Protein AF-A0A968RSW6-F1 (afdb_monomer)

Radius of gyration: 26.2 Å; Cα contacts (8 Å, |Δi|>4): 970; chains: 1; bounding box: 69×43×80 Å

Structure (mmCIF, N/CA/C/O backbone):
data_AF-A0A968RSW6-F1
#
_entry.id   AF-A0A968RSW6-F1
#
loop_
_atom_site.group_PDB
_atom_site.id
_atom_site.type_symbol
_atom_site.label_atom_id
_atom_site.label_alt_id
_atom_site.label_comp_id
_atom_site.label_asym_id
_atom_site.label_entity_id
_atom_site.label_seq_id
_atom_site.pdbx_PDB_ins_code
_atom_site.Cartn_x
_atom_site.Cartn_y
_atom_site.Cartn_z
_atom_site.occupancy
_atom_site.B_iso_or_equiv
_atom_site.auth_seq_id
_atom_site.auth_comp_id
_atom_site.auth_asym_id
_atom_site.auth_atom_id
_atom_site.pdbx_PDB_model_num
ATOM 1 N N . MET A 1 1 ? -14.048 -9.867 11.555 1.00 47.12 1 MET A N 1
ATOM 2 C CA . MET A 1 1 ? -13.563 -10.117 10.174 1.00 47.12 1 MET A CA 1
ATOM 3 C C . MET A 1 1 ? -12.106 -10.569 10.276 1.00 47.12 1 MET A C 1
ATOM 5 O O . MET A 1 1 ? -11.414 -10.021 11.118 1.00 47.12 1 MET A O 1
ATOM 9 N N . LYS A 1 2 ? -11.631 -11.571 9.520 1.00 53.03 2 LYS A N 1
ATOM 10 C CA . LYS A 1 2 ? -10.289 -12.176 9.723 1.00 53.03 2 LYS A CA 1
ATOM 11 C C . LYS A 1 2 ? -9.082 -11.306 9.281 1.00 53.03 2 LYS A C 1
ATOM 13 O O . LYS A 1 2 ? -7.997 -11.837 9.142 1.00 53.03 2 LYS A O 1
ATOM 18 N N . GLY A 1 3 ? -9.236 -9.997 9.049 1.00 72.00 3 GLY A N 1
ATOM 19 C CA . GLY A 1 3 ? -8.110 -9.078 8.780 1.00 72.00 3 GLY A CA 1
ATOM 20 C C . GLY A 1 3 ? -7.309 -9.308 7.484 1.00 72.00 3 GLY A C 1
ATOM 21 O O . GLY A 1 3 ? -6.346 -8.598 7.249 1.00 72.00 3 GLY A O 1
ATOM 22 N N . TYR A 1 4 ? -7.699 -10.260 6.630 1.00 85.25 4 TYR A N 1
ATOM 23 C CA . TYR A 1 4 ? -6.923 -10.702 5.457 1.00 85.25 4 TYR A CA 1
ATOM 24 C C . TYR A 1 4 ? -7.301 -10.027 4.124 1.00 85.25 4 TYR A C 1
ATOM 26 O O . TYR A 1 4 ? -6.819 -10.417 3.060 1.00 85.25 4 TYR A O 1
ATOM 34 N N . GLY A 1 5 ? -8.189 -9.033 4.154 1.00 90.50 5 GLY A N 1
ATOM 35 C CA . GLY A 1 5 ? -8.736 -8.395 2.954 1.00 90.50 5 GLY A CA 1
ATOM 36 C C . GLY A 1 5 ? -9.775 -9.251 2.215 1.00 90.50 5 GLY A C 1
ATOM 37 O O . GLY A 1 5 ? -10.288 -10.239 2.751 1.00 90.50 5 GLY A O 1
ATOM 38 N N . SER A 1 6 ? -10.085 -8.871 0.973 1.00 94.88 6 SER A N 1
ATOM 39 C CA . SER A 1 6 ? -11.164 -9.435 0.154 1.00 94.88 6 SER A CA 1
ATOM 40 C C . SER A 1 6 ? -10.710 -9.750 -1.273 1.00 94.88 6 SER A C 1
ATOM 42 O O . SER A 1 6 ? -10.007 -8.960 -1.897 1.00 94.88 6 SER A O 1
ATOM 44 N N . THR A 1 7 ? -11.195 -10.868 -1.819 1.00 95.50 7 THR A N 1
ATOM 45 C CA . THR A 1 7 ? -10.981 -11.293 -3.217 1.00 95.50 7 THR A CA 1
ATOM 46 C C . THR A 1 7 ? -11.720 -10.430 -4.243 1.00 95.50 7 THR A C 1
ATOM 48 O O . THR A 1 7 ? -11.515 -10.589 -5.450 1.00 95.50 7 THR A O 1
ATOM 51 N N . ASN A 1 8 ? -12.566 -9.508 -3.777 1.00 96.75 8 ASN A N 1
ATOM 52 C CA . ASN A 1 8 ? -13.220 -8.505 -4.614 1.00 96.75 8 ASN A CA 1
ATOM 53 C C . ASN A 1 8 ? -12.360 -7.257 -4.831 1.00 96.75 8 ASN A C 1
ATOM 55 O O . ASN A 1 8 ? -12.709 -6.466 -5.697 1.00 96.75 8 ASN A O 1
ATOM 59 N N . ILE A 1 9 ? -11.275 -7.082 -4.068 1.00 98.56 9 ILE A N 1
ATOM 60 C CA . ILE A 1 9 ? -10.380 -5.933 -4.203 1.00 98.56 9 ILE A CA 1
ATOM 61 C C . ILE A 1 9 ? -9.201 -6.299 -5.101 1.00 98.56 9 ILE A C 1
ATOM 63 O O . ILE A 1 9 ? -8.541 -7.321 -4.886 1.00 98.56 9 ILE A O 1
ATOM 67 N N . VAL A 1 10 ? -8.933 -5.460 -6.096 1.00 98.88 10 VAL A N 1
ATOM 68 C CA . VAL A 1 10 ? -7.839 -5.621 -7.056 1.00 98.88 10 VAL A CA 1
ATOM 69 C C . VAL A 1 10 ? -6.758 -4.578 -6.792 1.00 98.88 10 VAL A C 1
ATOM 71 O O . VAL A 1 10 ? -6.999 -3.373 -6.894 1.00 98.88 10 VAL A O 1
ATOM 74 N N . ILE A 1 11 ? -5.546 -5.043 -6.500 1.00 98.94 11 ILE A N 1
ATOM 75 C CA . ILE A 1 11 ? -4.356 -4.198 -6.404 1.00 98.94 11 ILE A CA 1
ATOM 76 C C . ILE A 1 11 ? -3.567 -4.353 -7.703 1.00 98.94 11 ILE A C 1
ATOM 78 O O . ILE A 1 11 ? -3.104 -5.447 -8.040 1.00 98.94 11 ILE A O 1
ATOM 82 N N . SER A 1 12 ? -3.420 -3.247 -8.421 1.00 98.88 12 SER A N 1
ATOM 83 C CA . SER A 1 12 ? -2.505 -3.117 -9.542 1.00 98.88 12 SER A CA 1
ATOM 84 C C . SER A 1 12 ? -1.121 -2.710 -9.053 1.00 98.88 12 SER A C 1
ATOM 86 O O . SER A 1 12 ? -0.989 -1.760 -8.277 1.00 98.88 12 SER A O 1
ATOM 88 N N . ILE A 1 13 ? -0.099 -3.431 -9.509 1.00 98.81 13 ILE A N 1
ATOM 89 C CA . ILE A 1 13 ? 1.305 -3.057 -9.333 1.00 98.81 13 ILE A CA 1
ATOM 90 C C . ILE A 1 13 ? 1.818 -2.693 -10.721 1.00 98.81 13 ILE A C 1
ATOM 92 O O . ILE A 1 13 ? 1.897 -3.567 -11.587 1.00 98.81 13 ILE A O 1
ATOM 96 N N . ILE A 1 14 ? 2.126 -1.413 -10.935 1.00 98.25 14 ILE A N 1
ATOM 97 C CA . ILE A 1 14 ? 2.741 -0.941 -12.178 1.00 98.25 14 ILE A CA 1
ATOM 98 C C . ILE A 1 14 ? 4.252 -0.909 -11.960 1.00 98.25 14 ILE A C 1
ATOM 100 O O . ILE A 1 14 ? 4.733 -0.080 -11.186 1.00 98.25 14 ILE A O 1
ATOM 104 N N . ASP A 1 15 ? 4.982 -1.840 -12.574 1.00 96.38 15 ASP A N 1
ATOM 105 C CA . ASP A 1 15 ? 6.414 -2.045 -12.323 1.00 96.38 15 ASP A CA 1
ATOM 106 C C . ASP A 1 15 ? 7.071 -2.929 -13.411 1.00 96.38 15 ASP A C 1
ATOM 108 O O . ASP A 1 15 ? 6.441 -3.292 -14.410 1.00 96.38 15 ASP A O 1
ATOM 112 N N . ASN A 1 16 ? 8.332 -3.323 -13.206 1.00 91.62 16 ASN A N 1
ATOM 113 C CA . ASN A 1 16 ? 9.087 -4.219 -14.078 1.00 91.62 16 ASN A CA 1
ATOM 114 C C . ASN A 1 16 ? 9.442 -5.536 -13.400 1.00 91.62 16 ASN A C 1
ATOM 116 O O . ASN A 1 16 ? 9.948 -5.550 -12.281 1.00 91.62 16 ASN A O 1
ATOM 120 N N . GLY A 1 17 ? 9.289 -6.650 -14.119 1.00 89.50 17 GLY A N 1
ATOM 121 C CA . GLY A 1 17 ? 9.787 -7.940 -13.652 1.00 89.50 17 GLY A CA 1
ATOM 122 C C . GLY A 1 17 ? 8.857 -8.641 -12.671 1.00 89.50 17 GLY A C 1
ATOM 123 O O . GLY A 1 17 ? 9.097 -8.654 -11.457 1.00 89.50 17 GLY A O 1
ATOM 124 N N . PHE A 1 18 ? 7.807 -9.257 -13.212 1.00 95.69 18 PHE A N 1
ATOM 125 C CA . PHE A 1 18 ? 6.845 -10.041 -12.444 1.00 95.69 18 PHE A CA 1
ATOM 126 C C . PHE A 1 18 ? 7.046 -11.538 -12.669 1.00 95.69 18 PHE A C 1
ATOM 128 O O . PHE A 1 18 ? 6.722 -12.069 -13.730 1.00 95.69 18 PHE A O 1
ATOM 135 N N . ASP A 1 19 ? 7.526 -12.244 -11.651 1.00 95.69 19 ASP A N 1
ATOM 136 C CA . ASP A 1 19 ? 7.506 -13.699 -11.621 1.00 95.69 19 ASP A CA 1
ATOM 137 C C . ASP A 1 19 ? 6.097 -14.177 -11.261 1.00 95.69 19 ASP A C 1
ATOM 139 O O . ASP A 1 19 ? 5.754 -14.429 -10.103 1.00 95.69 19 ASP A O 1
ATOM 143 N N . LEU A 1 20 ? 5.257 -14.295 -12.289 1.00 95.38 20 LEU A N 1
ATOM 144 C CA . LEU A 1 20 ? 3.874 -14.756 -12.160 1.00 95.38 20 LEU A CA 1
ATOM 145 C C . LEU A 1 20 ? 3.767 -16.237 -11.769 1.00 95.38 20 LEU A C 1
ATOM 147 O O . LEU A 1 20 ? 2.669 -16.717 -11.498 1.00 95.38 20 LEU A O 1
ATOM 151 N N . THR A 1 21 ? 4.887 -16.964 -11.726 1.00 94.75 21 THR A N 1
ATOM 152 C CA . THR A 1 21 ? 4.933 -18.362 -11.285 1.00 94.75 21 THR A CA 1
ATOM 153 C C . THR A 1 21 ? 5.308 -18.507 -9.812 1.00 94.75 21 THR A C 1
ATOM 155 O O . THR A 1 21 ? 5.193 -19.609 -9.263 1.00 94.75 21 THR A O 1
ATOM 158 N N . HIS A 1 22 ? 5.689 -17.408 -9.147 1.00 95.94 22 HIS A N 1
ATOM 159 C CA . HIS A 1 22 ? 6.073 -17.424 -7.743 1.00 95.94 22 HIS A CA 1
ATOM 160 C C . HIS A 1 22 ? 4.937 -17.995 -6.866 1.00 95.94 22 HIS A C 1
ATOM 162 O O . HIS A 1 22 ? 3.790 -17.544 -6.988 1.00 95.94 22 HIS A O 1
ATOM 168 N N . PRO A 1 23 ? 5.212 -18.957 -5.958 1.00 95.88 23 PRO A N 1
ATOM 169 C CA . PRO A 1 23 ? 4.186 -19.619 -5.144 1.00 95.88 23 PRO A CA 1
ATOM 170 C C . PRO A 1 23 ? 3.279 -18.671 -4.352 1.00 95.88 23 PRO A C 1
ATOM 172 O O . PRO A 1 23 ? 2.111 -18.987 -4.137 1.00 95.88 23 PRO A O 1
ATOM 175 N N . ASP A 1 24 ? 3.800 -17.508 -3.959 1.00 97.06 24 ASP A N 1
ATOM 176 C CA . ASP A 1 24 ? 3.051 -16.521 -3.172 1.00 97.06 24 ASP A CA 1
ATOM 177 C C . ASP A 1 24 ? 2.149 -15.599 -4.014 1.00 97.06 24 ASP A C 1
ATOM 179 O O . ASP A 1 24 ? 1.343 -14.859 -3.449 1.00 97.06 24 ASP A O 1
ATOM 183 N N . LEU A 1 25 ? 2.255 -15.639 -5.350 1.00 97.50 25 LEU A N 1
ATOM 184 C CA . LEU A 1 25 ? 1.568 -14.712 -6.265 1.00 97.50 25 LEU A CA 1
ATOM 185 C C . LEU A 1 25 ? 0.729 -15.404 -7.348 1.00 97.50 25 LEU A C 1
ATOM 187 O O . LEU A 1 25 ? -0.295 -14.857 -7.759 1.00 97.50 25 LEU A O 1
ATOM 191 N N . LYS A 1 26 ? 1.135 -16.595 -7.805 1.00 95.94 26 LYS A N 1
ATOM 192 C CA . LYS A 1 26 ? 0.579 -17.266 -8.996 1.00 95.94 26 LYS A CA 1
ATOM 193 C C . LYS A 1 26 ? -0.946 -17.431 -8.994 1.00 95.94 26 LYS A C 1
ATOM 195 O O . LYS A 1 26 ? -1.586 -17.234 -10.020 1.00 95.94 26 LYS A O 1
ATOM 200 N N . ASP A 1 27 ? -1.544 -17.704 -7.834 1.00 96.44 27 ASP A N 1
ATOM 201 C CA . ASP A 1 27 ? -2.986 -17.971 -7.707 1.00 96.44 27 ASP A CA 1
ATOM 202 C C . ASP A 1 27 ? -3.821 -16.681 -7.578 1.00 96.44 27 ASP A C 1
ATOM 204 O O . ASP A 1 27 ? -5.033 -16.721 -7.360 1.00 96.44 27 ASP A O 1
ATOM 208 N N . LYS A 1 28 ? -3.174 -15.513 -7.682 1.00 97.38 28 LYS A N 1
ATOM 209 C CA . LYS A 1 28 ? -3.786 -14.192 -7.483 1.00 97.38 28 LYS A CA 1
ATOM 210 C C . LYS A 1 28 ? -3.851 -13.363 -8.758 1.00 97.38 28 LYS A C 1
ATOM 212 O O . LYS A 1 28 ? -4.530 -12.335 -8.756 1.00 97.38 28 LYS A O 1
ATOM 217 N N . VAL A 1 29 ? -3.140 -13.782 -9.805 1.00 98.06 29 VAL A N 1
ATOM 218 C CA . VAL A 1 29 ? -2.985 -13.031 -11.053 1.00 98.06 29 VAL A CA 1
ATOM 219 C C . VAL A 1 29 ? -4.349 -12.782 -11.694 1.00 98.06 29 VAL A C 1
ATOM 221 O O . VAL A 1 29 ? -5.139 -13.694 -11.932 1.00 98.06 29 VAL A O 1
ATOM 224 N N . PHE A 1 30 ? -4.623 -11.519 -11.983 1.00 98.31 30 PHE A N 1
ATOM 225 C CA . PHE A 1 30 ? -5.875 -11.028 -12.518 1.00 98.31 30 PHE A CA 1
ATOM 226 C C . PHE A 1 30 ? -5.585 -9.976 -13.583 1.00 98.31 30 PHE A C 1
ATOM 228 O O . PHE A 1 30 ? -5.119 -8.888 -13.266 1.00 98.31 30 PHE A O 1
ATOM 235 N N . ARG A 1 31 ? -5.904 -10.299 -14.844 1.00 97.94 31 ARG A N 1
ATOM 236 C CA . ARG A 1 31 ? -5.744 -9.397 -16.001 1.00 97.94 31 ARG A CA 1
ATOM 237 C C . ARG A 1 31 ? -4.324 -8.800 -16.094 1.00 97.94 31 ARG A C 1
ATOM 239 O O . ARG A 1 31 ? -4.173 -7.586 -15.975 1.00 97.94 31 ARG A O 1
ATOM 246 N N . PRO A 1 32 ? -3.289 -9.645 -16.271 1.00 97.62 32 PRO A N 1
ATOM 247 C CA . PRO A 1 32 ? -1.938 -9.156 -16.502 1.00 97.62 32 PRO A CA 1
ATOM 248 C C . PRO A 1 32 ? -1.899 -8.294 -17.764 1.00 97.62 32 PRO A C 1
ATOM 250 O O . PRO A 1 32 ? -2.642 -8.551 -18.716 1.00 97.62 32 PRO A O 1
ATOM 253 N N . PHE A 1 33 ? -1.032 -7.290 -17.771 1.00 97.62 33 PHE A N 1
ATOM 254 C CA . PHE A 1 33 ? -0.878 -6.393 -18.904 1.00 97.62 33 PHE A CA 1
ATOM 255 C C . PHE A 1 33 ? 0.568 -5.987 -19.108 1.00 97.62 33 PHE A C 1
ATOM 257 O O . PHE A 1 33 ? 1.246 -5.597 -18.166 1.00 97.62 33 PHE A O 1
ATOM 264 N N . ASP A 1 34 ? 1.009 -6.039 -20.352 1.00 95.44 34 ASP A N 1
ATOM 265 C CA . ASP A 1 34 ? 2.289 -5.546 -20.809 1.00 95.44 34 ASP A CA 1
ATOM 266 C C . ASP A 1 34 ? 2.094 -4.286 -21.654 1.00 95.44 34 ASP A C 1
ATOM 268 O O . ASP A 1 34 ? 1.474 -4.313 -22.723 1.00 95.44 34 ASP A O 1
ATOM 272 N N . SER A 1 35 ? 2.618 -3.166 -21.165 1.00 93.19 35 SER A N 1
ATOM 273 C CA . SER A 1 35 ? 2.409 -1.852 -21.777 1.00 93.19 35 SER A CA 1
ATOM 274 C C . SER A 1 35 ?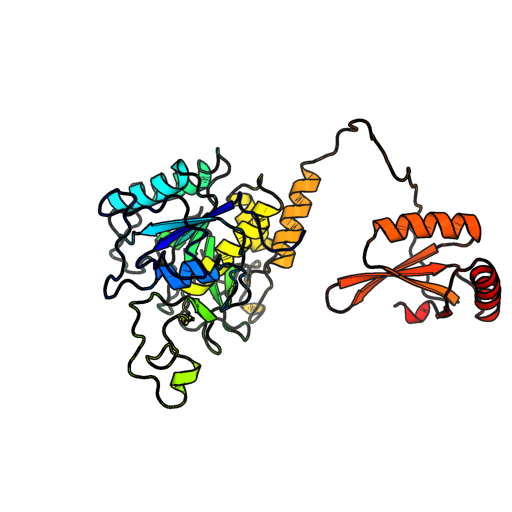 3.225 -1.640 -23.058 1.00 93.19 35 SER A C 1
ATOM 276 O O . SER A 1 35 ? 2.820 -0.849 -23.914 1.00 93.19 35 SER A O 1
ATOM 278 N N . TRP A 1 36 ? 4.328 -2.373 -23.245 1.00 89.12 36 TRP A N 1
ATOM 279 C CA . TRP A 1 36 ? 5.166 -2.271 -24.444 1.00 89.12 36 TRP A CA 1
ATOM 280 C C . TRP A 1 36 ? 4.570 -3.009 -25.639 1.00 89.12 36 TRP A C 1
ATOM 282 O O . TRP A 1 36 ? 4.483 -2.434 -26.726 1.00 89.12 36 TRP A O 1
ATOM 292 N N . SER A 1 37 ? 4.124 -4.251 -25.443 1.00 91.25 37 SER A N 1
ATOM 293 C CA . SER A 1 37 ? 3.470 -5.064 -26.477 1.00 91.25 37 SER A CA 1
ATOM 294 C C . SER A 1 37 ? 1.962 -4.832 -26.573 1.00 91.25 37 SER A C 1
ATOM 296 O O . SER A 1 37 ? 1.336 -5.312 -27.517 1.00 91.25 37 SER A O 1
ATOM 298 N N . ASN A 1 38 ? 1.373 -4.093 -25.624 1.00 92.06 38 ASN A N 1
ATOM 299 C CA . ASN A 1 38 ? -0.071 -3.893 -25.500 1.00 92.06 38 ASN A CA 1
ATOM 300 C C . ASN A 1 38 ? -0.839 -5.226 -25.456 1.00 92.06 38 ASN A C 1
ATOM 302 O O . ASN A 1 38 ? -1.810 -5.432 -26.188 1.00 92.06 38 ASN A O 1
ATOM 306 N N . SER A 1 39 ? -0.379 -6.157 -24.624 1.00 94.81 39 SER A N 1
ATOM 307 C CA . SER A 1 39 ? -0.920 -7.516 -24.562 1.00 94.81 39 SER A CA 1
ATOM 308 C C . SER A 1 39 ? -1.028 -8.021 -23.124 1.00 94.81 39 SER A C 1
ATOM 310 O O . SER A 1 39 ? -0.547 -7.383 -22.197 1.00 94.81 39 SER A O 1
ATOM 312 N N . ALA A 1 40 ? -1.667 -9.173 -22.917 1.00 94.75 40 ALA A N 1
ATOM 313 C CA . ALA A 1 40 ? -1.689 -9.828 -21.606 1.00 94.75 40 ALA A CA 1
ATOM 314 C C . ALA A 1 40 ? -0.414 -10.645 -21.313 1.00 94.75 40 ALA A C 1
ATOM 316 O O . ALA A 1 40 ? -0.281 -11.221 -20.232 1.00 94.75 40 ALA A O 1
ATOM 317 N N . ASN A 1 41 ? 0.504 -10.739 -22.280 1.00 92.81 41 ASN A N 1
ATOM 318 C CA . ASN A 1 41 ? 1.711 -11.539 -22.161 1.00 92.81 41 ASN A CA 1
ATOM 319 C C . ASN A 1 41 ? 2.823 -10.715 -21.511 1.00 92.81 41 ASN A C 1
ATOM 321 O O . ASN A 1 41 ? 3.529 -9.975 -22.192 1.00 92.81 41 ASN A O 1
ATOM 325 N N . ILE A 1 42 ? 2.967 -10.851 -20.194 1.00 92.31 42 ILE A N 1
ATOM 326 C CA . ILE A 1 42 ? 4.088 -10.255 -19.470 1.00 92.31 42 ILE A CA 1
ATOM 327 C C . ILE A 1 42 ? 5.320 -11.146 -19.664 1.00 92.31 42 ILE A C 1
ATOM 329 O O . ILE A 1 42 ? 5.264 -12.334 -19.325 1.00 92.31 42 ILE A O 1
ATOM 333 N N . PRO A 1 43 ? 6.428 -10.602 -20.189 1.00 86.81 43 PRO A N 1
ATOM 334 C CA . PRO A 1 43 ? 7.662 -11.350 -20.342 1.00 86.81 43 PRO A CA 1
ATOM 335 C C . PRO A 1 43 ? 8.203 -11.789 -18.974 1.00 86.81 43 PRO A C 1
ATOM 337 O O . PRO A 1 43 ? 8.260 -11.025 -18.011 1.00 86.81 43 PRO A O 1
ATOM 340 N N . GLY A 1 44 ? 8.585 -13.062 -18.885 1.00 81.88 44 GLY A N 1
ATOM 341 C CA . GLY A 1 44 ? 9.277 -13.611 -17.722 1.00 81.88 44 GLY A CA 1
ATOM 342 C C . GLY A 1 44 ? 10.788 -13.622 -17.936 1.00 81.88 44 GLY A C 1
ATOM 343 O O . GLY A 1 44 ? 11.252 -13.708 -19.072 1.00 81.88 44 GLY A O 1
ATOM 344 N N . LYS A 1 45 ? 11.558 -13.637 -16.841 1.00 82.44 45 LYS A N 1
ATOM 345 C CA . LYS A 1 45 ? 13.024 -13.813 -16.869 1.00 82.44 45 LYS A CA 1
ATOM 346 C C . LYS A 1 45 ? 13.786 -12.720 -17.614 1.00 82.44 45 LYS A C 1
ATOM 348 O O . LYS A 1 45 ? 14.788 -12.986 -18.272 1.00 82.44 45 LYS A O 1
ATOM 353 N N . GLU A 1 46 ? 13.335 -11.485 -17.469 1.00 78.25 46 GLU A N 1
ATOM 354 C CA . GLU A 1 46 ? 14.027 -10.329 -18.021 1.00 78.25 46 GLU A CA 1
ATOM 355 C C . GLU A 1 46 ? 15.159 -9.873 -17.095 1.00 78.25 46 GLU A C 1
ATOM 357 O O . GLU A 1 46 ? 14.940 -9.477 -15.947 1.00 78.25 46 GLU A O 1
ATOM 362 N N . SER A 1 47 ? 16.393 -9.941 -17.598 1.00 76.50 47 SER A N 1
ATOM 363 C CA . SER A 1 47 ? 17.576 -9.494 -16.859 1.00 76.50 47 SER A CA 1
ATOM 364 C C . SER A 1 47 ? 17.456 -8.015 -16.483 1.00 76.50 47 SER A C 1
ATOM 366 O O . SER A 1 47 ? 17.081 -7.186 -17.309 1.00 76.50 47 SER A O 1
ATOM 368 N N . GLY A 1 48 ? 17.748 -7.683 -15.224 1.00 77.06 48 GLY A N 1
ATOM 369 C CA . GLY A 1 48 ? 17.613 -6.323 -14.688 1.00 77.06 48 GLY A CA 1
ATOM 370 C C . GLY A 1 48 ? 16.178 -5.894 -14.352 1.00 77.06 48 GLY A C 1
ATOM 371 O O . GLY A 1 48 ? 15.996 -4.881 -13.681 1.00 77.06 48 GLY A O 1
ATOM 372 N N . HIS A 1 49 ? 15.157 -6.659 -14.744 1.00 86.06 49 HIS A N 1
ATOM 373 C CA . HIS A 1 49 ? 13.760 -6.415 -14.386 1.00 86.06 49 HIS A CA 1
ATOM 374 C C . HIS A 1 49 ? 13.335 -7.407 -13.298 1.00 86.06 49 HIS A C 1
ATOM 376 O O . HIS A 1 49 ? 12.855 -8.500 -13.590 1.00 86.06 49 HIS A O 1
ATOM 382 N N . ASN A 1 50 ? 13.526 -7.047 -12.029 1.00 90.06 50 ASN A N 1
ATOM 383 C CA . ASN A 1 50 ? 13.265 -7.910 -10.864 1.00 90.06 50 ASN A CA 1
ATOM 384 C C . ASN A 1 50 ? 12.547 -7.183 -9.703 1.00 90.06 50 ASN A C 1
ATOM 386 O O . ASN A 1 50 ? 12.529 -7.681 -8.577 1.00 90.06 50 ASN A O 1
ATOM 390 N N . HIS A 1 51 ? 11.968 -6.008 -9.958 1.00 94.81 51 HIS A N 1
ATOM 391 C CA . HIS A 1 51 ? 11.478 -5.093 -8.923 1.00 94.81 51 HIS A CA 1
ATOM 392 C C . HIS A 1 51 ? 9.975 -5.256 -8.620 1.00 94.81 51 HIS A C 1
ATOM 394 O O . HIS A 1 51 ? 9.552 -5.197 -7.467 1.00 94.81 51 HIS A O 1
ATOM 400 N N . GLY A 1 52 ? 9.163 -5.587 -9.622 1.00 97.19 52 GLY A N 1
ATOM 401 C CA . GLY A 1 52 ? 7.718 -5.751 -9.479 1.00 97.19 52 GLY A CA 1
ATOM 402 C C . GLY A 1 52 ? 7.307 -6.937 -8.608 1.00 97.19 52 GLY A C 1
ATOM 403 O O . GLY A 1 52 ? 6.337 -6.846 -7.856 1.00 97.19 52 GLY A O 1
ATOM 404 N N . THR A 1 53 ? 8.055 -8.042 -8.660 1.00 97.50 53 THR A N 1
ATOM 405 C CA . THR A 1 53 ? 7.801 -9.242 -7.839 1.00 97.50 53 THR A CA 1
ATOM 406 C C . THR A 1 53 ? 7.845 -8.953 -6.331 1.00 97.50 53 THR A C 1
ATOM 408 O O . THR A 1 53 ? 6.846 -9.228 -5.653 1.00 97.50 53 THR A O 1
ATOM 411 N N . PRO A 1 54 ? 8.928 -8.369 -5.775 1.00 97.38 54 PRO A N 1
ATOM 412 C CA . PRO A 1 54 ? 8.949 -8.021 -4.362 1.00 97.38 54 PRO A CA 1
ATOM 413 C C . PRO A 1 54 ? 7.892 -6.963 -4.013 1.00 97.38 54 PRO A C 1
ATOM 415 O O . PRO A 1 54 ? 7.198 -7.152 -3.011 1.00 97.38 54 PRO A O 1
ATOM 418 N N . CYS A 1 55 ? 7.669 -5.943 -4.858 1.00 98.56 55 CYS A N 1
ATOM 419 C CA . CYS A 1 55 ? 6.589 -4.962 -4.672 1.00 98.56 55 CYS A CA 1
ATOM 420 C C . CYS A 1 55 ? 5.217 -5.636 -4.494 1.00 98.56 55 CYS A C 1
ATOM 422 O O . CYS A 1 55 ? 4.521 -5.391 -3.508 1.00 98.56 55 CYS A O 1
ATOM 424 N N . ALA A 1 56 ? 4.841 -6.535 -5.407 1.00 98.69 56 ALA A N 1
ATOM 425 C CA . ALA A 1 56 ? 3.576 -7.261 -5.333 1.00 98.69 56 ALA A CA 1
ATOM 426 C C . ALA A 1 56 ? 3.476 -8.109 -4.061 1.00 98.69 56 ALA A C 1
ATOM 428 O O . ALA A 1 56 ? 2.449 -8.116 -3.386 1.00 98.69 56 ALA A O 1
ATOM 429 N N . SER A 1 57 ? 4.552 -8.797 -3.689 1.00 98.56 57 SER A N 1
ATOM 430 C CA . SER A 1 57 ? 4.530 -9.684 -2.527 1.00 98.56 57 SER A CA 1
ATOM 431 C C . SER A 1 57 ? 4.299 -8.949 -1.203 1.00 98.56 57 SER A C 1
ATOM 433 O O . SER A 1 57 ? 3.514 -9.423 -0.385 1.00 98.56 57 SER A O 1
ATOM 435 N N . VAL A 1 58 ? 4.875 -7.754 -1.026 1.00 98.56 58 VAL A N 1
ATOM 436 C CA . VAL A 1 58 ? 4.644 -6.927 0.169 1.00 98.56 58 VAL A CA 1
ATOM 437 C C . VAL A 1 58 ? 3.165 -6.545 0.285 1.00 98.56 58 VAL A C 1
ATOM 439 O O . VAL A 1 58 ? 2.580 -6.620 1.367 1.00 98.56 58 VAL A O 1
ATOM 442 N N . ALA A 1 59 ? 2.526 -6.193 -0.833 1.00 98.75 59 ALA A N 1
ATOM 443 C CA . ALA A 1 59 ? 1.116 -5.822 -0.835 1.00 98.75 59 ALA A CA 1
ATOM 444 C C . ALA A 1 59 ? 0.184 -7.020 -0.582 1.00 98.75 59 ALA A C 1
ATOM 446 O O . ALA A 1 59 ? -0.787 -6.888 0.166 1.00 98.75 59 ALA A O 1
ATOM 447 N N . LEU A 1 60 ? 0.434 -8.170 -1.222 1.00 98.38 60 LEU A N 1
ATOM 448 C CA . LEU A 1 60 ? -0.600 -9.200 -1.401 1.00 98.38 60 LEU A CA 1
ATOM 449 C C . LEU A 1 60 ? -0.112 -10.654 -1.481 1.00 98.38 60 LEU A C 1
ATOM 451 O O . LEU A 1 60 ? -0.888 -11.503 -1.926 1.00 98.38 60 LEU A O 1
ATOM 455 N N . ALA A 1 61 ? 1.121 -10.977 -1.070 1.00 98.19 61 ALA A N 1
ATOM 456 C CA . ALA A 1 61 ? 1.567 -12.373 -0.992 1.00 98.19 61 ALA A CA 1
ATOM 457 C C . ALA A 1 61 ? 0.557 -13.246 -0.227 1.00 98.19 61 ALA A C 1
ATOM 459 O O . ALA A 1 61 ? 0.020 -12.846 0.811 1.00 98.19 61 ALA A O 1
ATOM 460 N N . THR A 1 62 ? 0.256 -14.421 -0.778 1.00 96.31 62 THR A N 1
ATOM 461 C CA . THR A 1 62 ? -0.792 -15.302 -0.257 1.00 96.31 62 THR A CA 1
ATOM 462 C C . THR A 1 62 ? -0.440 -15.895 1.108 1.00 96.31 62 THR A C 1
ATOM 464 O O . THR A 1 62 ? 0.718 -16.142 1.422 1.00 96.31 62 THR A O 1
ATOM 467 N N . GLN A 1 63 ? -1.454 -16.188 1.921 1.00 92.75 63 GLN A N 1
ATOM 468 C CA . GLN A 1 63 ? -1.271 -16.940 3.158 1.00 92.75 63 GLN A CA 1
ATOM 469 C C . GLN A 1 63 ? -1.317 -18.443 2.855 1.00 92.75 63 GLN A C 1
ATOM 471 O O . GLN A 1 63 ? -2.384 -19.053 2.854 1.00 92.75 63 GLN A O 1
ATOM 476 N N . ASN A 1 64 ? -0.159 -19.053 2.614 1.00 89.38 64 ASN A N 1
ATOM 477 C CA . ASN A 1 64 ? -0.044 -20.477 2.259 1.00 89.38 64 ASN A CA 1
ATOM 478 C C . ASN A 1 64 ? 0.775 -21.304 3.277 1.00 89.38 64 ASN A C 1
ATOM 480 O O . ASN A 1 64 ? 1.154 -22.438 2.983 1.00 89.38 64 ASN A O 1
ATOM 484 N N . ALA A 1 65 ? 1.041 -20.737 4.463 1.00 88.12 65 ALA A N 1
ATOM 485 C CA . ALA A 1 65 ? 1.900 -21.301 5.513 1.00 88.12 65 ALA A CA 1
ATOM 486 C C . ALA A 1 65 ? 3.361 -21.559 5.084 1.00 88.12 65 ALA A C 1
ATOM 488 O O . ALA A 1 65 ? 4.077 -22.323 5.733 1.00 88.12 65 ALA A O 1
ATOM 489 N N . LYS A 1 66 ? 3.813 -20.919 4.004 1.00 87.06 66 LYS A N 1
ATOM 490 C CA . LYS A 1 66 ? 5.195 -20.910 3.522 1.00 87.06 66 LYS A CA 1
ATOM 491 C C . LYS A 1 66 ? 5.620 -19.460 3.301 1.00 87.06 66 LYS A C 1
ATOM 493 O O . LYS A 1 66 ? 4.780 -18.601 3.070 1.00 87.06 66 LYS A O 1
ATOM 498 N N . GLY A 1 67 ? 6.920 -19.194 3.379 1.00 88.88 67 GLY A N 1
ATOM 499 C CA . GLY A 1 67 ? 7.449 -17.891 2.994 1.00 88.88 67 GLY A CA 1
ATOM 500 C C . GLY A 1 67 ? 6.924 -16.718 3.811 1.00 88.88 67 GLY A C 1
ATOM 501 O O . GLY A 1 67 ? 7.058 -16.692 5.034 1.00 88.88 67 GLY A O 1
ATOM 502 N N . ILE A 1 68 ? 6.358 -15.742 3.100 1.00 94.75 68 ILE A N 1
ATOM 503 C CA . ILE A 1 68 ? 5.842 -14.491 3.652 1.00 94.75 68 ILE A CA 1
ATOM 504 C C . ILE A 1 68 ? 4.332 -14.365 3.439 1.00 94.75 68 ILE A C 1
ATOM 506 O O . ILE A 1 68 ? 3.718 -15.110 2.684 1.00 94.75 68 ILE A O 1
ATOM 510 N N . ILE A 1 69 ? 3.743 -13.362 4.082 1.00 96.31 69 ILE A N 1
ATOM 511 C CA . ILE A 1 69 ? 2.364 -12.940 3.857 1.00 96.31 69 ILE A CA 1
ATOM 512 C C . ILE A 1 69 ? 2.369 -11.454 3.502 1.00 96.31 69 ILE A C 1
ATOM 514 O O . ILE A 1 69 ? 3.076 -10.665 4.130 1.00 96.31 69 ILE A O 1
ATOM 518 N N . GLY A 1 70 ? 1.603 -11.078 2.483 1.00 97.50 70 GLY A N 1
ATOM 519 C CA . GLY A 1 70 ? 1.393 -9.676 2.148 1.00 97.50 70 GLY A CA 1
ATOM 520 C C . GLY A 1 70 ? 0.396 -9.037 3.104 1.00 97.50 70 GLY A C 1
ATOM 521 O O . GLY A 1 70 ? -0.300 -9.723 3.852 1.00 97.50 70 GLY A O 1
ATOM 522 N N . VAL A 1 71 ? 0.276 -7.716 3.053 1.00 98.06 71 VAL A N 1
ATOM 523 C CA . VAL A 1 71 ? -0.671 -6.989 3.912 1.00 98.06 71 VAL A CA 1
ATOM 524 C C . VAL A 1 71 ? -2.131 -7.376 3.620 1.00 98.06 71 VAL A C 1
ATOM 526 O O . VAL A 1 71 ? -2.918 -7.556 4.547 1.00 98.06 71 VAL A O 1
ATOM 529 N N . ALA A 1 72 ? -2.501 -7.541 2.347 1.00 98.19 72 ALA A N 1
ATOM 530 C CA . ALA A 1 72 ? -3.842 -7.933 1.908 1.00 98.19 72 ALA A CA 1
ATOM 531 C C . ALA A 1 72 ? -3.811 -9.272 1.143 1.00 98.19 72 ALA A C 1
ATOM 533 O O . ALA A 1 72 ? -4.007 -9.308 -0.077 1.00 98.19 72 ALA A O 1
ATOM 534 N N . PRO A 1 73 ? -3.600 -10.402 1.841 1.00 97.75 73 PRO A N 1
ATOM 535 C CA . PRO A 1 73 ? -3.353 -11.705 1.226 1.00 97.75 73 PRO A CA 1
ATOM 536 C C . PRO A 1 73 ? -4.567 -12.285 0.490 1.00 97.75 73 PRO A C 1
ATOM 538 O O . PRO A 1 73 ? -4.412 -13.265 -0.228 1.00 97.75 73 PRO A O 1
ATOM 541 N N . ASN A 1 74 ? -5.769 -11.711 0.597 1.00 97.44 74 ASN A N 1
ATOM 542 C CA . ASN A 1 74 ? -6.923 -12.112 -0.218 1.00 97.44 74 ASN A CA 1
ATOM 543 C C . ASN A 1 74 ? -7.139 -11.242 -1.464 1.00 97.44 74 ASN A C 1
ATOM 545 O O . ASN A 1 74 ? -7.944 -11.627 -2.305 1.00 97.44 74 ASN A O 1
ATOM 549 N N . ALA A 1 75 ? -6.432 -10.120 -1.624 1.00 98.50 75 ALA A N 1
ATOM 550 C CA . ALA A 1 75 ? -6.602 -9.251 -2.788 1.00 98.50 75 ALA A CA 1
ATOM 551 C C . ALA A 1 75 ? -6.162 -9.938 -4.093 1.00 98.50 75 ALA A C 1
ATOM 553 O O . ALA A 1 75 ? -5.272 -10.796 -4.098 1.00 98.50 75 ALA A O 1
ATOM 554 N N . LYS A 1 76 ? -6.781 -9.553 -5.209 1.00 98.69 76 LYS A N 1
ATOM 555 C CA . LYS A 1 76 ? -6.350 -9.946 -6.556 1.00 98.69 76 LYS A CA 1
ATOM 556 C C . LYS A 1 76 ? -5.179 -9.084 -7.007 1.00 98.69 76 LYS A C 1
ATOM 558 O O . LYS A 1 76 ? -5.109 -7.902 -6.679 1.00 98.69 76 LYS A O 1
ATOM 563 N N . PHE A 1 77 ? -4.295 -9.683 -7.789 1.00 98.75 77 PHE A N 1
ATOM 564 C CA . PHE A 1 77 ? -3.073 -9.067 -8.277 1.00 98.75 77 PHE A CA 1
ATOM 565 C C . PHE A 1 77 ? -3.196 -8.737 -9.762 1.00 98.75 77 PHE A C 1
ATOM 567 O O . PHE A 1 77 ? -3.242 -9.648 -10.581 1.00 98.75 77 PHE A O 1
ATOM 574 N N . MET A 1 78 ? -3.207 -7.454 -10.114 1.00 98.81 78 MET A N 1
ATOM 575 C CA . MET A 1 78 ? -3.101 -6.995 -11.500 1.00 98.81 78 MET A CA 1
ATOM 576 C C . MET A 1 78 ? -1.660 -6.545 -11.788 1.00 98.81 78 MET A C 1
ATOM 578 O O . MET A 1 78 ? -1.301 -5.413 -11.470 1.00 98.81 78 MET A O 1
ATOM 582 N N . PRO A 1 79 ? -0.793 -7.407 -12.346 1.00 98.38 79 PRO A N 1
ATOM 583 C CA . PRO A 1 79 ? 0.529 -6.976 -12.776 1.00 98.38 79 PRO A CA 1
ATOM 584 C C . PRO A 1 79 ? 0.396 -6.131 -14.043 1.00 98.38 79 PRO A C 1
ATOM 586 O O . PRO A 1 79 ? -0.167 -6.581 -15.043 1.00 98.38 79 PRO A O 1
ATOM 589 N N . VAL A 1 80 ? 0.936 -4.919 -14.005 1.00 98.00 80 VAL A N 1
ATOM 590 C CA . VAL A 1 80 ? 1.066 -4.053 -15.175 1.00 98.00 80 VAL A CA 1
ATOM 591 C C . VAL A 1 80 ? 2.548 -3.849 -15.425 1.00 98.00 80 VAL A C 1
ATOM 593 O O . VAL A 1 80 ? 3.214 -3.079 -14.735 1.00 98.00 80 VAL A O 1
ATOM 596 N N . HIS A 1 81 ? 3.074 -4.592 -16.392 1.00 94.81 81 HIS A N 1
ATOM 597 C CA . HIS A 1 81 ? 4.453 -4.482 -16.814 1.00 94.81 81 HIS A CA 1
ATOM 598 C C . HIS A 1 81 ? 4.636 -3.177 -17.587 1.00 94.81 81 HIS A C 1
ATOM 600 O O . HIS A 1 81 ? 4.085 -2.979 -18.677 1.00 94.81 81 HIS A O 1
ATOM 606 N N . GLY A 1 82 ? 5.360 -2.250 -16.969 1.00 84.38 82 GLY A N 1
ATOM 607 C CA . GLY A 1 82 ? 5.490 -0.895 -17.470 1.00 84.38 82 GLY A CA 1
ATOM 608 C C . GLY A 1 82 ? 6.159 0.034 -16.471 1.00 84.38 82 GLY A C 1
ATOM 609 O O . GLY A 1 82 ? 5.574 0.373 -15.452 1.00 84.38 82 GLY A O 1
ATOM 610 N N . THR A 1 83 ? 7.340 0.546 -16.803 1.00 83.69 83 THR A N 1
ATOM 611 C CA . THR A 1 83 ? 7.856 1.793 -16.222 1.00 83.69 83 THR A CA 1
ATOM 612 C C . THR A 1 83 ? 8.266 2.696 -17.366 1.00 83.69 83 THR A C 1
ATOM 614 O O . THR A 1 83 ? 9.059 2.294 -18.222 1.00 83.69 83 THR A O 1
ATOM 617 N N . SER A 1 84 ? 7.728 3.910 -17.426 1.00 79.62 84 SER A N 1
ATOM 618 C CA . SER A 1 84 ? 8.004 4.783 -18.560 1.00 79.62 84 SER A CA 1
ATOM 619 C C . SER A 1 84 ? 7.936 6.258 -18.211 1.00 79.62 84 SER A C 1
ATOM 621 O O . SER A 1 84 ? 7.134 6.698 -17.390 1.00 79.62 84 SER A O 1
ATOM 623 N N . PHE A 1 85 ? 8.743 7.033 -18.928 1.00 83.62 85 PHE A N 1
ATOM 624 C CA . PHE A 1 85 ? 8.671 8.492 -18.977 1.00 83.62 85 PHE A CA 1
ATOM 625 C C . PHE A 1 85 ? 7.917 8.992 -20.225 1.00 83.62 85 PHE A C 1
ATOM 627 O O . PHE A 1 85 ? 7.705 10.198 -20.393 1.00 83.62 85 PHE A O 1
ATOM 634 N N . SER A 1 86 ? 7.478 8.072 -21.094 1.00 89.81 86 SER A N 1
ATOM 635 C CA . SER A 1 86 ? 6.676 8.365 -22.282 1.00 89.81 86 SER A CA 1
ATOM 636 C C . SER A 1 86 ? 5.228 8.648 -21.909 1.00 89.81 86 SER A C 1
ATOM 638 O O . SER A 1 86 ? 4.581 7.820 -21.276 1.00 89.81 86 SER A O 1
ATOM 640 N N . THR A 1 87 ? 4.688 9.770 -22.390 1.00 90.19 87 THR A N 1
ATOM 641 C CA . THR A 1 87 ? 3.272 10.128 -22.207 1.00 90.19 87 THR A CA 1
ATOM 642 C C . THR A 1 87 ? 2.331 8.999 -22.627 1.00 90.19 87 THR A C 1
ATOM 644 O O . THR A 1 87 ? 1.454 8.625 -21.857 1.00 90.19 87 THR A O 1
ATOM 647 N N . ARG A 1 88 ? 2.557 8.410 -23.810 1.00 91.88 88 ARG A N 1
ATOM 648 C CA . ARG A 1 88 ? 1.696 7.359 -24.373 1.00 91.88 88 ARG A CA 1
ATOM 649 C C . ARG A 1 88 ? 1.622 6.135 -23.462 1.00 91.88 88 ARG A C 1
ATOM 651 O O . ARG A 1 88 ? 0.542 5.613 -23.218 1.00 91.88 88 ARG A O 1
ATOM 658 N N . VAL A 1 89 ? 2.775 5.675 -22.979 1.00 92.81 89 VAL A N 1
ATOM 659 C CA . VAL A 1 89 ? 2.850 4.475 -22.135 1.00 92.81 89 VAL A CA 1
ATOM 660 C C . VAL A 1 89 ? 2.273 4.772 -20.751 1.00 92.81 89 VAL A C 1
ATOM 662 O O . VAL A 1 89 ? 1.514 3.960 -20.233 1.00 92.81 89 VAL A O 1
ATOM 665 N N . THR A 1 90 ? 2.545 5.955 -20.180 1.00 93.50 90 THR A N 1
ATOM 666 C CA . THR A 1 90 ? 1.912 6.406 -18.929 1.00 93.50 90 THR A CA 1
ATOM 667 C C . THR A 1 90 ? 0.388 6.376 -19.040 1.00 93.50 90 THR A C 1
ATOM 669 O O . THR A 1 90 ? -0.259 5.718 -18.230 1.00 93.50 90 THR A O 1
ATOM 672 N N . GLU A 1 91 ? -0.188 7.015 -20.061 1.00 94.19 91 GLU A N 1
ATOM 673 C CA . GLU A 1 91 ? -1.638 7.006 -20.291 1.00 94.19 91 GLU A CA 1
ATOM 674 C C . GLU A 1 91 ? -2.189 5.585 -20.390 1.00 94.19 91 GLU A C 1
ATOM 676 O O . GLU A 1 91 ? -3.137 5.243 -19.690 1.00 94.19 91 GLU A O 1
ATOM 681 N N . GLN A 1 92 ? -1.553 4.740 -21.201 1.00 95.44 92 GLN A N 1
ATOM 682 C CA . GLN A 1 92 ? -1.974 3.362 -21.430 1.00 95.44 92 GLN A CA 1
ATOM 683 C C . GLN A 1 92 ? -2.009 2.530 -20.139 1.00 95.44 92 GLN A C 1
ATOM 685 O O . GLN A 1 92 ? -2.964 1.784 -19.930 1.00 95.44 92 GLN A O 1
ATOM 690 N N . MET A 1 93 ? -1.011 2.665 -19.259 1.00 96.88 93 MET A N 1
ATOM 691 C CA . MET A 1 93 ? -0.960 1.931 -17.988 1.00 96.88 93 MET A CA 1
ATOM 692 C C . MET A 1 93 ? -2.093 2.336 -17.034 1.00 96.88 93 MET A C 1
ATOM 694 O O . MET A 1 93 ? -2.791 1.468 -16.502 1.00 96.88 93 MET A O 1
ATOM 698 N N . PHE A 1 94 ? -2.307 3.642 -16.831 1.00 97.62 94 PHE A N 1
ATOM 699 C CA . PHE A 1 94 ? -3.350 4.143 -15.925 1.00 97.62 94 PHE A CA 1
ATOM 700 C C . PHE A 1 94 ? -4.758 3.886 -16.468 1.00 97.62 94 PHE A C 1
ATOM 702 O O . PHE A 1 94 ? -5.628 3.423 -15.724 1.00 97.62 94 PHE A O 1
ATOM 709 N N . ASP A 1 95 ? -4.972 4.106 -17.767 1.00 96.56 95 ASP A N 1
ATOM 710 C CA . ASP A 1 95 ? -6.237 3.800 -18.429 1.00 96.56 95 ASP A CA 1
ATOM 711 C C . ASP A 1 95 ? -6.545 2.299 -18.356 1.00 96.56 95 ASP A C 1
ATOM 713 O O . ASP A 1 95 ? -7.687 1.931 -18.072 1.00 96.56 95 ASP A O 1
ATOM 717 N N . TYR A 1 96 ? -5.550 1.426 -18.577 1.00 98.19 96 TYR A N 1
ATOM 718 C CA . TYR A 1 96 ? -5.745 -0.019 -18.457 1.00 98.19 96 TYR A CA 1
ATOM 719 C C . TYR A 1 96 ? -6.212 -0.385 -17.050 1.00 98.19 96 TYR A C 1
ATOM 721 O O . TYR A 1 96 ? -7.237 -1.052 -16.919 1.00 98.19 96 TYR A O 1
ATOM 729 N N . CYS A 1 97 ? -5.520 0.092 -16.010 1.00 98.44 97 CYS A N 1
ATOM 730 C CA . CYS A 1 97 ? -5.895 -0.166 -14.620 1.00 98.44 97 CYS A CA 1
ATOM 731 C C . CYS A 1 97 ? -7.343 0.256 -14.336 1.00 98.44 97 CYS A C 1
ATOM 733 O O . CYS A 1 97 ? -8.151 -0.555 -13.874 1.00 98.44 97 CYS A O 1
ATOM 735 N N . ALA A 1 98 ? -7.689 1.506 -14.654 1.00 97.94 98 ALA A N 1
ATOM 736 C CA . ALA A 1 98 ? -9.004 2.066 -14.361 1.00 97.94 98 ALA A CA 1
ATOM 737 C C . ALA A 1 98 ? -10.132 1.342 -15.116 1.00 97.94 98 ALA A C 1
ATOM 739 O O . ALA A 1 98 ? -11.170 1.029 -14.529 1.00 97.94 98 ALA A O 1
ATOM 740 N N . LYS A 1 99 ? -9.921 1.019 -16.399 1.00 97.81 99 LYS A N 1
ATOM 741 C CA . LYS A 1 99 ? -10.916 0.346 -17.253 1.00 97.81 99 LYS A CA 1
ATOM 742 C C . LYS A 1 99 ? -11.050 -1.146 -16.947 1.00 97.81 99 LYS A C 1
ATOM 744 O O . LYS A 1 99 ? -12.110 -1.723 -17.180 1.00 97.81 99 LYS A O 1
ATOM 749 N N . ASN A 1 100 ? -10.007 -1.777 -16.406 1.00 98.12 100 ASN A N 1
ATOM 750 C CA . ASN A 1 100 ? -9.978 -3.220 -16.155 1.00 98.12 100 ASN A CA 1
ATOM 751 C C . ASN A 1 100 ? -10.184 -3.598 -14.685 1.00 98.12 100 ASN A C 1
ATOM 753 O O . ASN A 1 100 ? -9.974 -4.758 -14.321 1.00 98.12 100 ASN A O 1
ATOM 757 N N . GLY A 1 101 ? -10.691 -2.672 -13.871 1.00 97.69 101 GLY A N 1
ATOM 758 C CA . GLY A 1 101 ? -11.186 -2.968 -12.530 1.00 97.69 101 GLY A CA 1
ATOM 759 C C . GLY A 1 101 ? -10.111 -2.987 -11.450 1.00 97.69 101 GLY A C 1
ATOM 760 O O . GLY A 1 101 ? -10.282 -3.706 -10.473 1.00 97.69 101 GLY A O 1
ATOM 761 N N . ALA A 1 102 ? -9.018 -2.237 -11.610 1.00 98.75 102 ALA A N 1
ATOM 762 C CA . ALA A 1 102 ? -8.124 -1.958 -10.492 1.00 98.75 102 ALA A CA 1
ATOM 763 C C . ALA A 1 102 ? -8.840 -1.084 -9.452 1.00 98.75 102 ALA A C 1
ATOM 765 O O . ALA A 1 102 ? -9.431 -0.055 -9.792 1.00 98.75 102 ALA A O 1
ATOM 766 N N . ASP A 1 103 ? -8.747 -1.453 -8.177 1.00 98.94 103 ASP A N 1
ATOM 767 C CA . ASP A 1 103 ? -9.185 -0.592 -7.080 1.00 98.94 103 ASP A CA 1
ATOM 768 C C . ASP A 1 103 ? -8.049 0.310 -6.595 1.00 98.94 103 ASP A C 1
ATOM 770 O O . ASP A 1 103 ? -8.248 1.476 -6.245 1.00 98.94 103 ASP A O 1
ATOM 774 N N . ILE A 1 104 ? -6.843 -0.247 -6.571 1.00 98.94 104 ILE A N 1
ATOM 775 C CA . ILE A 1 104 ? -5.633 0.382 -6.052 1.00 98.94 104 ILE A CA 1
ATOM 776 C C . ILE A 1 104 ? -4.552 0.260 -7.118 1.00 98.94 104 ILE A C 1
ATOM 778 O O . ILE A 1 104 ? -4.449 -0.775 -7.770 1.00 98.94 104 ILE A O 1
ATOM 782 N N . ILE A 1 105 ? -3.758 1.308 -7.300 1.00 98.94 105 ILE A N 1
ATOM 783 C CA . ILE A 1 105 ? -2.638 1.364 -8.237 1.00 98.94 105 ILE A CA 1
ATOM 784 C C . ILE A 1 105 ? -1.404 1.776 -7.436 1.00 98.94 105 ILE A C 1
ATOM 786 O O . ILE A 1 105 ? -1.346 2.893 -6.925 1.00 98.94 105 ILE A O 1
ATOM 790 N N . SER A 1 106 ? -0.440 0.871 -7.301 1.00 98.88 106 SER A N 1
ATOM 791 C CA . SER A 1 106 ? 0.824 1.112 -6.605 1.00 98.88 106 SER A CA 1
ATOM 792 C C . SER A 1 106 ? 1.958 1.244 -7.612 1.00 98.88 106 SER A C 1
ATOM 794 O O . SER A 1 106 ? 2.152 0.367 -8.458 1.00 98.88 106 SER A O 1
ATOM 796 N N . CYS A 1 107 ? 2.700 2.342 -7.498 1.00 98.50 107 CYS A N 1
ATOM 797 C CA . CYS A 1 107 ? 3.811 2.673 -8.373 1.00 98.50 107 CYS A CA 1
ATOM 798 C C . CYS A 1 107 ? 5.070 2.942 -7.541 1.00 98.50 107 CYS A C 1
ATOM 800 O O . CYS A 1 107 ? 5.120 3.877 -6.737 1.00 98.50 107 CYS A O 1
ATOM 802 N N . SER A 1 108 ? 6.110 2.148 -7.768 1.00 97.00 108 SER A N 1
ATOM 803 C CA . SER A 1 108 ? 7.422 2.308 -7.129 1.00 97.00 108 SER A CA 1
ATOM 804 C C . SER A 1 108 ? 8.496 2.682 -8.158 1.00 97.00 108 SER A C 1
ATOM 806 O O . SER A 1 108 ? 9.609 2.169 -8.145 1.00 97.00 108 SER A O 1
ATOM 808 N N . TRP A 1 109 ? 8.134 3.585 -9.071 1.00 95.12 109 TRP A N 1
ATOM 809 C CA . TRP A 1 109 ? 8.969 4.110 -10.152 1.00 95.12 109 TRP A CA 1
ATOM 810 C C . TRP A 1 109 ? 8.740 5.616 -10.318 1.00 95.12 109 TRP A C 1
ATOM 812 O O . TRP A 1 109 ? 7.766 6.180 -9.810 1.00 95.12 109 TRP A O 1
ATOM 822 N N . GLY A 1 110 ? 9.637 6.284 -11.038 1.00 94.12 110 GLY A N 1
ATOM 823 C CA . GLY A 1 110 ? 9.538 7.716 -11.284 1.00 94.12 110 GLY A CA 1
ATOM 824 C C . GLY A 1 110 ? 10.898 8.369 -11.465 1.00 94.12 110 GLY A C 1
ATOM 825 O O . GLY A 1 110 ? 11.867 7.694 -11.801 1.00 94.12 110 GLY A O 1
ATOM 826 N N . THR A 1 111 ? 10.953 9.687 -11.295 1.00 93.50 111 THR A N 1
ATOM 827 C CA . THR A 1 111 ? 12.192 10.457 -11.435 1.00 93.50 111 THR A CA 1
ATOM 828 C C . THR A 1 111 ? 12.123 11.762 -10.651 1.00 93.50 111 THR A C 1
ATOM 830 O O . THR A 1 111 ? 11.042 12.308 -10.415 1.00 93.50 111 THR A O 1
ATOM 833 N N . THR A 1 112 ? 13.297 12.245 -10.267 1.00 92.81 112 THR A N 1
ATOM 834 C CA . THR A 1 112 ? 13.574 13.547 -9.655 1.00 92.81 112 THR A CA 1
ATOM 835 C C . THR A 1 112 ? 14.438 14.429 -10.570 1.00 92.81 112 THR A C 1
ATOM 837 O O . THR A 1 112 ? 14.816 15.533 -10.193 1.00 92.81 112 THR A O 1
ATOM 840 N N . ASP A 1 113 ? 14.722 13.984 -11.800 1.00 91.31 113 ASP A N 1
ATOM 841 C CA . ASP A 1 113 ? 15.459 14.764 -12.801 1.00 91.31 113 ASP A CA 1
ATOM 842 C C . ASP A 1 113 ? 14.674 16.020 -13.203 1.00 91.31 113 ASP A C 1
ATOM 844 O O . ASP A 1 113 ? 13.590 15.920 -13.775 1.00 91.31 113 ASP A O 1
ATOM 848 N N . GLY A 1 114 ? 15.241 17.203 -12.955 1.00 86.12 114 GLY A N 1
ATOM 849 C CA . GLY A 1 114 ? 14.621 18.491 -13.282 1.00 86.12 114 GLY A CA 1
ATOM 850 C C . GLY A 1 114 ? 14.320 18.712 -14.772 1.00 86.12 114 GLY A C 1
ATOM 851 O O . GLY A 1 114 ? 13.547 19.610 -15.099 1.00 86.12 114 GLY A O 1
ATOM 852 N N . ASN A 1 115 ? 14.881 17.903 -15.678 1.00 88.56 115 ASN A N 1
ATOM 853 C CA . ASN A 1 115 ? 14.529 17.920 -17.104 1.00 88.56 115 ASN A CA 1
ATOM 854 C C . ASN A 1 115 ? 13.230 17.161 -17.409 1.00 88.56 115 ASN A C 1
ATOM 856 O O . ASN A 1 115 ? 12.653 17.312 -18.490 1.00 88.56 115 ASN A O 1
ATOM 860 N N . PHE A 1 116 ? 12.764 16.322 -16.485 1.00 89.00 116 PHE A N 1
ATOM 861 C CA . PHE A 1 116 ? 11.489 15.645 -16.613 1.00 89.00 116 PHE A CA 1
ATOM 862 C C . PHE A 1 116 ? 10.348 16.577 -16.203 1.00 89.00 116 PHE A C 1
ATOM 864 O O . PHE A 1 116 ? 10.369 17.217 -15.159 1.00 89.00 116 PHE A O 1
ATOM 871 N N . SER A 1 117 ? 9.293 16.590 -17.017 1.00 82.81 117 SER A N 1
ATOM 872 C CA . SER A 1 117 ? 8.035 17.247 -16.685 1.00 82.81 117 SER A CA 1
ATOM 873 C C . SER A 1 117 ? 6.897 16.232 -16.699 1.00 82.81 117 SER A C 1
ATOM 875 O O . SER A 1 117 ? 6.679 15.509 -17.688 1.00 82.81 117 SER A O 1
ATOM 877 N N . LEU A 1 118 ? 6.133 16.213 -15.604 1.00 88.56 118 LEU A N 1
ATOM 878 C CA . LEU A 1 118 ? 4.816 15.595 -15.573 1.00 88.56 118 LEU A CA 1
ATOM 879 C C . LEU A 1 118 ? 3.856 16.485 -16.371 1.00 88.56 118 LEU A C 1
ATOM 881 O O . LEU A 1 118 ? 3.173 17.344 -15.838 1.00 88.56 118 LEU A O 1
ATOM 885 N N . ASN A 1 119 ? 3.879 16.333 -17.693 1.00 90.88 119 ASN A N 1
ATOM 886 C CA . ASN A 1 119 ? 3.054 17.153 -18.572 1.00 90.88 119 ASN A CA 1
ATOM 887 C C . ASN A 1 119 ? 1.549 16.898 -18.356 1.00 90.88 119 ASN A C 1
ATOM 889 O O . ASN A 1 119 ? 1.144 15.850 -17.850 1.00 90.88 119 ASN A O 1
ATOM 893 N N . ALA A 1 120 ? 0.723 17.825 -18.845 1.00 93.56 120 ALA A N 1
ATOM 894 C CA . ALA A 1 120 ? -0.729 17.803 -18.669 1.00 93.56 120 ALA A CA 1
ATOM 895 C C . ALA A 1 120 ? -1.410 16.491 -19.109 1.00 93.56 120 ALA A C 1
ATOM 897 O O . ALA A 1 120 ? -2.420 16.103 -18.532 1.00 93.56 120 ALA A O 1
ATOM 898 N N . MET A 1 121 ? -0.871 15.784 -20.109 1.00 93.88 121 MET A N 1
ATOM 899 C CA . MET A 1 121 ? -1.421 14.493 -20.549 1.00 93.88 121 MET A CA 1
ATOM 900 C C . MET A 1 121 ? -1.174 13.388 -19.512 1.00 93.88 121 MET A C 1
ATOM 902 O O . MET A 1 121 ? -2.087 12.632 -19.176 1.00 93.88 121 MET A O 1
ATOM 906 N N . LYS A 1 122 ? 0.036 13.330 -18.939 1.00 94.06 122 LYS A N 1
ATOM 907 C CA . LYS A 1 122 ? 0.354 12.395 -17.849 1.00 94.06 122 LYS A CA 1
ATOM 908 C C . LYS A 1 122 ? -0.458 12.703 -16.590 1.00 94.06 122 LYS A C 1
ATOM 910 O O . LYS A 1 122 ? -0.999 11.779 -15.988 1.00 94.06 122 LYS A O 1
ATOM 915 N N . GLU A 1 123 ? -0.576 13.979 -16.224 1.00 95.50 123 GLU A N 1
ATOM 916 C CA . GLU A 1 123 ? -1.424 14.414 -15.104 1.00 95.50 123 GLU A CA 1
ATOM 917 C C . GLU A 1 123 ? -2.880 14.006 -15.331 1.00 95.50 123 GLU A C 1
ATOM 919 O O . GLU A 1 123 ? -3.481 13.353 -14.482 1.00 95.50 123 GLU A O 1
ATOM 924 N N . ALA A 1 124 ? -3.423 14.277 -16.522 1.00 96.62 124 ALA A N 1
ATOM 925 C CA . ALA A 1 124 ? -4.788 13.901 -16.865 1.00 96.62 124 ALA A CA 1
ATOM 926 C C . ALA A 1 124 ? -5.021 12.386 -16.765 1.00 96.62 124 ALA A C 1
ATOM 928 O O . ALA A 1 124 ? -6.086 11.975 -16.313 1.00 96.62 124 ALA A O 1
ATOM 929 N N . ALA A 1 125 ? -4.050 11.547 -17.136 1.00 96.88 125 ALA A N 1
ATOM 930 C CA . ALA A 1 125 ? -4.159 10.095 -16.978 1.00 96.88 125 ALA A CA 1
ATOM 931 C C . ALA A 1 125 ? -4.308 9.674 -15.510 1.00 96.88 125 ALA A C 1
ATOM 933 O O . ALA A 1 125 ? -5.188 8.879 -15.169 1.00 96.88 125 ALA A O 1
ATOM 934 N N . ILE A 1 126 ? -3.473 10.244 -14.639 1.00 97.88 126 ILE A N 1
ATOM 935 C CA . ILE A 1 126 ? -3.494 9.974 -13.199 1.00 97.88 126 ILE A CA 1
ATOM 936 C C . ILE A 1 126 ? -4.797 10.494 -12.594 1.00 97.88 126 ILE A C 1
ATOM 938 O O . ILE A 1 126 ? -5.472 9.750 -11.884 1.00 97.88 126 ILE A O 1
ATOM 942 N N . THR A 1 127 ? -5.200 11.725 -12.919 1.00 98.25 127 THR A N 1
ATOM 943 C CA . THR A 1 127 ? -6.474 12.312 -12.484 1.00 98.25 127 THR A CA 1
ATOM 944 C C . THR A 1 127 ? -7.666 11.467 -12.921 1.00 98.25 127 THR A C 1
ATOM 946 O O . THR A 1 127 ? -8.532 11.185 -12.094 1.00 98.25 127 THR A O 1
ATOM 949 N N . ARG A 1 128 ? -7.724 11.019 -14.182 1.00 98.31 128 ARG A N 1
ATOM 950 C CA . ARG A 1 128 ? -8.817 10.160 -14.667 1.00 98.31 128 ARG A CA 1
ATOM 951 C C . ARG A 1 128 ? -8.885 8.863 -13.870 1.00 98.31 128 ARG A C 1
ATOM 953 O O . ARG A 1 128 ? -9.945 8.532 -13.346 1.00 98.31 128 ARG A O 1
ATOM 960 N N . ALA A 1 129 ? -7.765 8.162 -13.687 1.00 98.50 129 ALA A N 1
ATOM 961 C CA . ALA A 1 129 ? -7.748 6.951 -12.866 1.00 98.50 129 ALA A CA 1
ATOM 962 C C . ALA A 1 129 ? -8.197 7.238 -11.420 1.00 98.50 129 ALA A C 1
ATOM 964 O O . ALA A 1 129 ? -9.063 6.539 -10.890 1.00 98.50 129 ALA A O 1
ATOM 965 N N . ALA A 1 130 ? -7.673 8.302 -10.809 1.00 98.62 130 ALA A N 1
ATOM 966 C CA . ALA A 1 130 ? -7.912 8.655 -9.413 1.00 98.62 130 ALA A CA 1
ATOM 967 C C . ALA A 1 130 ? -9.297 9.251 -9.119 1.00 98.62 130 ALA A C 1
ATOM 969 O O . ALA A 1 130 ? -9.689 9.318 -7.954 1.00 98.62 130 ALA A O 1
ATOM 970 N N . ARG A 1 131 ? -10.050 9.681 -10.139 1.00 97.94 131 ARG A N 1
ATOM 971 C CA . ARG A 1 131 ? -11.380 10.297 -9.968 1.00 97.94 131 ARG A CA 1
ATOM 972 C C . ARG A 1 131 ? -12.509 9.520 -10.633 1.00 97.94 131 ARG A C 1
ATOM 974 O O . ARG A 1 131 ? -13.598 9.457 -10.078 1.00 97.94 131 ARG A O 1
ATOM 981 N N . GLU A 1 132 ? -12.263 8.909 -11.785 1.00 98.00 132 GLU A N 1
ATOM 982 C CA . GLU A 1 132 ? -13.294 8.232 -12.585 1.00 98.00 132 GLU A CA 1
ATOM 983 C C . GLU A 1 132 ? -13.256 6.708 -12.426 1.00 98.00 132 GLU A C 1
ATOM 985 O O . GLU A 1 132 ? -14.281 6.039 -12.586 1.00 98.00 132 GLU A O 1
ATOM 990 N N . GLY A 1 133 ? -12.095 6.149 -12.060 1.00 97.94 133 GLY A N 1
ATOM 991 C CA . GLY A 1 133 ? -11.938 4.724 -11.771 1.00 97.94 133 GLY A CA 1
ATOM 992 C C . GLY A 1 133 ? -12.909 4.226 -10.694 1.00 97.94 133 GLY A C 1
ATOM 993 O O . GLY A 1 133 ? -13.491 5.009 -9.943 1.00 97.94 133 GLY A O 1
ATOM 994 N N . ARG A 1 134 ? -13.115 2.906 -10.605 1.00 97.94 134 ARG A N 1
ATOM 995 C CA . ARG A 1 134 ? -14.047 2.294 -9.632 1.00 97.94 134 ARG A CA 1
ATOM 996 C C . ARG A 1 134 ? -15.455 2.920 -9.658 1.00 97.94 134 ARG A C 1
ATOM 998 O O . ARG A 1 134 ? -16.030 3.215 -8.610 1.00 97.94 134 ARG A O 1
ATOM 1005 N N . ASN A 1 135 ? -16.006 3.134 -10.855 1.00 96.75 135 ASN A N 1
ATOM 1006 C CA . ASN A 1 135 ? -17.329 3.736 -11.071 1.00 96.75 135 ASN A CA 1
ATOM 1007 C C . ASN A 1 135 ? -17.468 5.137 -10.439 1.00 96.75 135 ASN A C 1
ATOM 1009 O O . ASN A 1 135 ? -18.438 5.4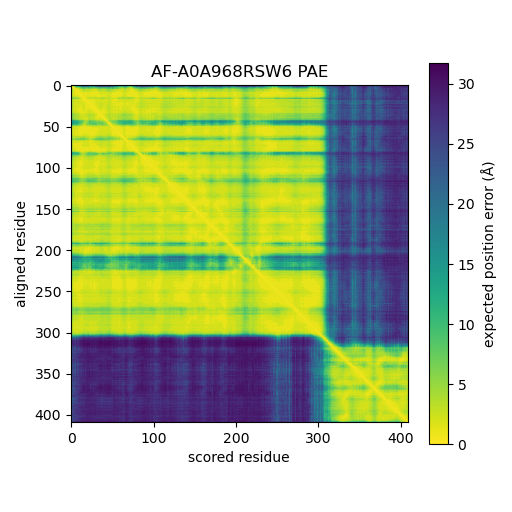10 -9.735 1.00 96.75 135 ASN A O 1
ATOM 1013 N N . GLY A 1 136 ? -16.475 6.010 -10.633 1.00 97.38 136 GLY A N 1
ATOM 1014 C CA . GLY A 1 136 ? -16.476 7.376 -10.095 1.00 97.38 136 GLY A CA 1
ATOM 1015 C C . GLY A 1 136 ? -16.051 7.504 -8.628 1.00 97.38 136 GLY A C 1
ATOM 1016 O O . GLY A 1 136 ? -16.021 8.611 -8.095 1.00 97.38 136 GLY A O 1
ATOM 1017 N N . LYS A 1 137 ? -15.699 6.400 -7.951 1.00 98.38 137 LYS A N 1
ATOM 1018 C CA . LYS A 1 137 ? -15.086 6.449 -6.608 1.00 98.38 137 LYS A CA 1
ATOM 1019 C C . LYS A 1 137 ? -13.597 6.814 -6.665 1.00 98.38 137 LYS A C 1
ATOM 1021 O O . LYS A 1 137 ? -13.037 7.237 -5.654 1.00 98.38 137 LYS A O 1
ATOM 1026 N N . GLY A 1 138 ? -12.969 6.647 -7.825 1.00 98.62 138 GLY A N 1
ATOM 1027 C CA . GLY A 1 138 ? -11.543 6.826 -8.057 1.00 98.62 138 GLY A CA 1
ATOM 1028 C C . GLY A 1 138 ? -10.713 5.614 -7.643 1.00 98.62 138 GLY A C 1
ATOM 1029 O O . GLY A 1 138 ? -10.884 5.092 -6.538 1.00 98.62 138 GLY A O 1
ATOM 1030 N N . CYS A 1 139 ? -9.788 5.179 -8.501 1.00 98.88 139 CYS A N 1
ATOM 1031 C CA . CYS A 1 139 ? -8.717 4.268 -8.098 1.00 98.88 139 CYS A CA 1
ATOM 1032 C C . CYS A 1 139 ? -7.825 4.959 -7.060 1.00 98.88 139 CYS A C 1
ATOM 1034 O O . CYS A 1 139 ? -7.504 6.138 -7.186 1.00 98.88 139 CYS A O 1
ATOM 1036 N N . ILE A 1 140 ? -7.386 4.233 -6.039 1.00 98.94 140 ILE A N 1
ATOM 1037 C CA . ILE A 1 140 ? -6.430 4.772 -5.068 1.00 98.94 140 ILE A CA 1
ATOM 1038 C C . ILE A 1 140 ? -5.042 4.686 -5.698 1.00 98.94 140 ILE A C 1
ATOM 1040 O O . ILE A 1 140 ? -4.521 3.586 -5.861 1.00 98.94 140 ILE A O 1
ATOM 1044 N N . VAL A 1 141 ? -4.458 5.824 -6.070 1.00 98.94 141 VAL A N 1
ATOM 1045 C CA . VAL A 1 141 ? -3.142 5.877 -6.722 1.00 98.94 141 VAL A CA 1
ATOM 1046 C C . VAL A 1 141 ? -2.068 6.226 -5.697 1.00 98.94 141 VAL A C 1
ATOM 1048 O O . VAL A 1 141 ? -2.158 7.258 -5.032 1.00 98.94 141 VAL A O 1
ATOM 1051 N N . LEU A 1 142 ? -1.049 5.377 -5.577 1.00 98.94 142 LEU A N 1
ATOM 1052 C CA . LEU A 1 142 ? 0.083 5.565 -4.675 1.00 98.94 142 LEU A CA 1
ATOM 1053 C C . LEU A 1 142 ? 1.385 5.645 -5.466 1.00 98.94 142 LEU A C 1
ATOM 1055 O O . LEU A 1 142 ? 1.612 4.829 -6.361 1.00 98.94 142 LEU A O 1
ATOM 1059 N N . PHE A 1 143 ? 2.257 6.575 -5.081 1.00 98.81 143 PHE A N 1
ATOM 1060 C CA . PHE A 1 143 ? 3.634 6.619 -5.565 1.00 98.81 143 PHE A CA 1
ATOM 1061 C C . PHE A 1 143 ? 4.628 6.675 -4.412 1.00 98.81 143 PHE A C 1
ATOM 1063 O O . PHE A 1 143 ? 4.448 7.417 -3.444 1.00 98.81 143 PHE A O 1
ATOM 1070 N N . ALA A 1 144 ? 5.720 5.933 -4.569 1.00 98.69 144 ALA A N 1
ATOM 1071 C CA . ALA A 1 144 ? 6.921 6.118 -3.773 1.00 98.69 144 ALA A CA 1
ATOM 1072 C C . ALA A 1 144 ? 7.525 7.515 -4.029 1.00 98.69 144 ALA A C 1
ATOM 1074 O O . ALA A 1 144 ? 7.575 7.986 -5.173 1.00 98.69 144 ALA A O 1
ATOM 1075 N N . VAL A 1 145 ? 7.989 8.179 -2.967 1.00 98.50 145 VAL A N 1
ATOM 1076 C CA . VAL A 1 145 ? 8.501 9.564 -3.041 1.00 98.50 145 VAL A CA 1
ATOM 1077 C C . VAL A 1 145 ? 9.899 9.683 -3.654 1.00 98.50 145 VAL A C 1
ATOM 1079 O O . VAL A 1 145 ? 10.269 10.778 -4.068 1.00 98.50 145 VAL A O 1
ATOM 1082 N N . GLY A 1 146 ? 10.655 8.587 -3.751 1.00 97.81 146 GLY A N 1
ATOM 1083 C CA . GLY A 1 146 ? 12.024 8.560 -4.281 1.00 97.81 146 GLY A CA 1
ATOM 1084 C C . GLY A 1 146 ? 13.078 8.240 -3.216 1.00 97.81 146 GLY A C 1
ATOM 1085 O O . GLY A 1 146 ? 12.790 8.264 -2.017 1.00 97.81 146 GLY A O 1
ATOM 1086 N N . ASN A 1 147 ? 14.280 7.874 -3.671 1.00 97.00 147 ASN A N 1
ATOM 1087 C CA . ASN A 1 147 ? 15.340 7.265 -2.853 1.00 97.00 147 ASN A CA 1
ATOM 1088 C C . ASN A 1 147 ? 16.678 8.032 -2.939 1.00 97.00 147 ASN A C 1
ATOM 1090 O O . ASN A 1 147 ? 17.741 7.419 -2.843 1.00 97.00 147 ASN A O 1
ATOM 1094 N N . ASP A 1 148 ? 16.621 9.342 -3.168 1.00 96.12 148 ASP A N 1
ATOM 1095 C CA . ASP A 1 148 ? 17.772 10.187 -3.503 1.00 96.12 148 ASP A CA 1
ATOM 1096 C C . ASP A 1 148 ? 18.282 11.024 -2.314 1.00 96.12 148 ASP A C 1
ATOM 1098 O O . ASP A 1 148 ? 19.274 11.731 -2.459 1.00 96.12 148 ASP A O 1
ATOM 1102 N N . ASP A 1 149 ? 17.621 10.959 -1.150 1.00 96.69 149 ASP A N 1
ATOM 1103 C CA . ASP A 1 149 ? 17.905 11.794 0.030 1.00 96.69 149 ASP A CA 1
ATOM 1104 C C . ASP A 1 149 ? 17.819 13.313 -0.246 1.00 96.69 149 ASP A C 1
ATOM 1106 O O . ASP A 1 149 ? 18.639 14.106 0.218 1.00 96.69 149 ASP A O 1
ATOM 1110 N N . ILE A 1 150 ? 16.808 13.742 -1.007 1.00 96.69 150 ILE A N 1
ATOM 1111 C CA . ILE A 1 150 ? 16.621 15.155 -1.394 1.00 96.69 150 ILE A CA 1
A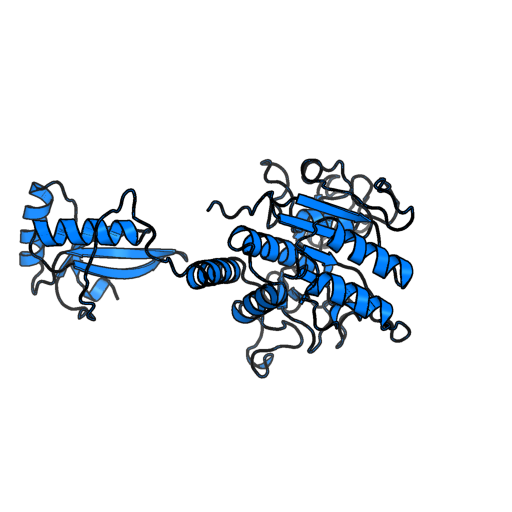TOM 1112 C C . ILE A 1 150 ? 15.296 15.752 -0.899 1.00 96.69 150 ILE A C 1
ATOM 1114 O O . ILE A 1 150 ? 14.359 15.035 -0.542 1.00 96.69 150 ILE A O 1
ATOM 1118 N N . ASP A 1 151 ? 15.204 17.086 -0.910 1.00 96.62 151 ASP A N 1
ATOM 1119 C CA . ASP A 1 151 ? 14.078 17.866 -0.362 1.00 96.62 151 ASP A CA 1
ATOM 1120 C C . ASP A 1 151 ? 12.935 18.133 -1.360 1.00 96.62 151 ASP A C 1
ATOM 1122 O O . ASP A 1 151 ? 12.206 19.124 -1.255 1.00 96.62 151 ASP A O 1
ATOM 1126 N N . PHE A 1 152 ? 12.766 17.244 -2.337 1.00 95.25 152 PHE A N 1
ATOM 1127 C CA . PHE A 1 152 ? 11.585 17.205 -3.194 1.00 95.25 152 PHE A CA 1
ATOM 1128 C C . PHE A 1 152 ? 11.253 15.771 -3.606 1.00 95.25 152 PHE A C 1
ATOM 1130 O O . PHE A 1 152 ? 12.123 14.908 -3.729 1.00 95.25 152 PHE A O 1
ATOM 1137 N N . VAL A 1 153 ? 9.964 15.509 -3.817 1.00 96.69 153 VAL A N 1
ATOM 1138 C CA . VAL A 1 153 ? 9.475 14.177 -4.178 1.00 96.69 153 VAL A CA 1
ATOM 1139 C C . VAL A 1 153 ? 9.578 13.931 -5.685 1.00 96.69 153 VAL A C 1
ATOM 1141 O O . VAL A 1 153 ? 9.590 14.859 -6.492 1.00 96.69 153 VAL A O 1
ATOM 1144 N N . ASN A 1 154 ? 9.592 12.656 -6.063 1.00 94.06 154 ASN A N 1
ATOM 1145 C CA . ASN A 1 154 ? 9.338 12.172 -7.419 1.00 94.06 154 ASN A CA 1
ATOM 1146 C C . ASN A 1 154 ? 8.177 12.939 -8.083 1.00 94.06 154 ASN A C 1
ATOM 1148 O O . ASN A 1 154 ? 7.103 13.061 -7.490 1.00 94.06 154 ASN A O 1
ATOM 1152 N N . PHE A 1 155 ? 8.348 13.388 -9.331 1.00 95.31 155 PHE A N 1
ATOM 1153 C CA . PHE A 1 155 ? 7.352 14.215 -10.029 1.00 95.31 155 PHE A CA 1
ATOM 1154 C C . PHE A 1 155 ? 5.956 13.583 -10.093 1.00 95.31 155 PHE A C 1
ATOM 1156 O O . PHE A 1 155 ? 4.960 14.291 -9.991 1.00 95.31 155 PHE A O 1
ATOM 1163 N N . TYR A 1 156 ? 5.861 12.256 -10.209 1.00 96.50 156 TYR A N 1
ATOM 1164 C CA . TYR A 1 156 ? 4.570 11.559 -10.171 1.00 96.50 156 TYR A CA 1
ATOM 1165 C C . TYR A 1 156 ? 3.917 11.591 -8.781 1.00 96.50 156 TYR A C 1
ATOM 1167 O O . TYR A 1 156 ? 2.698 11.716 -8.672 1.00 96.50 156 TYR A O 1
ATOM 1175 N N . ALA A 1 157 ? 4.722 11.511 -7.717 1.00 97.00 157 ALA A N 1
ATOM 1176 C CA . ALA A 1 157 ? 4.255 11.583 -6.334 1.00 97.00 157 ALA A CA 1
ATOM 1177 C C . ALA A 1 157 ? 3.771 12.990 -5.948 1.00 97.00 157 ALA A C 1
ATOM 1179 O O . ALA A 1 157 ? 2.964 13.120 -5.032 1.00 97.00 157 ALA A O 1
ATOM 1180 N N . ALA A 1 158 ? 4.215 14.032 -6.658 1.00 95.94 158 ALA A N 1
ATOM 1181 C CA . ALA A 1 158 ? 3.780 15.409 -6.427 1.00 95.94 158 ALA A CA 1
ATOM 1182 C C . ALA A 1 158 ? 2.334 15.693 -6.884 1.00 95.94 158 ALA A C 1
ATOM 1184 O O . ALA A 1 158 ? 1.769 16.736 -6.551 1.00 95.94 158 ALA A O 1
ATOM 1185 N N . HIS A 1 159 ? 1.719 14.782 -7.642 1.00 96.69 159 HIS A N 1
ATOM 1186 C CA . HIS A 1 159 ? 0.361 14.957 -8.139 1.00 96.69 159 HIS A CA 1
ATOM 1187 C C . HIS A 1 159 ? -0.670 14.960 -6.983 1.00 96.69 159 HIS A C 1
ATOM 1189 O O . HIS A 1 159 ? -0.662 14.059 -6.144 1.00 96.69 159 HIS A O 1
ATOM 1195 N N . PRO A 1 160 ? -1.628 15.907 -6.928 1.00 96.00 160 PRO A N 1
ATOM 1196 C CA . PRO A 1 160 ? -2.494 16.101 -5.755 1.00 96.00 160 PRO A CA 1
ATOM 1197 C C . PRO A 1 160 ? -3.421 14.916 -5.437 1.00 96.00 160 PRO A C 1
ATOM 1199 O O . PRO A 1 160 ? -3.722 14.654 -4.266 1.00 96.00 160 PRO A O 1
ATOM 1202 N N . ASP A 1 161 ? -3.862 14.187 -6.468 1.00 97.81 161 ASP A N 1
ATOM 1203 C CA . ASP A 1 161 ? -4.714 12.999 -6.312 1.00 97.81 161 ASP A CA 1
ATOM 1204 C C . ASP A 1 161 ? -3.923 11.733 -5.900 1.00 97.81 161 ASP A C 1
ATOM 1206 O O . ASP A 1 161 ? -4.525 10.689 -5.655 1.00 97.81 161 ASP A O 1
ATOM 1210 N N . VAL A 1 162 ? -2.589 11.808 -5.809 1.00 98.56 162 VAL A N 1
ATOM 1211 C CA . VAL A 1 162 ? -1.719 10.685 -5.427 1.00 98.56 162 VAL A CA 1
ATOM 1212 C C . VAL A 1 162 ? -1.487 10.667 -3.917 1.00 98.56 162 VAL A C 1
ATOM 1214 O O . VAL A 1 162 ? -1.389 11.707 -3.260 1.00 98.56 162 VAL A O 1
ATOM 1217 N N . ILE A 1 163 ? -1.403 9.466 -3.349 1.00 98.94 163 ILE A N 1
ATOM 1218 C CA . ILE A 1 163 ? -0.881 9.237 -2.001 1.00 98.94 163 ILE A CA 1
ATOM 1219 C C . ILE A 1 163 ? 0.631 9.051 -2.129 1.00 98.94 163 ILE A C 1
ATOM 1221 O O . ILE A 1 163 ? 1.100 8.013 -2.600 1.00 98.94 163 ILE A O 1
ATOM 1225 N N . ALA A 1 164 ? 1.389 10.072 -1.741 1.00 98.81 164 ALA A N 1
ATOM 1226 C CA . ALA A 1 164 ? 2.844 10.048 -1.779 1.00 98.81 164 ALA A CA 1
ATOM 1227 C C . ALA A 1 164 ? 3.384 9.355 -0.519 1.00 98.81 164 ALA A C 1
ATOM 1229 O O . ALA A 1 164 ? 3.136 9.824 0.597 1.00 98.81 164 ALA A O 1
ATOM 1230 N N . VAL A 1 165 ? 4.089 8.236 -0.698 1.00 98.94 165 VAL A N 1
ATOM 1231 C CA . VAL A 1 165 ? 4.534 7.359 0.394 1.00 98.94 165 VAL A CA 1
ATOM 1232 C C . VAL A 1 165 ? 6.045 7.463 0.607 1.00 98.94 165 VAL A C 1
ATOM 1234 O O . VAL A 1 165 ? 6.834 7.055 -0.250 1.00 98.94 165 VAL A O 1
ATOM 1237 N N . ALA A 1 166 ? 6.433 7.993 1.767 1.00 98.81 166 ALA A N 1
ATOM 1238 C CA . ALA A 1 166 ? 7.808 8.012 2.267 1.00 98.81 166 ALA A CA 1
ATOM 1239 C C . ALA A 1 166 ? 8.161 6.740 3.056 1.00 98.81 166 ALA A C 1
ATOM 1241 O O . ALA A 1 166 ? 7.294 5.913 3.353 1.00 98.81 166 ALA A O 1
ATOM 1242 N N . ALA A 1 167 ? 9.438 6.576 3.402 1.00 98.44 167 ALA A N 1
ATOM 1243 C CA . ALA A 1 167 ? 9.931 5.416 4.140 1.00 98.44 167 ALA A CA 1
ATOM 1244 C C . ALA A 1 167 ? 10.396 5.776 5.558 1.00 98.44 167 ALA A C 1
ATOM 1246 O O . ALA A 1 167 ? 11.127 6.748 5.764 1.00 98.44 167 ALA A O 1
ATOM 1247 N N . SER A 1 168 ? 10.014 4.942 6.523 1.00 97.31 168 SER A N 1
ATOM 1248 C CA . SER A 1 168 ? 10.565 4.939 7.877 1.00 97.31 168 SER A CA 1
ATOM 1249 C C . SER A 1 168 ? 11.361 3.663 8.134 1.00 97.31 168 SER A C 1
ATOM 1251 O O . SER A 1 168 ? 11.120 2.625 7.517 1.00 97.31 168 SER A O 1
ATOM 1253 N N . THR A 1 169 ? 12.303 3.723 9.063 1.00 95.19 169 THR A N 1
ATOM 1254 C CA . THR A 1 169 ? 13.082 2.563 9.496 1.00 95.19 169 THR A CA 1
ATOM 1255 C C . THR A 1 169 ? 12.311 1.709 10.503 1.00 95.19 169 THR A C 1
ATOM 1257 O O . THR A 1 169 ? 11.238 2.093 10.977 1.00 95.19 169 THR A O 1
ATOM 1260 N N . SER A 1 170 ? 12.880 0.564 10.894 1.00 91.31 170 SER A N 1
ATOM 1261 C CA . SER A 1 170 ? 12.343 -0.268 11.983 1.00 91.31 170 SER A CA 1
ATOM 1262 C C . SER A 1 170 ? 12.391 0.399 13.365 1.00 91.31 170 SER A C 1
ATOM 1264 O O . SER A 1 170 ? 11.8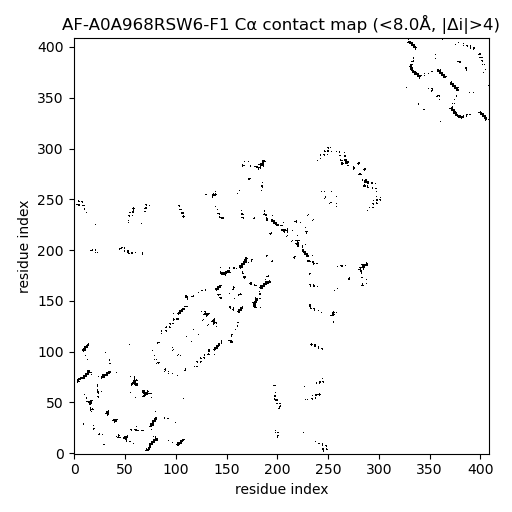12 -0.130 14.308 1.00 91.31 170 SER A O 1
ATOM 1266 N N . GLN A 1 171 ? 13.088 1.530 13.498 1.00 92.44 171 GLN A N 1
ATOM 1267 C CA . GLN A 1 171 ? 13.187 2.320 14.729 1.00 92.44 171 GLN A CA 1
ATOM 1268 C C . GLN A 1 171 ? 12.296 3.569 14.705 1.00 92.44 171 GLN A C 1
ATOM 1270 O O . GLN A 1 171 ? 12.468 4.452 15.540 1.00 92.44 171 GLN A O 1
ATOM 1275 N N . ASP A 1 172 ? 11.363 3.674 13.751 1.00 94.00 172 ASP A N 1
ATOM 1276 C CA . ASP A 1 172 ? 10.511 4.858 13.589 1.00 94.00 172 ASP A CA 1
ATOM 1277 C C . ASP A 1 172 ? 11.293 6.153 13.320 1.00 94.00 172 ASP A C 1
ATOM 1279 O O . ASP A 1 172 ? 10.883 7.255 13.694 1.00 94.00 172 ASP A O 1
ATOM 1283 N N . LEU A 1 173 ? 12.415 6.016 12.612 1.00 94.88 173 LEU A N 1
ATOM 1284 C CA . LEU A 1 173 ? 13.218 7.129 12.117 1.00 94.88 173 LEU A CA 1
ATOM 1285 C C . LEU A 1 173 ? 13.005 7.318 10.615 1.00 94.88 173 LEU A C 1
ATOM 1287 O O . LEU A 1 173 ? 12.595 6.399 9.906 1.00 94.88 173 LEU A O 1
ATOM 1291 N N . HIS A 1 174 ? 13.302 8.515 10.111 1.00 96.50 174 HIS A N 1
ATOM 1292 C CA . HIS A 1 174 ? 13.330 8.784 8.673 1.00 96.50 174 HIS A CA 1
ATOM 1293 C C . HIS A 1 174 ? 14.384 7.902 8.010 1.00 96.50 174 HIS A C 1
ATOM 1295 O O . HIS A 1 174 ? 15.552 7.939 8.401 1.00 96.50 174 HIS A O 1
ATOM 1301 N N . ALA A 1 175 ? 13.995 7.132 6.996 1.00 96.62 175 ALA A N 1
ATOM 1302 C CA . ALA A 1 175 ? 14.965 6.351 6.246 1.00 96.62 175 ALA A CA 1
ATOM 1303 C C . ALA A 1 175 ? 15.872 7.296 5.448 1.00 96.62 175 ALA A C 1
ATOM 1305 O O . ALA A 1 175 ? 15.381 8.151 4.714 1.00 96.62 175 ALA A O 1
ATOM 1306 N N . THR A 1 176 ? 17.192 7.151 5.581 1.00 94.75 176 THR A N 1
ATOM 1307 C CA . THR A 1 176 ? 18.163 8.129 5.056 1.00 94.75 176 THR A CA 1
ATOM 1308 C C . THR A 1 176 ? 18.043 8.364 3.556 1.00 94.75 176 THR A C 1
ATOM 1310 O O . THR A 1 176 ? 18.227 9.482 3.117 1.00 94.75 176 THR A O 1
ATOM 1313 N N . TYR A 1 177 ? 17.656 7.357 2.776 1.00 95.44 177 TYR A N 1
ATOM 1314 C CA . TYR A 1 177 ? 17.445 7.498 1.334 1.00 95.44 177 TYR A CA 1
ATOM 1315 C C . TYR A 1 177 ? 16.123 8.192 0.965 1.00 95.44 177 TYR A C 1
ATOM 1317 O O . TYR A 1 177 ? 15.972 8.639 -0.165 1.00 95.44 177 TYR A O 1
ATOM 1325 N N . SER A 1 178 ? 15.122 8.242 1.850 1.00 98.19 178 SER A N 1
ATOM 1326 C CA . SER A 1 178 ? 13.776 8.690 1.475 1.00 98.19 178 SER A CA 1
ATOM 1327 C C . SER A 1 178 ? 13.764 10.184 1.170 1.00 98.19 178 SER A C 1
ATOM 1329 O O . SER A 1 178 ? 14.139 10.994 2.021 1.00 98.19 178 SER A O 1
ATOM 1331 N N . ASN A 1 179 ? 13.241 10.545 -0.001 1.00 98.56 179 ASN A N 1
ATOM 1332 C CA . ASN A 1 179 ? 13.010 11.943 -0.357 1.00 98.56 179 ASN A CA 1
ATOM 1333 C C . ASN A 1 179 ? 11.972 12.590 0.569 1.00 98.56 179 ASN A C 1
ATOM 1335 O O . ASN A 1 179 ? 11.175 11.905 1.225 1.00 98.56 179 ASN A O 1
ATOM 1339 N N . ARG A 1 180 ? 11.998 13.922 0.615 1.00 98.00 180 ARG A N 1
ATOM 1340 C CA . ARG A 1 180 ? 11.204 14.762 1.516 1.00 98.00 180 ARG A CA 1
ATOM 1341 C C . ARG A 1 180 ? 10.428 15.797 0.715 1.00 98.00 180 ARG A C 1
ATOM 1343 O O . ARG A 1 180 ? 10.814 16.153 -0.390 1.00 98.00 180 ARG A O 1
ATOM 1350 N N . GLY A 1 181 ? 9.331 16.294 1.265 1.00 97.12 181 GLY A N 1
ATOM 1351 C CA . GLY A 1 181 ? 8.561 17.358 0.630 1.00 97.12 181 GLY A CA 1
ATOM 1352 C C . GLY A 1 181 ? 7.202 17.566 1.273 1.00 97.12 181 GLY A C 1
ATOM 1353 O O . GLY A 1 181 ? 6.693 16.718 2.006 1.00 97.12 181 GLY A O 1
ATOM 1354 N N . ARG A 1 182 ? 6.579 18.707 0.981 1.00 97.00 182 ARG A N 1
ATOM 1355 C CA . ARG A 1 182 ? 5.220 19.013 1.464 1.00 97.00 182 ARG A CA 1
ATOM 1356 C C . ARG A 1 182 ? 4.167 18.067 0.873 1.00 97.00 182 ARG A C 1
ATOM 1358 O O . ARG A 1 182 ? 3.086 17.927 1.428 1.00 97.00 182 ARG A O 1
ATOM 1365 N N . GLU A 1 183 ? 4.481 17.438 -0.255 1.00 97.88 183 GLU A N 1
ATOM 1366 C CA . GLU A 1 183 ? 3.617 16.520 -0.991 1.00 97.88 183 GLU A CA 1
ATOM 1367 C C . GLU A 1 183 ? 3.510 15.146 -0.310 1.00 97.88 183 GLU A C 1
ATOM 1369 O O . GLU A 1 183 ? 2.539 14.424 -0.549 1.00 97.88 183 GLU A O 1
ATOM 1374 N N . VAL A 1 184 ? 4.468 14.786 0.559 1.00 98.75 184 VAL A N 1
ATOM 1375 C CA . VAL A 1 184 ? 4.468 13.511 1.293 1.00 98.75 184 VAL A CA 1
ATOM 1376 C C . VAL A 1 184 ? 3.171 13.381 2.088 1.00 98.75 184 VAL A C 1
ATOM 1378 O O . VAL A 1 184 ? 2.883 14.197 2.959 1.00 98.75 184 VAL A O 1
ATOM 1381 N N . SER A 1 185 ? 2.376 12.350 1.803 1.00 98.75 185 SER A N 1
ATOM 1382 C CA . SER A 1 185 ? 1.096 12.132 2.485 1.00 98.75 185 SER A CA 1
ATOM 1383 C C . SER A 1 185 ? 1.318 11.379 3.795 1.00 98.75 185 SER A C 1
ATOM 1385 O O . SER A 1 185 ? 0.888 11.818 4.854 1.00 98.75 185 SER A O 1
ATOM 1387 N N . ILE A 1 186 ? 2.046 10.268 3.751 1.00 98.88 186 ILE A N 1
ATOM 1388 C CA . ILE A 1 186 ? 2.365 9.425 4.911 1.00 98.88 186 ILE A CA 1
ATOM 1389 C C . ILE A 1 186 ? 3.703 8.723 4.677 1.00 98.88 186 ILE A C 1
ATOM 1391 O O . ILE A 1 186 ? 4.210 8.696 3.553 1.00 98.88 186 ILE A O 1
ATOM 1395 N N . CYS A 1 187 ? 4.252 8.100 5.714 1.00 98.62 187 CYS A N 1
ATOM 1396 C CA . CYS A 1 187 ? 5.350 7.147 5.576 1.00 98.62 187 CYS A CA 1
ATOM 1397 C C . CYS A 1 187 ? 4.931 5.733 5.995 1.00 98.62 187 CYS A C 1
ATOM 1399 O O . CYS A 1 187 ? 3.928 5.536 6.687 1.00 98.62 187 CYS A O 1
ATOM 1401 N N . ALA A 1 188 ? 5.695 4.734 5.565 1.00 98.50 188 ALA A N 1
ATOM 1402 C CA . ALA A 1 188 ? 5.529 3.355 6.001 1.00 98.50 188 ALA A CA 1
ATOM 1403 C C . ALA A 1 188 ? 6.886 2.682 6.257 1.00 98.50 188 ALA A C 1
ATOM 1405 O O . ALA A 1 188 ? 7.892 3.113 5.682 1.00 98.50 188 ALA A O 1
ATOM 1406 N N . PRO A 1 189 ? 6.921 1.626 7.093 1.00 97.00 189 PRO A N 1
ATOM 1407 C CA . PRO A 1 189 ? 8.144 0.876 7.344 1.00 97.00 189 PRO A CA 1
ATOM 1408 C C . PRO A 1 189 ? 8.802 0.361 6.059 1.00 97.00 189 PRO A C 1
ATOM 1410 O O . PRO A 1 189 ? 8.133 -0.143 5.156 1.00 97.00 189 PRO A O 1
ATOM 1413 N N . SER A 1 190 ? 10.125 0.473 6.015 1.00 96.44 190 SER A N 1
ATOM 1414 C CA . SER A 1 190 ? 11.028 -0.040 4.987 1.00 96.44 190 SER A CA 1
ATOM 1415 C C . SER A 1 190 ? 12.376 -0.422 5.631 1.00 96.44 190 SER A C 1
ATOM 1417 O O . SER A 1 190 ? 12.469 -0.556 6.851 1.00 96.44 190 SER A O 1
ATOM 1419 N N . ASN A 1 191 ? 13.428 -0.623 4.833 1.00 91.44 191 ASN A N 1
ATOM 1420 C CA . ASN A 1 191 ? 14.781 -0.867 5.328 1.00 91.44 191 ASN A CA 1
ATOM 1421 C C . ASN A 1 191 ? 15.445 0.419 5.854 1.00 91.44 191 ASN A C 1
ATOM 1423 O O . ASN A 1 191 ? 15.073 1.525 5.468 1.00 91.44 191 ASN A O 1
ATOM 1427 N N . GLY A 1 192 ? 16.493 0.269 6.664 1.00 79.88 192 GLY A N 1
ATOM 1428 C CA . GLY A 1 192 ? 17.274 1.388 7.209 1.00 79.88 192 GLY A CA 1
ATOM 1429 C C . GLY A 1 192 ? 17.621 1.135 8.667 1.00 79.88 192 GLY A C 1
ATOM 1430 O O . GLY A 1 192 ? 17.186 1.881 9.518 1.00 79.88 192 GLY A O 1
ATOM 1431 N N . ASP A 1 193 ? 18.333 0.040 8.913 1.00 81.56 193 ASP A N 1
ATOM 1432 C CA . ASP A 1 193 ? 18.205 -0.922 10.015 1.00 81.56 193 ASP A CA 1
ATOM 1433 C C . ASP A 1 193 ? 17.686 -2.196 9.346 1.00 81.56 193 ASP A C 1
ATOM 1435 O O . ASP A 1 193 ? 18.205 -2.563 8.293 1.00 81.56 193 ASP A O 1
ATOM 1439 N N . TRP A 1 194 ? 16.666 -2.876 9.866 1.00 86.38 194 TRP A N 1
ATOM 1440 C CA . TRP A 1 194 ? 16.286 -4.194 9.357 1.00 86.38 194 TRP A CA 1
ATOM 1441 C C . TRP A 1 194 ? 15.578 -4.145 7.995 1.00 86.38 194 TRP A C 1
ATOM 1443 O O . TRP A 1 194 ? 14.750 -3.266 7.765 1.00 86.38 194 TRP A O 1
ATOM 1453 N N . PRO A 1 195 ? 15.881 -5.077 7.073 1.00 83.31 195 PRO A N 1
ATOM 1454 C CA . PRO A 1 195 ? 15.228 -5.140 5.773 1.00 83.31 195 PRO A CA 1
ATOM 1455 C C . PRO A 1 195 ? 13.835 -5.763 5.872 1.00 83.31 195 PRO A C 1
ATOM 1457 O O . PRO A 1 195 ? 13.549 -6.557 6.770 1.00 83.31 195 PRO A O 1
ATOM 1460 N N . ILE A 1 196 ? 12.993 -5.474 4.880 1.00 90.62 196 ILE A N 1
ATOM 1461 C CA . ILE A 1 196 ? 11.765 -6.239 4.650 1.00 90.62 196 ILE A CA 1
ATOM 1462 C C . ILE A 1 196 ? 12.123 -7.485 3.840 1.00 90.62 196 ILE A C 1
ATOM 1464 O O . ILE A 1 196 ? 12.941 -7.423 2.922 1.00 90.62 196 ILE A O 1
ATOM 1468 N N . ILE A 1 197 ? 11.509 -8.621 4.166 1.00 92.81 197 ILE A N 1
ATOM 1469 C CA . ILE A 1 197 ? 11.605 -9.830 3.345 1.00 92.81 197 ILE A CA 1
ATOM 1470 C C . ILE A 1 197 ? 10.459 -9.818 2.335 1.00 92.81 197 ILE A C 1
ATOM 1472 O O . ILE A 1 197 ? 9.300 -9.652 2.709 1.00 92.81 197 ILE A O 1
ATOM 1476 N N . ALA A 1 198 ? 10.792 -9.997 1.062 1.00 95.94 198 ALA A N 1
ATOM 1477 C CA . ALA A 1 198 ? 9.852 -10.011 -0.051 1.00 95.94 198 ALA A CA 1
ATOM 1478 C C . ALA A 1 198 ? 10.105 -11.224 -0.959 1.00 95.94 198 ALA A C 1
ATOM 1480 O O . ALA A 1 198 ? 11.169 -11.845 -0.893 1.00 95.94 198 ALA A O 1
ATOM 1481 N N . ALA A 1 199 ? 9.141 -11.563 -1.815 1.00 96.25 199 ALA A N 1
ATOM 1482 C CA . ALA A 1 199 ? 9.332 -12.577 -2.847 1.00 96.25 199 ALA A CA 1
ATOM 1483 C C . ALA A 1 199 ? 10.437 -12.150 -3.822 1.00 96.25 199 ALA A C 1
ATOM 1485 O O . ALA A 1 199 ? 10.529 -10.986 -4.222 1.00 96.25 199 ALA A O 1
ATOM 1486 N N . ARG A 1 200 ? 11.260 -13.112 -4.222 1.00 94.56 200 ARG A N 1
ATOM 1487 C CA . ARG A 1 200 ? 12.333 -12.947 -5.200 1.00 94.56 200 ARG A CA 1
ATOM 1488 C C . ARG A 1 200 ? 11.861 -13.516 -6.536 1.00 94.56 200 ARG A C 1
ATOM 1490 O O . ARG A 1 200 ? 11.330 -14.622 -6.582 1.00 94.56 200 ARG A O 1
ATOM 1497 N N . ALA A 1 201 ? 12.055 -12.769 -7.622 1.00 94.50 201 ALA A N 1
ATOM 1498 C CA . ALA A 1 201 ? 11.827 -13.311 -8.959 1.00 94.50 201 ALA A CA 1
ATOM 1499 C C . ALA A 1 201 ? 12.837 -14.433 -9.242 1.00 94.50 201 ALA A C 1
ATOM 1501 O O . ALA A 1 201 ? 14.008 -14.294 -8.892 1.00 94.50 201 ALA A O 1
ATOM 1502 N N . SER A 1 202 ? 12.441 -15.518 -9.911 1.00 93.06 202 SER A N 1
ATOM 1503 C CA . SER A 1 202 ? 13.313 -16.693 -10.086 1.00 93.06 202 SER A CA 1
ATOM 1504 C C . SER A 1 202 ? 14.630 -16.423 -10.832 1.00 93.06 202 SER A C 1
ATOM 1506 O O . SER A 1 202 ? 15.510 -17.278 -10.852 1.00 93.06 202 SER A O 1
ATOM 1508 N N . TRP A 1 203 ? 14.726 -15.294 -11.536 1.00 92.25 203 TRP A N 1
ATOM 1509 C CA . TRP A 1 203 ? 15.898 -14.851 -12.301 1.00 92.25 203 TRP A CA 1
ATOM 1510 C C . TRP A 1 203 ? 16.706 -13.761 -11.590 1.00 92.25 203 TRP A C 1
ATOM 1512 O O . TRP A 1 203 ? 17.668 -13.241 -12.148 1.00 92.25 203 TRP A O 1
ATOM 1522 N N . ASP A 1 204 ? 16.308 -13.384 -10.378 1.00 91.75 204 ASP A N 1
ATOM 1523 C CA . ASP A 1 204 ? 17.045 -12.432 -9.568 1.00 91.75 204 ASP A CA 1
ATOM 1524 C C . ASP A 1 204 ? 18.183 -13.133 -8.823 1.00 91.75 204 ASP A C 1
ATOM 1526 O O . ASP A 1 204 ? 17.987 -13.833 -7.823 1.00 91.75 204 ASP A O 1
ATOM 1530 N N . GLU A 1 205 ? 19.395 -12.942 -9.330 1.00 88.25 205 GLU A N 1
ATOM 1531 C CA . GLU A 1 205 ? 20.589 -13.573 -8.779 1.00 88.25 205 GLU A CA 1
ATOM 1532 C C . GLU A 1 205 ? 20.978 -12.991 -7.413 1.00 88.25 205 GLU A C 1
ATOM 1534 O O . GLU A 1 205 ? 21.608 -13.686 -6.620 1.00 88.25 205 GLU A O 1
ATOM 1539 N N . GLY A 1 206 ? 20.556 -11.768 -7.075 1.00 86.50 206 GLY A N 1
ATOM 1540 C CA . GLY A 1 206 ? 21.062 -11.034 -5.911 1.00 86.50 206 GLY A CA 1
ATOM 1541 C C . GLY A 1 206 ? 22.482 -10.489 -6.129 1.00 86.50 206 GLY A C 1
ATOM 1542 O O . GLY A 1 206 ? 23.105 -10.696 -7.173 1.00 86.50 206 GLY A O 1
ATOM 1543 N N . ILE A 1 207 ? 23.008 -9.755 -5.146 1.00 83.25 207 ILE A N 1
ATOM 1544 C CA . ILE A 1 207 ? 24.315 -9.088 -5.269 1.00 83.25 207 ILE A CA 1
ATOM 1545 C C . ILE A 1 207 ? 25.479 -9.995 -4.850 1.00 83.25 207 ILE A C 1
ATOM 1547 O O . ILE A 1 207 ? 25.357 -10.808 -3.935 1.00 83.25 207 ILE A O 1
ATOM 1551 N N . GLU A 1 208 ? 26.643 -9.795 -5.470 1.00 78.12 208 GLU A N 1
ATOM 1552 C CA . GLU A 1 208 ? 27.881 -10.532 -5.158 1.00 78.12 208 GLU A CA 1
ATOM 1553 C C . GLU A 1 208 ? 28.474 -10.169 -3.786 1.00 78.12 208 GLU A C 1
ATOM 1555 O O . GLU A 1 208 ? 29.064 -11.006 -3.108 1.00 78.12 208 GLU A O 1
ATOM 1560 N N . ASN A 1 209 ? 28.279 -8.925 -3.342 1.00 70.94 209 ASN A N 1
ATOM 1561 C CA . ASN A 1 209 ? 28.904 -8.383 -2.134 1.00 70.94 209 ASN A CA 1
ATOM 1562 C C . ASN A 1 209 ? 28.068 -8.643 -0.870 1.00 70.94 209 ASN A C 1
ATOM 1564 O O . ASN A 1 209 ? 27.553 -7.710 -0.249 1.00 70.94 209 ASN A O 1
ATOM 1568 N N . GLU A 1 210 ? 27.939 -9.916 -0.488 1.00 72.69 210 GLU A N 1
ATOM 1569 C CA . GLU A 1 210 ? 27.149 -10.367 0.672 1.00 72.69 210 GLU A CA 1
ATOM 1570 C C . GLU A 1 210 ? 27.978 -10.799 1.893 1.00 72.69 210 GLU A C 1
ATOM 1572 O O . GLU A 1 210 ? 27.474 -11.482 2.777 1.00 72.69 210 GLU A O 1
ATOM 1577 N N . VAL A 1 211 ? 29.258 -10.439 1.967 1.00 68.38 211 VAL A N 1
ATOM 1578 C CA . VAL A 1 211 ? 30.148 -10.871 3.059 1.00 68.38 211 VAL A CA 1
ATOM 1579 C C . VAL A 1 211 ? 30.062 -9.965 4.297 1.00 68.38 211 VAL A C 1
ATOM 1581 O O . VAL A 1 211 ? 29.660 -8.803 4.224 1.00 68.38 211 VAL A O 1
ATOM 1584 N N . GLY A 1 212 ? 30.470 -10.490 5.457 1.00 77.12 212 GLY A N 1
ATOM 1585 C CA . GLY A 1 212 ? 30.550 -9.726 6.709 1.00 77.12 212 GLY A CA 1
ATOM 1586 C C . GLY A 1 212 ? 29.183 -9.281 7.239 1.00 77.12 212 GLY A C 1
ATOM 1587 O O . GLY A 1 212 ? 28.224 -10.052 7.222 1.00 77.12 212 GLY A O 1
ATOM 1588 N N . GLU A 1 213 ? 29.092 -8.041 7.726 1.00 70.62 213 GLU A N 1
ATOM 1589 C CA . GLU A 1 213 ? 27.839 -7.464 8.235 1.00 70.62 213 GLU A CA 1
ATOM 1590 C C . GLU A 1 213 ? 26.813 -7.198 7.124 1.00 70.62 213 GLU A C 1
ATOM 1592 O O . GLU A 1 213 ? 25.609 -7.277 7.365 1.00 70.62 213 GLU A O 1
ATOM 1597 N N . PHE A 1 214 ? 27.259 -6.964 5.883 1.00 70.56 214 PHE A N 1
ATOM 1598 C CA . PHE A 1 214 ? 26.370 -6.665 4.754 1.00 70.56 214 PHE A CA 1
ATOM 1599 C C . PHE A 1 214 ? 25.367 -7.786 4.461 1.00 70.56 214 PHE A C 1
ATOM 1601 O O . PHE A 1 214 ? 24.271 -7.501 3.976 1.00 70.56 214 PHE A O 1
ATOM 1608 N N . LYS A 1 215 ? 25.679 -9.035 4.832 1.00 72.38 215 LYS A N 1
ATOM 1609 C CA . LYS A 1 215 ? 24.776 -10.189 4.693 1.00 72.38 215 LYS A CA 1
ATOM 1610 C C . LYS A 1 215 ? 23.448 -10.022 5.438 1.00 72.38 215 LYS A C 1
ATOM 1612 O O . LYS A 1 215 ? 22.444 -10.630 5.064 1.00 72.38 215 LYS A O 1
ATOM 1617 N N . TYR A 1 216 ? 23.417 -9.211 6.494 1.00 74.44 216 TYR A N 1
ATOM 1618 C CA . TYR A 1 216 ? 22.210 -8.975 7.292 1.00 74.44 216 TYR A CA 1
ATOM 1619 C C . TYR A 1 216 ? 21.332 -7.853 6.736 1.00 74.44 216 TYR A C 1
ATOM 1621 O O . TYR A 1 216 ? 20.151 -7.797 7.055 1.00 74.44 216 TYR A O 1
ATOM 1629 N N . TRP A 1 217 ? 21.874 -7.009 5.858 1.00 73.81 217 TRP A N 1
ATOM 1630 C CA . TRP A 1 217 ? 21.208 -5.780 5.417 1.00 73.81 217 TRP A CA 1
ATOM 1631 C C . TRP A 1 217 ? 20.961 -5.731 3.906 1.00 73.81 217 TRP A C 1
ATOM 1633 O O . TRP A 1 217 ? 20.073 -5.015 3.452 1.00 73.81 217 TRP A O 1
ATOM 1643 N N . ARG A 1 218 ? 21.714 -6.503 3.113 1.00 79.19 218 ARG A N 1
ATOM 1644 C CA . ARG A 1 218 ? 21.625 -6.523 1.646 1.00 79.19 218 ARG A CA 1
ATOM 1645 C C . ARG A 1 218 ? 21.178 -7.876 1.115 1.00 79.19 218 ARG A C 1
ATOM 1647 O O . ARG A 1 218 ? 21.329 -8.902 1.776 1.00 79.19 218 ARG A O 1
ATOM 1654 N N . ASP A 1 219 ? 20.608 -7.867 -0.082 1.00 83.88 219 ASP A N 1
ATOM 1655 C CA . ASP A 1 219 ? 20.146 -9.078 -0.745 1.00 83.88 219 ASP A CA 1
ATOM 1656 C C . ASP A 1 219 ? 21.257 -9.748 -1.555 1.00 83.88 219 ASP A C 1
ATOM 1658 O O . ASP A 1 219 ? 21.544 -9.339 -2.677 1.00 83.88 219 ASP A O 1
ATOM 1662 N N . GLY A 1 220 ? 21.893 -10.759 -0.973 1.00 80.56 220 GLY A N 1
ATOM 1663 C CA . GLY A 1 220 ? 23.005 -11.471 -1.591 1.00 80.56 220 GLY A CA 1
ATOM 1664 C C . GLY A 1 220 ? 22.622 -12.747 -2.346 1.00 80.56 220 GLY A C 1
ATOM 1665 O O . GLY A 1 220 ? 21.489 -13.233 -2.239 1.00 80.56 220 GLY A O 1
ATOM 1666 N N . ARG A 1 221 ? 23.568 -13.293 -3.122 1.00 79.81 221 ARG A N 1
ATOM 1667 C CA . ARG A 1 221 ? 23.378 -14.525 -3.915 1.00 79.81 221 ARG A CA 1
ATOM 1668 C C . ARG A 1 221 ? 23.071 -15.770 -3.068 1.00 79.81 221 ARG A C 1
ATOM 1670 O O . ARG A 1 221 ? 22.371 -16.666 -3.533 1.00 79.81 221 ARG A O 1
ATOM 1677 N N . GLY A 1 222 ? 23.534 -15.830 -1.822 1.00 75.31 222 GLY A N 1
ATOM 1678 C CA . GLY A 1 222 ? 23.374 -16.971 -0.920 1.00 75.31 222 GLY A CA 1
ATOM 1679 C C . GLY A 1 222 ? 22.042 -17.029 -0.163 1.00 75.31 222 GLY A C 1
ATOM 1680 O O . GLY A 1 222 ? 21.810 -17.986 0.574 1.00 75.31 222 GLY A O 1
ATOM 1681 N N . ARG A 1 223 ? 21.145 -16.043 -0.322 1.00 76.31 223 ARG A N 1
ATOM 1682 C CA . ARG A 1 223 ? 19.892 -15.927 0.460 1.00 76.31 223 ARG A CA 1
ATOM 1683 C C . ARG A 1 223 ? 18.766 -16.883 0.027 1.00 76.31 223 ARG A C 1
ATOM 1685 O O . ARG A 1 223 ? 17.703 -16.920 0.645 1.00 76.31 223 ARG A O 1
ATOM 1692 N N . GLY A 1 224 ? 19.020 -17.703 -0.989 1.00 81.56 224 GLY A N 1
ATOM 1693 C CA . GLY A 1 224 ? 18.031 -18.585 -1.598 1.00 81.56 224 GLY A CA 1
ATOM 1694 C C . GLY A 1 224 ? 17.334 -17.928 -2.787 1.00 81.56 224 GLY A C 1
ATOM 1695 O O . GLY A 1 224 ? 17.539 -16.759 -3.097 1.00 81.56 224 GLY A O 1
ATOM 1696 N N . ASN A 1 225 ? 16.521 -18.710 -3.489 1.00 85.06 225 ASN A N 1
ATOM 1697 C CA . ASN A 1 225 ? 15.973 -18.339 -4.796 1.00 85.06 225 ASN A CA 1
ATOM 1698 C C . ASN A 1 225 ? 14.518 -17.842 -4.762 1.00 85.06 225 ASN A C 1
ATOM 1700 O O . ASN A 1 225 ? 14.014 -17.422 -5.796 1.00 85.06 225 ASN A O 1
ATOM 1704 N N . GLN A 1 226 ? 13.842 -17.897 -3.609 1.00 91.38 226 GLN A N 1
ATOM 1705 C CA . GLN A 1 226 ? 12.418 -17.541 -3.484 1.00 91.38 226 GLN A CA 1
ATOM 1706 C C . GLN A 1 226 ? 12.167 -16.256 -2.695 1.00 91.38 226 GLN A C 1
ATOM 1708 O O . GLN A 1 226 ? 11.150 -15.604 -2.891 1.00 91.38 226 GLN A O 1
ATOM 1713 N N . TYR A 1 227 ? 13.090 -15.850 -1.825 1.00 93.69 227 TYR A N 1
ATOM 1714 C CA . TYR A 1 227 ? 12.905 -14.679 -0.972 1.00 93.69 227 TYR A CA 1
ATOM 1715 C C . TYR A 1 227 ? 14.148 -13.809 -0.977 1.00 93.69 227 TYR A C 1
ATOM 1717 O O . TYR A 1 227 ? 15.268 -14.293 -1.150 1.00 93.69 227 TYR A O 1
ATOM 1725 N N . LYS A 1 228 ? 13.942 -12.507 -0.808 1.00 92.56 228 LYS A N 1
ATOM 1726 C CA . LYS A 1 228 ? 15.006 -11.514 -0.807 1.00 92.56 228 LYS A CA 1
ATOM 1727 C C . LYS A 1 228 ? 14.808 -10.448 0.245 1.00 92.56 228 LYS A C 1
ATOM 1729 O O . LYS A 1 228 ? 13.693 -10.203 0.701 1.00 92.56 228 LYS A O 1
ATOM 1734 N N . HIS A 1 229 ? 15.901 -9.772 0.576 1.00 92.69 229 HIS A N 1
ATOM 1735 C CA . HIS A 1 229 ? 15.795 -8.469 1.218 1.00 92.69 229 HIS A CA 1
ATOM 1736 C C . HIS A 1 229 ? 15.296 -7.426 0.222 1.00 92.69 229 HIS A C 1
ATOM 1738 O O . HIS A 1 229 ? 15.739 -7.370 -0.927 1.00 92.69 229 HIS A O 1
ATOM 1744 N N . PHE A 1 230 ? 14.378 -6.591 0.684 1.00 93.75 230 PHE A N 1
ATOM 1745 C CA . PHE A 1 230 ? 13.763 -5.529 -0.086 1.00 93.75 230 PHE A CA 1
ATOM 1746 C C . PHE A 1 230 ? 13.615 -4.267 0.764 1.00 93.75 230 PHE A C 1
ATOM 1748 O O . PHE A 1 230 ? 13.562 -4.316 1.997 1.00 93.75 230 PHE A O 1
ATOM 1755 N N . GLY A 1 231 ? 13.607 -3.119 0.098 1.00 93.50 231 GLY A N 1
ATOM 1756 C CA . GLY A 1 231 ? 13.775 -1.827 0.740 1.00 93.50 231 GLY A CA 1
ATOM 1757 C C . GLY A 1 231 ? 13.502 -0.665 -0.203 1.00 93.50 231 GLY A C 1
ATOM 1758 O O . GLY A 1 231 ? 12.962 -0.846 -1.295 1.00 93.50 231 GLY A O 1
ATOM 1759 N N . GLY A 1 232 ? 13.889 0.530 0.226 1.00 94.94 232 GLY A N 1
ATOM 1760 C CA . GLY A 1 232 ? 13.555 1.778 -0.431 1.00 94.94 232 GLY A CA 1
ATOM 1761 C C . GLY A 1 232 ? 12.126 2.213 -0.118 1.00 94.94 232 GLY A C 1
ATOM 1762 O O . GLY A 1 232 ? 11.310 1.476 0.441 1.00 94.94 232 GLY A O 1
ATOM 1763 N N . THR A 1 233 ? 11.768 3.404 -0.575 1.00 97.62 233 THR A N 1
ATOM 1764 C CA . THR A 1 233 ? 10.362 3.831 -0.651 1.00 97.62 233 THR A CA 1
ATOM 1765 C C . THR A 1 233 ? 9.526 2.881 -1.526 1.00 97.62 233 THR A C 1
ATOM 1767 O O . THR A 1 233 ? 8.307 2.801 -1.369 1.00 97.62 233 THR A O 1
ATOM 1770 N N . SER A 1 234 ? 10.192 2.071 -2.358 1.00 96.62 234 SER A N 1
ATOM 1771 C CA . SER A 1 234 ? 9.613 0.999 -3.162 1.00 96.62 234 SER A CA 1
ATOM 1772 C C . SER A 1 234 ? 8.994 -0.153 -2.375 1.00 96.62 234 SER A C 1
ATOM 1774 O O . SER A 1 234 ? 8.104 -0.806 -2.912 1.00 96.62 234 SER A O 1
ATOM 1776 N N . SER A 1 235 ? 9.417 -0.418 -1.133 1.00 97.69 235 SER A N 1
ATOM 1777 C CA . SER A 1 235 ? 8.749 -1.397 -0.258 1.00 97.69 235 SER A CA 1
ATOM 1778 C C . SER A 1 235 ? 7.670 -0.753 0.620 1.00 97.69 235 SER A C 1
ATOM 1780 O O . SER A 1 235 ? 6.652 -1.384 0.902 1.00 97.69 235 SER A O 1
ATOM 1782 N N . ALA A 1 236 ? 7.833 0.525 0.972 1.00 98.56 236 ALA A N 1
ATOM 1783 C CA . ALA A 1 236 ? 6.853 1.298 1.732 1.00 98.56 236 ALA A CA 1
ATOM 1784 C C . ALA A 1 236 ? 5.551 1.524 0.935 1.00 98.56 236 ALA A C 1
ATOM 1786 O O . ALA A 1 236 ? 4.453 1.315 1.451 1.00 98.56 236 ALA A O 1
ATOM 1787 N N . CYS A 1 237 ? 5.655 1.904 -0.343 1.00 98.81 237 CYS A N 1
ATOM 1788 C CA . CYS A 1 237 ? 4.506 2.161 -1.220 1.00 98.81 237 CYS A CA 1
ATOM 1789 C C . CYS A 1 237 ? 3.530 0.962 -1.348 1.00 98.81 237 CYS A C 1
ATOM 1791 O O . CYS A 1 237 ? 2.341 1.134 -1.056 1.00 98.81 237 CYS A O 1
ATOM 1793 N N . PRO A 1 238 ? 3.971 -0.260 -1.713 1.00 98.81 238 PRO A N 1
ATOM 1794 C CA . PRO A 1 238 ? 3.084 -1.419 -1.805 1.00 98.81 238 PRO A CA 1
ATOM 1795 C C . PRO A 1 238 ? 2.558 -1.890 -0.443 1.00 98.81 238 PRO A C 1
ATOM 1797 O O . PRO A 1 238 ? 1.454 -2.434 -0.378 1.00 98.81 238 PRO A O 1
ATOM 1800 N N . LEU A 1 239 ? 3.284 -1.644 0.654 1.00 98.81 239 LEU A N 1
ATOM 1801 C CA . LEU A 1 239 ? 2.775 -1.896 2.005 1.00 98.81 239 LEU A CA 1
ATOM 1802 C C . LEU A 1 239 ? 1.512 -1.061 2.251 1.00 98.81 239 LEU A C 1
ATOM 1804 O O . LEU A 1 239 ? 0.467 -1.606 2.615 1.00 98.81 239 LEU A O 1
ATOM 1808 N N . VAL A 1 240 ? 1.565 0.245 1.964 1.00 98.94 240 VAL A N 1
ATOM 1809 C CA . VAL A 1 240 ? 0.388 1.124 2.062 1.00 98.94 240 VAL A CA 1
ATOM 1810 C C . VAL A 1 240 ? -0.707 0.694 1.083 1.00 98.94 240 VAL A C 1
ATOM 1812 O O . VAL A 1 240 ? -1.878 0.692 1.455 1.00 98.94 240 VAL A O 1
ATOM 1815 N N . ALA A 1 241 ? -0.361 0.263 -0.134 1.00 98.94 241 ALA A N 1
ATOM 1816 C CA . ALA A 1 241 ? -1.343 -0.246 -1.096 1.00 98.94 241 ALA A CA 1
ATOM 1817 C C . ALA A 1 241 ? -2.130 -1.449 -0.544 1.00 98.94 241 ALA A C 1
ATOM 1819 O O . ALA A 1 241 ? -3.351 -1.525 -0.705 1.00 98.94 241 ALA A O 1
ATOM 1820 N N . GLY A 1 242 ? -1.464 -2.358 0.169 1.00 98.81 242 GLY A N 1
ATOM 1821 C CA . GLY A 1 242 ? -2.135 -3.444 0.876 1.00 98.81 242 GLY A CA 1
ATOM 1822 C C . GLY A 1 242 ? -3.045 -2.951 2.010 1.00 98.81 242 GLY A C 1
ATOM 1823 O O . GLY A 1 242 ? -4.169 -3.434 2.139 1.00 98.81 242 GLY A O 1
ATOM 1824 N N . ILE A 1 243 ? -2.639 -1.933 2.779 1.00 98.88 243 ILE A N 1
ATOM 1825 C CA . ILE A 1 243 ? -3.500 -1.321 3.814 1.00 98.88 243 ILE A CA 1
ATOM 1826 C C . ILE A 1 243 ? -4.752 -0.698 3.180 1.00 98.88 243 ILE A C 1
ATOM 1828 O O . ILE A 1 243 ? -5.863 -0.923 3.664 1.00 98.88 243 ILE A O 1
ATOM 1832 N N . CYS A 1 244 ? -4.609 0.003 2.052 1.00 98.88 244 CYS A N 1
ATOM 1833 C CA . CYS A 1 244 ? -5.742 0.509 1.274 1.00 98.88 244 CYS A CA 1
ATOM 1834 C C . CYS A 1 244 ? -6.711 -0.618 0.884 1.00 98.88 244 CYS A C 1
ATOM 1836 O O . CYS A 1 244 ? -7.929 -0.438 0.948 1.00 98.88 244 CYS A O 1
ATOM 1838 N N . ALA A 1 245 ? -6.200 -1.801 0.527 1.00 98.81 245 ALA A N 1
ATOM 1839 C CA . ALA A 1 245 ? -7.045 -2.946 0.199 1.00 98.81 245 ALA A CA 1
ATOM 1840 C C . ALA A 1 245 ? -7.784 -3.501 1.419 1.00 98.81 245 ALA A C 1
ATOM 1842 O O . ALA A 1 245 ? -8.951 -3.884 1.295 1.00 98.81 245 ALA A O 1
ATOM 1843 N N . LEU A 1 246 ? -7.166 -3.498 2.603 1.00 98.44 246 LEU A N 1
ATOM 1844 C CA . LEU A 1 246 ? -7.854 -3.836 3.852 1.00 98.44 246 LEU A CA 1
ATOM 1845 C C . LEU A 1 246 ? -8.994 -2.848 4.146 1.00 98.44 246 LEU A C 1
ATOM 1847 O O . LEU A 1 246 ? -10.105 -3.278 4.461 1.00 98.44 246 LEU A O 1
ATOM 1851 N N . MET A 1 247 ? -8.761 -1.545 3.961 1.00 98.38 247 MET A N 1
ATOM 1852 C CA . MET A 1 247 ? -9.785 -0.506 4.134 1.00 98.38 247 MET A CA 1
ATOM 1853 C C . MET A 1 247 ? -10.956 -0.683 3.158 1.00 98.38 247 MET A C 1
ATOM 1855 O O . MET A 1 247 ? -12.116 -0.661 3.569 1.00 98.38 247 MET A O 1
ATOM 1859 N N . LEU A 1 248 ? -10.678 -0.918 1.872 1.00 98.44 248 LEU A N 1
ATOM 1860 C CA . LEU A 1 248 ? -11.733 -1.162 0.883 1.00 98.44 248 LEU A CA 1
ATOM 1861 C C . LEU A 1 248 ? -12.469 -2.488 1.110 1.00 98.44 248 LEU A C 1
ATOM 1863 O O . LEU A 1 248 ? -13.643 -2.604 0.767 1.00 98.44 248 LEU A O 1
ATOM 1867 N N . SER A 1 249 ? -11.814 -3.478 1.719 1.00 96.81 249 SER A N 1
ATOM 1868 C CA . SER A 1 249 ? -12.447 -4.759 2.055 1.00 96.81 249 SER A CA 1
ATOM 1869 C C . SER A 1 249 ? -13.526 -4.612 3.126 1.00 96.81 249 SER A C 1
ATOM 1871 O O . SER A 1 249 ? -14.508 -5.353 3.107 1.00 96.81 249 SER A O 1
ATOM 1873 N N . VAL A 1 250 ? -13.359 -3.665 4.055 1.00 94.69 250 VAL A N 1
ATOM 1874 C CA . VAL A 1 250 ? -14.374 -3.363 5.073 1.00 94.69 250 VAL A CA 1
ATOM 1875 C C . VAL A 1 250 ? -15.382 -2.319 4.607 1.00 94.69 250 VAL A C 1
ATOM 1877 O O . VAL A 1 250 ? -16.527 -2.375 5.053 1.00 94.69 250 VAL A O 1
ATOM 1880 N N . ASN A 1 251 ? -14.986 -1.402 3.720 1.00 95.38 251 ASN A N 1
ATOM 1881 C CA . ASN A 1 251 ? -15.832 -0.342 3.181 1.00 95.38 251 ASN A CA 1
ATOM 1882 C C . ASN A 1 251 ? -15.524 -0.076 1.689 1.00 95.38 251 ASN A C 1
ATOM 1884 O O . ASN A 1 251 ? -14.712 0.797 1.364 1.00 95.38 251 ASN A O 1
ATOM 1888 N N . PRO A 1 252 ? -16.183 -0.796 0.761 1.00 95.75 252 PRO A N 1
ATOM 1889 C CA . PRO A 1 252 ? -15.940 -0.655 -0.676 1.00 95.75 252 PRO A CA 1
ATOM 1890 C C . PRO A 1 252 ? -16.483 0.659 -1.268 1.00 95.75 252 PRO A C 1
ATOM 1892 O O . PRO A 1 252 ? -16.215 0.966 -2.436 1.00 95.75 252 PRO A O 1
ATOM 1895 N N . ASP A 1 253 ? -17.234 1.447 -0.497 1.00 95.56 253 ASP A N 1
ATOM 1896 C CA . ASP A 1 253 ? -17.821 2.720 -0.928 1.00 95.56 253 ASP A CA 1
ATOM 1897 C C . ASP A 1 253 ? -16.921 3.929 -0.690 1.00 95.56 253 ASP A C 1
ATOM 1899 O O . ASP A 1 253 ? -17.221 5.022 -1.172 1.00 95.56 253 ASP A O 1
ATOM 1903 N N . LEU A 1 254 ? -15.777 3.742 -0.027 1.00 98.00 254 LEU A N 1
ATOM 1904 C CA . LEU A 1 254 ? -14.785 4.801 0.099 1.00 98.00 254 LEU A CA 1
ATOM 1905 C C . LEU A 1 254 ? -14.279 5.244 -1.276 1.00 98.00 254 LEU A C 1
ATOM 1907 O O . LEU A 1 254 ? -13.883 4.428 -2.114 1.00 98.00 254 LEU A O 1
ATOM 1911 N N . THR A 1 255 ? -14.246 6.561 -1.465 1.00 98.62 255 THR A N 1
ATOM 1912 C CA . THR A 1 255 ? -13.560 7.196 -2.589 1.00 98.62 255 THR A CA 1
ATOM 1913 C C . THR A 1 255 ? -12.052 7.234 -2.346 1.00 98.62 255 THR A C 1
ATOM 1915 O O . THR A 1 255 ? -11.607 7.190 -1.194 1.00 98.62 255 THR A O 1
ATOM 1918 N N . ALA A 1 256 ? -11.250 7.379 -3.403 1.00 98.69 256 ALA A N 1
ATOM 1919 C CA . ALA A 1 256 ? -9.797 7.530 -3.281 1.00 98.69 256 ALA A CA 1
ATOM 1920 C C . ALA A 1 256 ? -9.412 8.684 -2.335 1.00 98.69 256 ALA A C 1
ATOM 1922 O O . ALA A 1 256 ? -8.576 8.522 -1.444 1.00 98.69 256 ALA A O 1
ATOM 1923 N N . LYS A 1 257 ? -10.114 9.820 -2.446 1.00 98.19 257 LYS A N 1
ATOM 1924 C CA . LYS A 1 257 ? -9.951 10.972 -1.548 1.00 98.19 257 LYS A CA 1
ATOM 1925 C C . LYS A 1 257 ? -10.281 10.632 -0.091 1.00 98.19 257 LYS A C 1
ATOM 1927 O O . LYS A 1 257 ? -9.576 11.073 0.814 1.00 98.19 257 LYS A O 1
ATOM 1932 N N . ALA A 1 258 ? -11.344 9.861 0.149 1.00 98.50 258 ALA A N 1
ATOM 1933 C CA . ALA A 1 258 ? -11.709 9.441 1.498 1.00 98.50 258 ALA A CA 1
ATOM 1934 C C . ALA A 1 258 ? -10.652 8.506 2.098 1.00 98.50 258 ALA A C 1
ATOM 1936 O O . ALA A 1 258 ? -10.303 8.683 3.261 1.00 98.50 258 ALA A O 1
ATOM 1937 N N . VAL A 1 259 ? -10.105 7.570 1.314 1.00 98.88 259 VAL A N 1
ATOM 1938 C CA . VAL A 1 259 ? -9.009 6.694 1.758 1.00 98.88 259 VAL A CA 1
ATOM 1939 C C . VAL A 1 259 ? -7.769 7.500 2.129 1.00 98.88 259 VAL A C 1
ATOM 1941 O O . VAL A 1 259 ? -7.266 7.327 3.237 1.00 98.88 259 VAL A O 1
ATOM 1944 N N . LYS A 1 260 ? -7.325 8.424 1.263 1.00 98.75 260 LYS A N 1
ATOM 1945 C CA . LYS A 1 260 ? -6.198 9.328 1.555 1.00 98.75 260 LYS A CA 1
ATOM 1946 C C . LYS A 1 260 ? -6.415 10.076 2.875 1.00 98.75 260 LYS A C 1
ATOM 1948 O O . LYS A 1 260 ? -5.589 9.985 3.773 1.00 98.75 260 LYS A O 1
ATOM 1953 N N . SER A 1 261 ? -7.581 10.701 3.038 1.00 98.44 261 SER A N 1
ATOM 1954 C CA . SER A 1 261 ? -7.941 11.422 4.265 1.00 98.44 261 SER A CA 1
ATOM 1955 C C . SER A 1 261 ? -7.936 10.541 5.518 1.00 98.44 261 SER A C 1
ATOM 1957 O O . SER A 1 261 ? -7.540 11.020 6.577 1.00 98.44 261 SER A O 1
ATOM 1959 N N . ILE A 1 262 ? -8.393 9.287 5.434 1.00 98.44 262 ILE A N 1
ATOM 1960 C CA . ILE A 1 262 ? -8.360 8.370 6.581 1.00 98.44 262 ILE A CA 1
ATOM 1961 C C . ILE A 1 262 ? -6.912 8.068 6.954 1.00 98.44 262 ILE A C 1
ATOM 1963 O O . ILE A 1 262 ? -6.552 8.259 8.110 1.00 98.44 262 ILE A O 1
ATOM 1967 N N . LEU A 1 263 ? -6.081 7.668 5.985 1.00 98.81 263 LEU A N 1
ATOM 1968 C CA . LEU A 1 263 ? -4.671 7.351 6.224 1.00 98.81 263 LEU A CA 1
ATOM 1969 C C . LEU A 1 263 ? -3.943 8.508 6.918 1.00 98.81 263 LEU A C 1
ATOM 1971 O O . LEU A 1 263 ? -3.260 8.280 7.913 1.00 98.81 263 LEU A O 1
ATOM 1975 N N . GLU A 1 264 ? -4.148 9.737 6.443 1.00 98.38 264 GLU A N 1
ATOM 1976 C CA . GLU A 1 264 ? -3.551 10.950 7.013 1.00 98.38 264 GLU A CA 1
ATOM 1977 C C . GLU A 1 264 ? -4.046 11.237 8.444 1.00 98.38 264 GLU A C 1
ATOM 1979 O O . GLU A 1 264 ? -3.263 11.618 9.311 1.00 98.38 264 GLU A O 1
ATOM 1984 N N . GLN A 1 265 ? -5.335 11.028 8.726 1.00 97.38 265 GLN A N 1
ATOM 1985 C CA . GLN A 1 265 ? -5.930 11.282 10.048 1.00 97.38 265 GLN A CA 1
ATOM 1986 C C . GLN A 1 265 ? -5.573 10.221 11.089 1.00 97.38 265 GLN A C 1
ATOM 1988 O O . GLN A 1 265 ? -5.560 10.509 12.286 1.00 97.38 265 GLN A O 1
ATOM 1993 N N . THR A 1 266 ? -5.327 8.990 10.648 1.00 95.44 266 THR A N 1
ATOM 1994 C CA . THR A 1 266 ? -5.083 7.847 11.534 1.00 95.44 266 THR A CA 1
ATOM 1995 C C . THR A 1 266 ? -3.608 7.497 11.691 1.00 95.44 266 THR A C 1
ATOM 1997 O O . THR A 1 266 ? -3.294 6.583 12.449 1.00 95.44 266 THR A O 1
ATOM 2000 N N . ALA A 1 267 ? -2.717 8.181 10.970 1.00 97.56 267 ALA A N 1
ATOM 2001 C CA . ALA A 1 267 ? -1.281 7.956 11.041 1.00 97.56 267 ALA A CA 1
ATOM 2002 C C . ALA A 1 267 ? -0.712 8.288 12.430 1.00 97.56 267 ALA A C 1
ATOM 2004 O O . ALA A 1 267 ? -1.108 9.262 13.078 1.00 97.56 267 ALA A O 1
ATOM 2005 N N . ASP A 1 268 ? 0.258 7.489 12.871 1.00 96.69 268 ASP A N 1
ATOM 2006 C CA . ASP A 1 268 ? 0.973 7.722 14.120 1.00 96.69 268 ASP A CA 1
ATOM 2007 C C . ASP A 1 268 ? 2.137 8.686 13.876 1.00 96.69 268 ASP A C 1
ATOM 2009 O O . ASP A 1 268 ? 2.937 8.517 12.952 1.00 96.69 268 ASP A O 1
ATOM 2013 N N . LYS A 1 269 ? 2.252 9.712 14.721 1.00 96.81 269 LYS A N 1
ATOM 2014 C CA . LYS A 1 269 ? 3.382 10.642 14.670 1.00 96.81 269 LYS A CA 1
ATOM 2015 C C . LYS A 1 269 ? 4.638 9.926 15.164 1.00 96.81 269 LYS A C 1
ATOM 2017 O O . LYS A 1 269 ? 4.676 9.475 16.304 1.00 96.81 269 LYS A O 1
ATOM 2022 N N . ILE A 1 270 ? 5.646 9.854 14.304 1.00 95.81 270 ILE A N 1
ATOM 2023 C CA . ILE A 1 270 ? 6.985 9.332 14.607 1.00 95.81 270 ILE A CA 1
ATOM 2024 C C . ILE A 1 270 ? 8.041 10.426 14.421 1.00 95.81 270 ILE A C 1
ATOM 2026 O O . ILE A 1 270 ? 7.738 11.470 13.838 1.00 95.81 270 ILE A O 1
ATOM 2030 N N . GLY A 1 271 ? 9.267 10.197 14.892 1.00 92.00 271 GLY A N 1
ATOM 2031 C CA . GLY A 1 271 ? 10.311 11.224 14.929 1.00 92.00 271 GLY A CA 1
ATOM 2032 C C . GLY A 1 271 ? 10.072 12.280 16.013 1.00 92.00 271 GLY A C 1
ATOM 2033 O O . GLY A 1 271 ? 9.315 12.067 16.964 1.00 92.00 271 GLY A O 1
ATOM 2034 N N . SER A 1 272 ? 10.732 13.432 15.892 1.00 93.62 272 SER A N 1
ATOM 2035 C CA . SER A 1 272 ? 10.573 14.521 16.861 1.00 93.62 272 SER A CA 1
ATOM 2036 C C . SER A 1 272 ? 9.267 15.292 16.617 1.00 93.62 272 SER A C 1
ATOM 2038 O O . SER A 1 272 ? 8.972 15.641 15.472 1.00 93.62 272 SER A O 1
ATOM 2040 N N . PRO A 1 273 ? 8.511 15.678 17.666 1.00 91.12 273 PRO A N 1
ATOM 2041 C CA . PRO A 1 273 ? 7.342 16.548 17.520 1.00 91.12 273 PRO A CA 1
ATOM 2042 C C . PRO A 1 273 ? 7.633 17.869 16.792 1.00 91.12 273 PRO A C 1
ATOM 2044 O O . PRO A 1 273 ? 6.763 18.386 16.096 1.00 91.12 273 PRO A O 1
ATOM 2047 N N . SER A 1 274 ? 8.858 18.398 16.906 1.00 94.50 274 SER A N 1
ATOM 2048 C CA . SER A 1 274 ? 9.284 19.626 16.217 1.00 94.50 274 SER A CA 1
ATOM 2049 C C . SER A 1 274 ? 9.403 19.478 14.696 1.00 94.50 274 SER A C 1
ATOM 2051 O O . SER A 1 274 ? 9.493 20.483 13.996 1.00 94.50 274 SER A O 1
ATOM 2053 N N . GLU A 1 275 ? 9.398 18.250 14.172 1.00 94.19 275 GLU A N 1
ATOM 2054 C CA . GLU A 1 275 ? 9.418 17.975 12.732 1.00 94.19 275 GLU A CA 1
ATOM 2055 C C . GLU A 1 275 ? 8.030 18.097 12.088 1.00 94.19 275 GLU A C 1
ATOM 2057 O O . GLU A 1 275 ? 7.922 17.946 10.869 1.00 94.19 275 GLU A O 1
ATOM 2062 N N . TYR A 1 276 ? 6.983 18.373 12.880 1.00 96.81 276 TYR A N 1
ATOM 2063 C CA . TYR A 1 276 ? 5.620 18.582 12.401 1.00 96.81 276 TYR A CA 1
ATOM 2064 C C . TYR A 1 276 ? 5.199 20.045 12.532 1.00 96.81 276 TYR A C 1
ATOM 2066 O O . TYR A 1 276 ? 5.087 20.588 13.630 1.00 96.81 276 TYR A O 1
ATOM 2074 N N . VAL A 1 277 ? 4.855 20.658 11.405 1.00 95.81 277 VAL A N 1
ATOM 2075 C CA . VAL A 1 277 ? 4.232 21.981 11.336 1.00 95.81 277 VAL A CA 1
ATOM 2076 C C . VAL A 1 277 ? 2.779 21.786 10.922 1.00 95.81 277 VAL A C 1
ATOM 2078 O O . VAL A 1 277 ? 2.496 21.164 9.902 1.00 95.81 277 VAL A O 1
ATOM 2081 N N . ASN A 1 278 ? 1.836 22.272 11.734 1.00 92.12 278 ASN A N 1
ATOM 2082 C CA . ASN A 1 278 ? 0.393 22.071 11.518 1.00 92.12 278 ASN A CA 1
ATOM 2083 C C . ASN A 1 278 ? 0.002 20.591 11.326 1.00 92.12 278 ASN A C 1
ATOM 2085 O O . ASN A 1 278 ? -0.891 20.257 10.551 1.00 92.12 278 ASN A O 1
ATOM 2089 N N . GLY A 1 279 ? 0.695 19.692 12.030 1.00 92.31 279 GLY A N 1
ATOM 2090 C CA . GLY A 1 279 ? 0.455 18.253 11.952 1.00 92.31 279 GLY A CA 1
ATOM 2091 C C . GLY A 1 279 ? 1.045 17.566 10.717 1.00 92.31 279 GLY A C 1
ATOM 2092 O O . GLY A 1 279 ? 0.794 16.377 10.543 1.00 92.31 279 GLY A O 1
ATOM 2093 N N . HIS A 1 280 ? 1.847 18.244 9.897 1.00 97.88 280 HIS A N 1
ATOM 2094 C CA . HIS A 1 280 ? 2.519 17.658 8.734 1.00 97.88 280 HIS A CA 1
ATOM 2095 C C . HIS A 1 280 ? 4.040 17.780 8.849 1.00 97.88 280 HIS A C 1
ATOM 2097 O O . HIS A 1 280 ? 4.546 18.796 9.318 1.00 97.88 280 HIS A O 1
ATOM 2103 N N . SER A 1 281 ? 4.758 16.743 8.430 1.00 98.44 281 SER A N 1
ATOM 2104 C CA . SER A 1 281 ? 6.212 16.716 8.336 1.00 98.44 281 SER A CA 1
ATOM 2105 C C . SER A 1 281 ? 6.649 16.483 6.889 1.00 98.44 281 SER A C 1
ATOM 2107 O O . SER A 1 281 ? 6.170 15.534 6.270 1.00 98.44 281 SER A O 1
ATOM 2109 N N . PRO A 1 282 ? 7.635 17.226 6.354 1.00 98.00 282 PRO A N 1
ATOM 2110 C CA . PRO A 1 282 ? 8.199 16.926 5.037 1.00 98.00 282 PRO A CA 1
ATOM 2111 C C . PRO A 1 282 ? 8.823 15.527 4.924 1.00 98.00 282 PRO A C 1
ATOM 2113 O O . PRO A 1 282 ? 8.968 15.011 3.822 1.00 98.00 282 PRO A O 1
ATOM 2116 N N . LYS A 1 283 ? 9.208 14.918 6.053 1.00 98.06 283 LYS A N 1
ATOM 2117 C CA . LYS A 1 283 ? 9.806 13.576 6.122 1.00 98.06 283 LYS A CA 1
ATOM 2118 C C . LYS A 1 283 ? 8.756 12.475 6.230 1.00 98.06 283 LYS A C 1
ATOM 2120 O O . LYS A 1 283 ? 8.820 11.471 5.530 1.00 98.06 283 LYS A O 1
ATOM 2125 N N . TYR A 1 284 ? 7.781 12.681 7.113 1.00 98.38 284 TYR A N 1
ATOM 2126 C CA . TYR A 1 284 ? 6.834 11.641 7.523 1.00 98.38 284 TYR A CA 1
ATOM 2127 C C . TYR A 1 284 ? 5.412 11.859 6.994 1.00 98.38 284 TYR A C 1
ATOM 2129 O O . TYR A 1 284 ? 4.527 11.044 7.251 1.00 98.38 284 TYR A O 1
ATOM 2137 N N . GLY A 1 285 ? 5.158 12.964 6.291 1.00 98.50 285 GLY A N 1
ATOM 2138 C CA . GLY A 1 285 ? 3.817 13.412 5.943 1.00 98.50 285 GLY A CA 1
ATOM 2139 C C . GLY A 1 285 ? 2.977 13.651 7.195 1.00 98.50 285 GLY A C 1
ATOM 2140 O O . GLY A 1 285 ? 3.409 14.296 8.153 1.00 98.50 285 GLY A O 1
ATOM 2141 N N . TYR A 1 286 ? 1.787 13.065 7.234 1.00 98.31 286 TYR A N 1
ATOM 2142 C CA . TYR A 1 286 ? 0.947 13.043 8.428 1.00 98.31 286 TYR A CA 1
ATOM 2143 C C . TYR A 1 286 ? 1.352 11.960 9.446 1.00 98.31 286 TYR A C 1
ATOM 2145 O O . TYR A 1 286 ? 0.726 11.868 10.500 1.00 98.31 286 TYR A O 1
ATOM 2153 N N . GLY A 1 287 ? 2.421 11.203 9.206 1.00 98.50 287 GLY A N 1
ATOM 2154 C CA . GLY A 1 287 ? 2.969 10.208 10.128 1.00 98.50 287 GLY A CA 1
ATOM 2155 C C . GLY A 1 287 ? 3.131 8.834 9.482 1.00 98.50 287 GLY A C 1
ATOM 2156 O O . GLY A 1 287 ? 2.889 8.645 8.285 1.00 98.50 287 GLY A O 1
ATOM 2157 N N . ARG A 1 288 ? 3.531 7.854 10.292 1.00 98.62 288 ARG A N 1
ATOM 2158 C CA . ARG A 1 288 ? 3.606 6.451 9.885 1.00 98.62 288 ARG A CA 1
ATOM 2159 C C . ARG A 1 288 ? 2.203 5.871 9.777 1.00 98.62 288 ARG A C 1
ATOM 2161 O O . ARG A 1 288 ? 1.388 6.029 10.686 1.00 98.62 288 ARG A O 1
ATOM 2168 N N . VAL A 1 289 ? 1.925 5.167 8.687 1.00 98.62 289 VAL A N 1
ATOM 2169 C CA . VAL A 1 289 ? 0.644 4.486 8.486 1.00 98.62 289 VAL A CA 1
ATOM 2170 C C . VAL A 1 289 ? 0.328 3.523 9.639 1.00 98.62 289 VAL A C 1
ATOM 2172 O O . VAL A 1 289 ? 1.186 2.758 10.078 1.00 98.62 289 VAL A O 1
ATOM 2175 N N . ASN A 1 290 ? -0.921 3.540 10.108 1.00 97.62 290 ASN A N 1
ATOM 2176 C CA . ASN A 1 290 ? -1.437 2.608 11.107 1.00 97.62 290 ASN A CA 1
ATOM 2177 C C . ASN A 1 290 ? -2.629 1.841 10.515 1.00 97.62 290 ASN A C 1
ATOM 2179 O O . ASN A 1 290 ? -3.713 2.398 10.334 1.00 97.62 290 ASN A O 1
ATOM 2183 N N . ALA A 1 291 ? -2.412 0.566 10.183 1.00 93.00 291 ALA A N 1
ATOM 2184 C CA . ALA A 1 291 ? -3.415 -0.259 9.513 1.00 93.00 291 ALA A CA 1
ATOM 2185 C C . ALA A 1 291 ? -4.677 -0.467 10.364 1.00 93.00 291 ALA A C 1
ATOM 2187 O O . ALA A 1 291 ? -5.784 -0.397 9.835 1.00 93.00 291 ALA A O 1
ATOM 2188 N N . ASP A 1 292 ? -4.518 -0.690 11.669 1.00 89.50 292 ASP A N 1
ATOM 2189 C CA . ASP A 1 292 ? -5.632 -0.959 12.580 1.00 89.50 292 ASP A CA 1
ATOM 2190 C C . ASP A 1 292 ? -6.562 0.257 12.686 1.00 89.50 292 ASP A C 1
ATOM 2192 O O . ASP A 1 292 ? -7.760 0.169 12.405 1.00 89.50 292 ASP A O 1
ATOM 2196 N N . ARG A 1 293 ? -5.988 1.437 12.951 1.00 90.88 293 ARG A N 1
ATOM 2197 C CA . ARG A 1 293 ? -6.744 2.695 13.044 1.00 90.88 293 ARG A CA 1
ATOM 2198 C C . ARG A 1 293 ? -7.393 3.074 11.712 1.00 90.88 293 ARG A C 1
ATOM 2200 O O . ARG A 1 293 ? -8.548 3.503 11.701 1.00 90.88 293 ARG A O 1
ATOM 2207 N N . ALA A 1 294 ? -6.692 2.882 10.593 1.00 92.50 294 ALA A N 1
ATOM 2208 C CA . ALA A 1 294 ? -7.225 3.179 9.264 1.00 92.50 294 ALA A CA 1
ATOM 2209 C C . ALA A 1 294 ? -8.417 2.275 8.898 1.00 92.50 294 ALA A C 1
ATOM 2211 O O . ALA A 1 294 ? -9.436 2.754 8.392 1.00 92.50 294 ALA A O 1
ATOM 2212 N N . VAL A 1 295 ? -8.327 0.971 9.18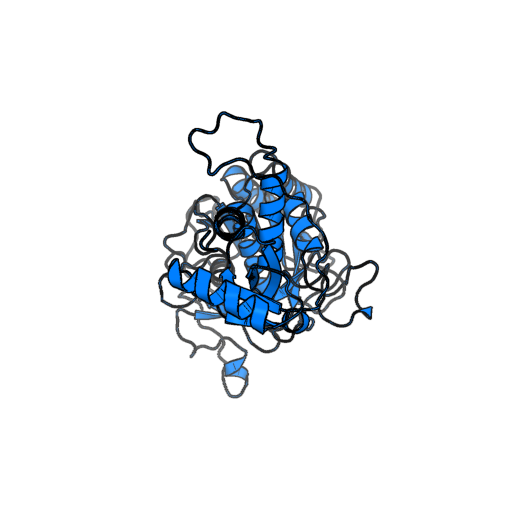0 1.00 92.62 295 VAL A N 1
ATOM 2213 C CA . VAL A 1 295 ? -9.415 0.008 8.938 1.00 92.62 295 VAL A CA 1
ATOM 2214 C C . VAL A 1 295 ? -10.594 0.260 9.882 1.00 92.62 295 VAL A C 1
ATOM 2216 O O . VAL A 1 295 ? -11.743 0.228 9.436 1.00 92.62 295 VAL A O 1
ATOM 2219 N N . ALA A 1 296 ? -10.336 0.573 11.154 1.00 86.88 296 ALA A N 1
ATOM 2220 C CA . ALA A 1 296 ? -11.378 0.926 12.116 1.00 86.88 296 ALA A CA 1
ATOM 2221 C C . ALA A 1 296 ? -12.165 2.173 11.675 1.00 86.88 296 ALA A C 1
ATOM 2223 O O . ALA A 1 296 ? -13.398 2.170 11.691 1.00 86.88 296 ALA A O 1
ATOM 2224 N N . GLU A 1 297 ? -11.481 3.215 11.198 1.00 89.50 297 GLU A N 1
ATOM 2225 C CA . GLU A 1 297 ? -12.142 4.414 10.675 1.00 89.50 297 GLU A CA 1
ATOM 2226 C C . GLU A 1 297 ? -12.916 4.128 9.376 1.00 89.50 297 GLU A C 1
ATOM 2228 O O . GLU A 1 297 ? -14.031 4.625 9.194 1.00 89.50 297 GLU A O 1
ATOM 2233 N N . ALA A 1 298 ? -12.387 3.278 8.490 1.00 90.50 298 ALA A N 1
ATOM 2234 C CA . ALA A 1 298 ? -13.106 2.830 7.296 1.00 90.50 298 ALA A CA 1
ATOM 2235 C C . ALA A 1 298 ? -14.424 2.116 7.653 1.00 90.50 298 ALA A C 1
ATOM 2237 O O . ALA A 1 298 ? -15.461 2.407 7.044 1.00 90.50 298 ALA A O 1
ATOM 2238 N N . MET A 1 299 ? -14.408 1.238 8.665 1.00 88.06 299 MET A N 1
ATOM 2239 C CA . MET A 1 299 ? -15.608 0.585 9.208 1.00 88.06 299 MET A CA 1
ATOM 2240 C C . MET A 1 299 ? -16.584 1.604 9.794 1.00 88.06 299 MET A C 1
ATOM 2242 O O . MET A 1 299 ? -17.756 1.610 9.418 1.00 88.06 299 MET A O 1
ATOM 2246 N N . ARG A 1 300 ? -16.099 2.526 10.634 1.00 87.12 300 ARG A N 1
ATOM 2247 C CA . ARG A 1 300 ? -16.932 3.569 11.247 1.00 87.12 300 ARG A CA 1
ATOM 2248 C C . ARG A 1 300 ? -17.658 4.412 10.194 1.00 87.12 300 ARG A C 1
ATOM 2250 O O . ARG A 1 300 ? -18.844 4.696 10.347 1.00 87.12 300 ARG A O 1
ATOM 2257 N N . ARG A 1 301 ? -16.977 4.796 9.105 1.00 87.31 301 ARG A N 1
ATOM 2258 C CA . ARG A 1 301 ? -17.590 5.564 8.003 1.00 87.31 301 ARG A CA 1
ATOM 2259 C C . ARG A 1 301 ? -18.614 4.761 7.203 1.00 87.31 301 ARG A C 1
ATOM 2261 O O . ARG A 1 301 ? -19.582 5.348 6.728 1.00 87.31 301 ARG A O 1
ATOM 2268 N N . ARG A 1 302 ? -18.434 3.443 7.056 1.00 87.25 302 ARG A N 1
ATOM 2269 C CA . ARG A 1 302 ? -19.446 2.577 6.427 1.00 87.25 302 ARG A CA 1
ATOM 2270 C C . ARG A 1 302 ? -20.722 2.590 7.255 1.00 87.25 302 ARG A C 1
ATOM 2272 O O . ARG A 1 302 ? -21.802 2.820 6.720 1.00 87.25 302 ARG A O 1
ATOM 2279 N N . ASP A 1 303 ? -20.578 2.369 8.555 1.00 76.31 303 ASP A N 1
ATOM 2280 C CA . ASP A 1 303 ? -21.711 2.227 9.462 1.00 76.31 303 ASP A CA 1
ATOM 2281 C C . ASP A 1 303 ? -22.445 3.572 9.639 1.00 76.31 303 ASP A C 1
ATOM 2283 O O . ASP A 1 303 ? -23.668 3.597 9.697 1.00 76.31 303 ASP A O 1
ATOM 2287 N N . ALA A 1 304 ? -21.730 4.705 9.592 1.00 70.88 304 ALA A N 1
ATOM 2288 C CA . ALA A 1 304 ? -22.333 6.044 9.591 1.00 70.88 304 ALA A CA 1
ATOM 2289 C C . ALA A 1 304 ? -23.155 6.356 8.322 1.00 70.88 304 ALA A C 1
ATOM 2291 O O . ALA A 1 304 ? -24.193 7.009 8.412 1.00 70.88 304 ALA A O 1
ATOM 2292 N N . ASN A 1 305 ? -22.712 5.888 7.148 1.00 58.88 305 ASN A N 1
ATOM 2293 C CA . ASN A 1 305 ? -23.463 6.023 5.891 1.00 58.88 305 ASN A CA 1
ATOM 2294 C C . ASN A 1 305 ? -24.600 5.000 5.772 1.00 58.88 305 ASN A C 1
ATOM 2296 O O . ASN A 1 305 ? -25.537 5.196 5.003 1.00 58.88 305 ASN A O 1
ATOM 2300 N N . THR A 1 306 ? -24.532 3.930 6.559 1.00 55.22 306 THR A N 1
ATOM 2301 C CA . THR A 1 306 ? -25.605 2.956 6.735 1.00 55.22 306 THR A CA 1
ATOM 2302 C C . THR A 1 306 ? -26.453 3.383 7.928 1.00 55.22 306 THR A C 1
ATOM 2304 O O . THR A 1 306 ? -26.607 2.627 8.885 1.00 55.22 306 THR A O 1
ATOM 2307 N N . ALA A 1 307 ? -26.991 4.609 7.907 1.00 44.81 307 ALA A N 1
ATOM 2308 C CA . ALA A 1 307 ? -28.104 4.936 8.788 1.00 44.81 307 ALA A CA 1
ATOM 2309 C C . ALA A 1 307 ? -29.189 3.895 8.497 1.00 44.81 307 ALA A C 1
ATOM 2311 O O . ALA A 1 307 ? -29.818 3.919 7.439 1.00 44.81 307 ALA A O 1
ATOM 2312 N N . LEU A 1 308 ? -29.298 2.901 9.379 1.00 45.41 308 LEU A N 1
ATOM 2313 C CA . LEU A 1 308 ? -30.255 1.818 9.263 1.00 45.41 308 LEU A CA 1
ATOM 2314 C C . LEU A 1 308 ? -31.633 2.471 9.311 1.00 45.41 308 LEU A C 1
ATOM 2316 O O . LEU A 1 308 ? -32.130 2.811 10.382 1.00 45.41 308 LEU A O 1
ATOM 2320 N N . PHE A 1 309 ? -32.241 2.683 8.146 1.00 49.09 309 PHE A N 1
ATOM 2321 C CA . PHE A 1 309 ? -33.685 2.802 8.089 1.00 49.09 309 PHE A CA 1
ATOM 2322 C C . PHE A 1 309 ? -34.229 1.508 8.681 1.00 49.09 309 PHE A C 1
ATOM 2324 O O . PHE A 1 309 ? -33.776 0.425 8.297 1.00 49.09 309 PHE A O 1
ATOM 2331 N N . ASP A 1 310 ? -35.132 1.660 9.650 1.00 47.81 310 ASP A N 1
ATOM 2332 C CA . ASP A 1 310 ? -35.835 0.595 10.359 1.00 47.81 310 ASP A CA 1
ATOM 2333 C C . ASP A 1 310 ? -36.500 -0.343 9.343 1.00 47.81 310 ASP A C 1
ATOM 2335 O O . ASP A 1 310 ? -37.625 -0.150 8.888 1.00 47.81 310 ASP A O 1
ATOM 2339 N N . THR A 1 311 ? -35.725 -1.312 8.875 1.00 48.59 311 THR A N 1
ATOM 2340 C CA . THR A 1 311 ? -36.150 -2.344 7.945 1.00 48.59 311 THR A CA 1
ATOM 2341 C C . THR A 1 311 ? -36.371 -3.562 8.814 1.00 48.59 311 THR A C 1
ATOM 2343 O O . THR A 1 311 ? -35.453 -4.033 9.486 1.00 48.59 311 THR A O 1
ATOM 2346 N N . GLY A 1 312 ? -37.641 -3.977 8.873 1.00 50.56 312 GLY A N 1
ATOM 2347 C CA . GLY A 1 312 ? -38.197 -4.862 9.892 1.00 50.56 312 GLY A CA 1
ATOM 2348 C C . GLY A 1 312 ? -37.240 -5.956 10.355 1.00 50.56 312 GLY A C 1
ATOM 2349 O O . GLY A 1 312 ? -36.780 -6.794 9.577 1.00 50.56 312 GLY A O 1
ATOM 2350 N N . THR A 1 313 ? -36.952 -5.941 11.652 1.00 50.12 313 THR A N 1
ATOM 2351 C CA . THR A 1 313 ? -36.090 -6.913 12.318 1.00 50.12 313 THR A CA 1
ATOM 2352 C C . THR A 1 313 ? -36.708 -8.310 12.192 1.00 50.12 313 THR A C 1
ATOM 2354 O O . THR A 1 313 ? -37.772 -8.568 12.748 1.00 50.12 313 THR A O 1
ATOM 2357 N N . SER A 1 314 ? -36.057 -9.242 11.484 1.00 55.72 314 SER A N 1
ATOM 2358 C CA . SER A 1 314 ? -36.551 -10.630 11.394 1.00 55.72 314 SER A CA 1
ATOM 2359 C C . SER A 1 314 ? -36.296 -11.424 12.683 1.00 55.72 314 SER A C 1
ATOM 2361 O O . SER A 1 314 ? -37.072 -12.320 13.017 1.00 55.72 314 SER A O 1
ATOM 2363 N N . LYS A 1 315 ? -35.236 -11.066 13.428 1.00 56.72 315 LYS A N 1
ATOM 2364 C CA . LYS A 1 315 ? -34.916 -11.478 14.806 1.00 56.72 315 LYS A CA 1
ATOM 2365 C C . LYS A 1 315 ? -34.035 -10.411 15.466 1.00 56.72 315 LYS A C 1
ATOM 2367 O O . LYS A 1 315 ? -33.078 -9.949 14.852 1.00 56.72 315 LYS A O 1
ATOM 2372 N N . GLY A 1 316 ? -34.324 -10.059 16.716 1.00 58.41 316 GLY A N 1
ATOM 2373 C CA . GLY A 1 316 ? -33.537 -9.121 17.523 1.00 58.41 316 GLY A CA 1
ATOM 2374 C C . GLY A 1 316 ? -33.383 -9.620 18.960 1.00 58.41 316 GLY A C 1
ATOM 2375 O O . GLY A 1 316 ? -34.186 -10.425 19.425 1.00 58.41 316 GLY A O 1
ATOM 2376 N N . GLN A 1 317 ? -32.342 -9.161 19.657 1.00 59.84 317 GLN A N 1
ATOM 2377 C CA . GLN A 1 317 ? -32.042 -9.549 21.046 1.00 59.84 317 GLN A CA 1
ATOM 2378 C C . GLN A 1 317 ? -32.691 -8.624 22.096 1.00 59.84 317 GLN A C 1
ATOM 2380 O O . GLN A 1 317 ? -32.385 -8.732 23.278 1.00 59.84 317 GLN A O 1
ATOM 2385 N N . GLY A 1 318 ? -33.611 -7.746 21.671 1.00 64.06 318 GLY A N 1
ATOM 2386 C CA . GLY A 1 318 ? -34.366 -6.829 22.530 1.00 64.06 318 GLY A CA 1
ATOM 2387 C C . GLY A 1 318 ? -34.003 -5.352 22.336 1.00 64.06 318 GLY A C 1
ATOM 2388 O O . GLY A 1 318 ? -33.037 -5.017 21.654 1.00 64.06 318 GLY A O 1
ATOM 2389 N N . LEU A 1 319 ? -34.812 -4.472 22.933 1.00 62.28 319 LEU A N 1
ATOM 2390 C CA . LEU A 1 319 ? -34.563 -3.032 23.031 1.00 62.28 319 LEU A CA 1
ATOM 2391 C C . LEU A 1 319 ? -34.064 -2.723 24.443 1.00 62.28 319 LEU A C 1
ATOM 2393 O O . LEU A 1 319 ? -34.752 -3.013 25.421 1.00 62.28 319 LEU A O 1
ATOM 2397 N N . PHE A 1 320 ? -32.889 -2.109 24.544 1.00 70.31 320 PHE A N 1
ATOM 2398 C CA . PHE A 1 320 ? -32.287 -1.749 25.824 1.00 70.31 320 PHE A CA 1
ATOM 2399 C C . PHE A 1 320 ? -32.314 -0.231 26.012 1.00 70.31 320 PHE A C 1
ATOM 2401 O O . PHE A 1 320 ? -31.994 0.525 25.095 1.00 70.31 320 PHE A O 1
ATOM 2408 N N . ARG A 1 321 ? -32.680 0.220 27.215 1.00 71.75 321 ARG A N 1
ATOM 2409 C CA . ARG A 1 321 ? -32.593 1.623 27.636 1.00 71.75 321 ARG A CA 1
ATOM 2410 C C . ARG A 1 321 ? -31.607 1.714 28.789 1.00 71.75 321 ARG A C 1
ATOM 2412 O O . ARG A 1 321 ? -31.758 0.991 29.769 1.00 71.75 321 ARG A O 1
ATOM 2419 N N . PHE A 1 322 ? -30.645 2.623 28.687 1.00 70.00 322 PHE A N 1
ATOM 2420 C CA . PHE A 1 322 ? -29.632 2.832 29.717 1.00 70.00 322 PHE A CA 1
ATOM 2421 C C . PHE A 1 322 ? -29.705 4.252 30.265 1.00 70.00 322 PHE A C 1
ATOM 2423 O O . PHE A 1 322 ? -29.872 5.202 29.502 1.00 70.00 322 PHE A O 1
ATOM 2430 N N . ASN A 1 323 ? -29.503 4.376 31.574 1.00 75.06 323 ASN A N 1
ATOM 2431 C CA . ASN A 1 323 ? -29.037 5.607 32.196 1.00 75.06 323 ASN A CA 1
ATOM 2432 C C . ASN A 1 323 ? -27.551 5.396 32.495 1.00 75.06 323 ASN A C 1
ATOM 2434 O O . ASN A 1 323 ? -27.198 4.470 33.223 1.00 75.06 323 ASN A O 1
ATOM 2438 N N . VAL A 1 324 ? -26.686 6.190 31.863 1.00 80.88 324 VAL A N 1
ATOM 2439 C CA . VAL A 1 324 ? -25.231 6.057 31.992 1.00 80.88 324 VAL A CA 1
ATOM 2440 C C . VAL A 1 324 ? -24.722 7.162 32.898 1.00 80.88 324 VAL A C 1
ATOM 2442 O O . VAL A 1 324 ? -24.852 8.342 32.580 1.00 80.88 324 VAL A O 1
ATOM 2445 N N . GLU A 1 325 ? -24.110 6.770 34.008 1.00 86.25 325 GLU A N 1
ATOM 2446 C CA . GLU A 1 325 ? -23.563 7.682 35.006 1.00 86.25 325 GLU A CA 1
ATOM 2447 C C . GLU A 1 325 ? -22.145 7.246 35.382 1.00 86.25 325 GLU A C 1
ATOM 2449 O O . GLU A 1 325 ? -21.785 6.067 35.307 1.00 86.25 325 GLU A O 1
ATOM 2454 N N . ARG A 1 326 ? -21.301 8.205 35.773 1.00 85.31 326 ARG A N 1
ATOM 2455 C CA . ARG A 1 326 ? -19.947 7.896 36.235 1.00 85.31 326 ARG A CA 1
ATOM 2456 C C . ARG A 1 326 ? -20.022 7.291 37.637 1.00 85.31 326 ARG A C 1
ATOM 2458 O O . ARG A 1 326 ? -20.383 7.976 38.586 1.00 85.31 326 ARG A O 1
ATOM 2465 N N . GLN A 1 327 ? -19.604 6.037 37.773 1.00 87.00 327 GLN A N 1
ATOM 2466 C CA . GLN A 1 327 ? -19.500 5.368 39.068 1.00 87.00 327 GLN A CA 1
ATOM 2467 C C . GLN A 1 327 ? -18.285 5.881 39.859 1.00 87.00 327 GLN A C 1
ATOM 2469 O O . GLN A 1 327 ? -17.161 5.913 39.348 1.00 87.00 327 GLN A O 1
ATOM 2474 N N . ALA A 1 328 ? -18.492 6.241 41.128 1.00 85.94 328 ALA A N 1
ATOM 2475 C CA . ALA A 1 328 ? -17.397 6.536 42.047 1.00 85.94 328 ALA A CA 1
ATOM 2476 C C . ALA A 1 328 ? -16.565 5.269 42.307 1.00 85.94 328 ALA A C 1
ATOM 2478 O O . ALA A 1 328 ? -17.115 4.196 42.556 1.00 85.94 328 ALA A O 1
ATOM 2479 N N . SER A 1 329 ? -15.235 5.394 42.286 1.00 85.94 329 SER A N 1
ATOM 2480 C CA . SER A 1 329 ? -14.291 4.293 42.534 1.00 85.94 329 SER A CA 1
ATOM 2481 C C . SER A 1 329 ? -14.151 3.991 44.035 1.00 85.94 329 SER A C 1
ATOM 2483 O O . SER A 1 329 ? -13.051 4.055 44.584 1.00 85.94 329 SER A O 1
ATOM 2485 N N . GLN A 1 330 ? -15.271 3.783 44.722 1.00 88.69 330 GLN A N 1
ATOM 2486 C CA . GLN A 1 330 ? -15.342 3.532 46.160 1.00 88.69 330 GLN A CA 1
ATOM 2487 C C . GLN A 1 330 ? -16.297 2.374 46.429 1.00 88.69 330 GLN A C 1
ATOM 2489 O O . GLN A 1 330 ? -17.340 2.278 45.787 1.00 88.69 330 GLN A O 1
ATOM 2494 N N . GLY A 1 331 ? -15.948 1.527 47.397 1.00 91.75 331 GLY A N 1
ATOM 2495 C CA . GLY A 1 331 ? -16.745 0.364 47.776 1.00 91.75 331 GLY A CA 1
ATOM 2496 C C . GLY A 1 331 ? -16.340 -0.920 47.051 1.00 91.75 331 GLY A C 1
ATOM 2497 O O . GLY A 1 331 ? -15.255 -1.027 46.476 1.00 91.75 331 GLY A O 1
ATOM 2498 N N . TRP A 1 332 ? -17.225 -1.909 47.108 1.00 94.69 332 TRP A N 1
ATOM 2499 C CA . TRP A 1 332 ? -16.990 -3.282 46.676 1.00 94.69 332 TRP A CA 1
ATOM 2500 C C . TRP A 1 332 ? -18.106 -3.785 45.766 1.00 94.69 332 TRP A C 1
ATOM 2502 O O . TRP A 1 332 ? -19.260 -3.392 45.899 1.00 94.69 332 TRP A O 1
ATOM 2512 N N . GLY A 1 333 ? -17.784 -4.711 44.873 1.00 94.69 333 GLY A N 1
ATOM 2513 C CA . GLY A 1 333 ? -18.773 -5.423 44.068 1.00 94.69 333 GLY A CA 1
ATOM 2514 C C . GLY A 1 333 ? -18.278 -6.809 43.680 1.00 94.69 333 GLY A C 1
ATOM 2515 O O . GLY A 1 333 ? -17.147 -7.180 43.998 1.00 94.69 333 GLY A O 1
ATOM 2516 N N . ILE A 1 334 ? -19.115 -7.589 42.999 1.00 95.06 334 ILE A N 1
ATOM 2517 C CA . ILE A 1 334 ? -18.734 -8.919 42.510 1.00 95.06 334 ILE A CA 1
ATOM 2518 C C . ILE A 1 334 ? -18.338 -8.827 41.040 1.00 95.06 334 ILE A C 1
ATOM 2520 O O . ILE A 1 334 ? -19.193 -8.638 40.175 1.00 95.06 334 ILE A O 1
ATOM 2524 N N . GLN A 1 335 ? -17.044 -8.967 40.747 1.00 92.69 335 GLN A N 1
ATOM 2525 C CA . GLN A 1 335 ? -16.565 -9.063 39.373 1.00 92.69 335 GLN A CA 1
ATOM 2526 C C . GLN A 1 335 ? -16.810 -10.478 38.850 1.00 92.69 335 GLN A C 1
ATOM 2528 O O . GLN A 1 335 ? -16.315 -11.457 39.407 1.00 92.69 335 GLN A O 1
ATOM 2533 N N . ILE A 1 336 ? -17.558 -10.574 37.757 1.00 85.38 336 ILE A N 1
ATOM 2534 C CA . ILE A 1 336 ? -17.985 -11.852 37.163 1.00 85.38 336 ILE A CA 1
ATOM 2535 C C . ILE A 1 336 ? -17.172 -12.259 35.936 1.00 85.38 336 ILE A C 1
ATOM 2537 O O . ILE A 1 336 ? -17.285 -13.381 35.454 1.00 85.38 336 ILE A O 1
ATOM 2541 N N . GLY A 1 337 ? -16.355 -11.349 35.410 1.00 82.31 337 GLY A N 1
ATOM 2542 C CA . GLY A 1 337 ? -15.518 -11.641 34.259 1.00 82.31 337 GLY A CA 1
ATOM 2543 C C . GLY A 1 337 ? -15.043 -10.403 33.522 1.00 82.31 337 GLY A C 1
ATOM 2544 O O . GLY A 1 337 ? -15.414 -9.270 33.835 1.00 82.31 337 GLY A O 1
ATOM 2545 N N . ALA A 1 338 ? -14.205 -10.674 32.533 1.00 80.69 338 ALA A N 1
ATOM 2546 C CA . ALA A 1 338 ? -13.707 -9.734 31.551 1.00 80.69 338 ALA A CA 1
ATOM 2547 C C . ALA A 1 338 ? -14.235 -10.172 30.180 1.00 80.69 338 ALA A C 1
ATOM 2549 O O . ALA A 1 338 ? -14.045 -11.319 29.778 1.00 80.69 338 ALA A O 1
ATOM 2550 N N . PHE A 1 339 ? -14.923 -9.274 29.487 1.00 80.44 339 PHE A N 1
ATOM 2551 C CA . PHE A 1 339 ? -15.568 -9.534 28.205 1.00 80.44 339 PHE A CA 1
ATOM 2552 C C . PHE A 1 339 ? -14.868 -8.730 27.113 1.00 80.44 339 PHE A C 1
ATOM 2554 O O . PHE A 1 339 ? -14.436 -7.607 27.354 1.00 80.44 339 PHE A O 1
ATOM 2561 N N . ALA A 1 340 ? -14.767 -9.299 25.913 1.00 74.69 340 ALA A N 1
ATOM 2562 C CA . ALA A 1 340 ? -14.187 -8.624 24.747 1.00 74.69 340 ALA A CA 1
ATOM 2563 C C . ALA A 1 340 ? -15.251 -8.054 23.789 1.00 74.69 340 ALA A C 1
ATOM 2565 O O . ALA A 1 340 ? -14.930 -7.252 22.921 1.00 74.69 340 ALA A O 1
ATOM 2566 N N . ASP A 1 341 ? -16.513 -8.470 23.936 1.00 76.06 341 ASP A N 1
ATOM 2567 C CA . ASP A 1 341 ? -17.618 -8.087 23.054 1.00 76.06 341 ASP A CA 1
ATOM 2568 C C . ASP A 1 341 ? -18.700 -7.340 23.841 1.00 76.06 341 ASP A C 1
ATOM 2570 O O . ASP A 1 341 ? -19.292 -7.882 24.779 1.00 76.06 341 ASP A O 1
ATOM 2574 N N . TYR A 1 342 ? -18.965 -6.101 23.428 1.00 75.75 342 TYR A N 1
ATOM 2575 C CA . TYR A 1 342 ? -19.950 -5.215 24.037 1.00 75.75 342 TYR A CA 1
ATOM 2576 C C . TYR A 1 342 ? -21.388 -5.759 23.961 1.00 75.75 342 TYR A C 1
ATOM 2578 O O . TYR A 1 342 ? -22.157 -5.566 24.902 1.00 75.75 342 TYR A O 1
ATOM 2586 N N . ALA A 1 343 ? -21.763 -6.496 22.909 1.00 69.44 343 ALA A N 1
ATOM 2587 C CA . ALA A 1 343 ? -23.108 -7.072 22.808 1.00 69.44 343 ALA A CA 1
ATOM 2588 C C . ALA A 1 343 ? -23.362 -8.101 23.923 1.00 69.44 343 ALA A C 1
ATOM 2590 O O . ALA A 1 343 ? -24.412 -8.093 24.569 1.00 69.44 343 ALA A O 1
ATOM 2591 N N . ASN A 1 344 ? -22.357 -8.927 24.228 1.00 74.50 344 ASN A N 1
ATOM 2592 C CA . ASN A 1 344 ? -22.423 -9.880 25.336 1.00 74.50 344 ASN A CA 1
ATOM 2593 C C . ASN A 1 344 ? -22.489 -9.175 26.695 1.00 74.50 344 ASN A C 1
ATOM 2595 O O . ASN A 1 344 ? -23.183 -9.653 27.591 1.00 74.50 344 ASN A O 1
ATOM 2599 N N . VAL A 1 345 ? -21.819 -8.028 26.845 1.00 83.00 345 VAL A N 1
ATOM 2600 C CA . VAL A 1 345 ? -21.899 -7.207 28.063 1.00 83.00 345 VAL A CA 1
ATOM 2601 C C . VAL A 1 345 ? -23.333 -6.741 28.301 1.00 83.00 345 VAL A C 1
ATOM 2603 O O . VAL A 1 345 ? -23.828 -6.890 29.413 1.00 83.00 345 VAL A O 1
ATOM 2606 N N . LEU A 1 346 ? -24.033 -6.246 27.274 1.00 83.31 346 LEU A N 1
ATOM 2607 C CA . LEU A 1 346 ? -25.406 -5.748 27.425 1.00 83.31 346 LEU A CA 1
ATOM 2608 C C . LEU A 1 346 ? -26.405 -6.842 27.819 1.00 83.31 346 LEU A C 1
ATOM 2610 O O . LEU A 1 346 ? -27.201 -6.649 28.739 1.00 83.31 346 LEU A O 1
ATOM 2614 N N . ILE A 1 347 ? -26.333 -8.005 27.168 1.00 79.56 347 ILE A N 1
ATOM 2615 C CA . ILE A 1 347 ? -27.208 -9.152 27.462 1.00 79.56 347 ILE A CA 1
ATOM 2616 C C . ILE A 1 347 ? -26.980 -9.644 28.893 1.00 79.56 347 ILE A C 1
ATOM 2618 O O . ILE A 1 347 ? -27.924 -9.917 29.636 1.00 79.56 347 ILE A O 1
ATOM 2622 N N . GLN A 1 348 ? -25.715 -9.762 29.301 1.00 81.12 348 GLN A N 1
ATOM 2623 C CA . GLN A 1 348 ? -25.398 -10.211 30.651 1.00 81.12 348 GLN A CA 1
ATOM 2624 C C . GLN A 1 348 ? -25.766 -9.153 31.693 1.00 81.12 348 GLN A C 1
ATOM 2626 O O . GLN A 1 348 ? -26.297 -9.514 32.740 1.00 81.12 348 GLN A O 1
ATOM 2631 N N . ALA A 1 349 ? -25.555 -7.866 31.411 1.00 87.25 349 ALA A N 1
ATOM 2632 C CA . ALA A 1 349 ? -25.962 -6.780 32.295 1.00 87.25 349 ALA A CA 1
ATOM 2633 C C . ALA A 1 349 ? -27.475 -6.814 32.563 1.00 87.25 349 ALA A C 1
ATOM 2635 O O . ALA A 1 349 ? -27.880 -6.794 33.723 1.00 87.25 349 ALA A O 1
ATOM 2636 N N . GLU A 1 350 ? -28.306 -6.961 31.526 1.00 85.44 350 GLU A N 1
ATOM 2637 C CA . GLU A 1 350 ? -29.764 -7.078 31.678 1.00 85.44 350 GLU A CA 1
ATOM 2638 C C . GLU A 1 350 ? -30.157 -8.301 32.521 1.00 85.44 350 GLU A C 1
ATOM 2640 O O . GLU A 1 350 ? -30.914 -8.174 33.491 1.00 85.44 350 GLU A O 1
ATOM 2645 N N . ARG A 1 351 ? -29.594 -9.476 32.208 1.00 84.75 351 ARG A N 1
ATOM 2646 C CA . ARG A 1 351 ? -29.843 -10.715 32.959 1.00 84.75 351 ARG A CA 1
ATOM 2647 C C . ARG A 1 351 ? -29.501 -10.559 34.441 1.00 84.75 351 ARG A C 1
ATOM 2649 O O . ARG A 1 351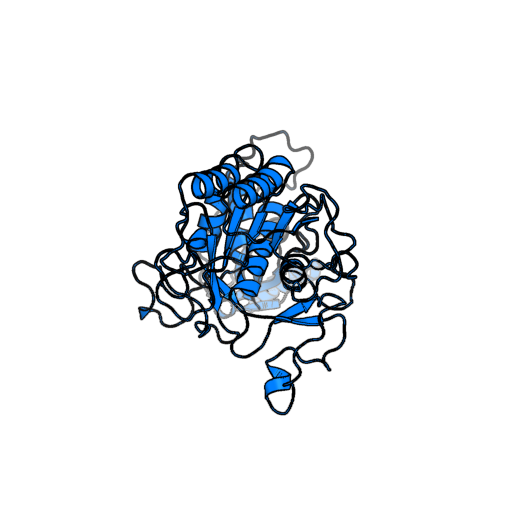 ? -30.301 -10.924 35.300 1.00 84.75 351 ARG A O 1
ATOM 2656 N N . LEU A 1 352 ? -28.319 -10.032 34.745 1.00 87.69 352 LEU A N 1
ATOM 2657 C CA . LEU A 1 352 ? -27.813 -9.910 36.113 1.00 87.69 352 LEU A CA 1
ATOM 2658 C C . LEU A 1 352 ? -28.566 -8.848 36.904 1.00 87.69 352 LEU A C 1
ATOM 2660 O O . LEU A 1 352 ? -28.908 -9.082 38.063 1.00 87.69 352 LEU A O 1
ATOM 2664 N N . GLN A 1 353 ? -28.867 -7.711 36.278 1.00 88.12 353 GLN A N 1
ATOM 2665 C CA . GLN A 1 353 ? -29.637 -6.652 36.914 1.00 88.12 353 GLN A CA 1
ATOM 2666 C C . GLN A 1 353 ? -31.028 -7.158 37.305 1.00 88.12 353 GLN A C 1
ATOM 2668 O O . GLN A 1 353 ? -31.450 -6.949 38.441 1.00 88.12 353 GLN A O 1
ATOM 2673 N N . ARG A 1 354 ? -31.711 -7.893 36.414 1.00 84.25 354 ARG A N 1
ATOM 2674 C CA . ARG A 1 354 ? -33.013 -8.511 36.716 1.00 84.25 354 ARG A CA 1
ATOM 2675 C C . ARG A 1 354 ? -32.925 -9.571 37.807 1.00 84.25 354 ARG A C 1
ATOM 2677 O O . ARG A 1 354 ? -33.781 -9.617 38.682 1.00 84.25 354 ARG A O 1
ATOM 2684 N N . GLN A 1 355 ? -31.911 -10.429 37.748 1.00 88.62 355 GLN A N 1
ATOM 2685 C CA . GLN A 1 355 ? -31.803 -11.578 38.644 1.00 88.62 355 GLN A CA 1
ATOM 2686 C C . GLN A 1 355 ? -31.391 -11.190 40.071 1.00 88.62 355 GLN A C 1
ATOM 2688 O O . GLN A 1 355 ? -31.834 -11.822 41.030 1.00 88.62 355 GLN A O 1
ATOM 2693 N N . PHE A 1 356 ? -30.555 -10.161 40.227 1.00 89.56 356 PHE A N 1
ATOM 2694 C CA . PHE A 1 356 ? -29.991 -9.787 41.528 1.00 89.56 356 PHE A CA 1
ATOM 2695 C C . PHE A 1 356 ? -30.481 -8.446 42.068 1.00 89.56 356 PHE A C 1
ATOM 2697 O O . PHE A 1 356 ? -30.227 -8.158 43.238 1.00 89.56 356 PHE A O 1
ATOM 2704 N N . ASN A 1 357 ? -31.204 -7.665 41.258 1.00 88.75 357 ASN A N 1
ATOM 2705 C CA . ASN A 1 357 ? -31.696 -6.332 41.602 1.00 88.75 357 ASN A CA 1
ATOM 2706 C C . ASN A 1 357 ? -30.580 -5.416 42.141 1.00 88.75 357 ASN A C 1
ATOM 2708 O O . 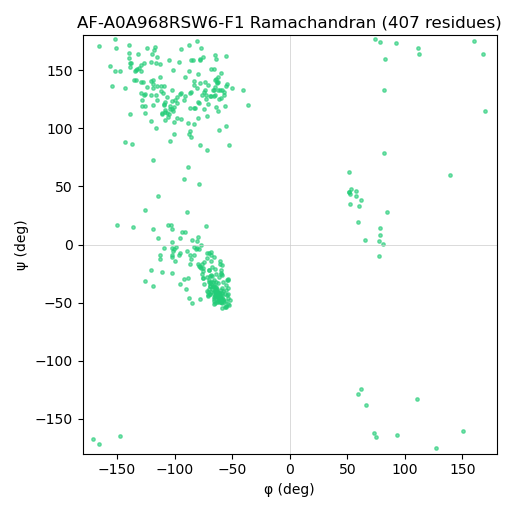ASN A 1 357 ? -30.725 -4.761 43.170 1.00 88.75 357 ASN A O 1
ATOM 2712 N N . ALA A 1 358 ? -29.434 -5.427 41.459 1.00 87.62 358 ALA A N 1
ATOM 2713 C CA . ALA A 1 358 ? -28.240 -4.670 41.818 1.00 87.62 358 ALA A CA 1
ATOM 2714 C C . ALA A 1 358 ? -27.727 -3.883 40.599 1.00 87.62 358 ALA A C 1
ATOM 2716 O O . ALA A 1 358 ? -27.910 -4.341 39.465 1.00 87.62 358 ALA A O 1
ATOM 2717 N N . PRO A 1 359 ? -27.086 -2.714 40.797 1.00 89.31 359 PRO A N 1
ATOM 2718 C CA . PRO A 1 359 ? -26.502 -1.956 39.696 1.00 89.31 359 PRO A CA 1
ATOM 2719 C C . PRO A 1 359 ? -25.400 -2.766 39.010 1.00 89.31 359 PRO A C 1
ATOM 2721 O O . PRO A 1 359 ? -24.651 -3.494 39.663 1.00 89.31 359 PRO A O 1
ATOM 2724 N N . ILE A 1 360 ? -25.292 -2.618 37.691 1.00 91.44 360 ILE A N 1
ATOM 2725 C CA . ILE A 1 360 ? -24.219 -3.224 36.904 1.00 91.44 360 ILE A CA 1
ATOM 2726 C C . ILE A 1 360 ? -23.222 -2.136 36.546 1.00 91.44 360 ILE A C 1
ATOM 2728 O O . ILE A 1 360 ? -23.546 -1.189 35.832 1.00 91.44 360 ILE A O 1
ATOM 2732 N N . ILE A 1 361 ? -22.003 -2.288 37.043 1.00 92.19 361 ILE A N 1
ATOM 2733 C CA . ILE A 1 361 ? -20.886 -1.411 36.726 1.00 92.19 361 ILE A CA 1
ATOM 2734 C C . ILE A 1 361 ? -20.069 -2.088 35.634 1.00 92.19 361 ILE A C 1
ATOM 2736 O O . ILE A 1 361 ? -19.641 -3.235 35.775 1.00 92.19 361 ILE A O 1
ATOM 2740 N N . VAL A 1 362 ? -19.830 -1.359 34.549 1.00 91.69 362 VAL A N 1
ATOM 2741 C CA . VAL A 1 362 ? -18.950 -1.801 33.470 1.00 91.69 362 VAL A CA 1
ATOM 2742 C C . VAL A 1 362 ? -17.709 -0.925 33.484 1.00 91.69 362 VAL A C 1
ATOM 2744 O O . VAL A 1 362 ? -17.773 0.274 33.221 1.00 91.69 362 VAL A O 1
ATOM 2747 N N . ASN A 1 363 ? -16.575 -1.532 33.806 1.00 90.06 363 ASN A N 1
ATOM 2748 C CA . ASN A 1 363 ? -15.271 -0.901 33.705 1.00 90.06 363 ASN A CA 1
ATOM 2749 C C . ASN A 1 363 ? -14.672 -1.214 32.327 1.00 90.06 363 ASN A C 1
ATOM 2751 O O . ASN A 1 363 ? -14.590 -2.378 31.936 1.00 90.06 363 ASN A O 1
ATOM 2755 N N . ILE A 1 364 ? -14.310 -0.169 31.584 1.00 89.69 364 ILE A N 1
ATOM 2756 C CA . ILE A 1 364 ? -13.801 -0.264 30.214 1.00 89.69 364 ILE A CA 1
ATOM 2757 C C . ILE A 1 364 ? -12.313 0.058 30.258 1.00 89.69 364 ILE A C 1
ATOM 2759 O O . ILE A 1 364 ? -11.948 1.218 30.430 1.00 89.69 364 ILE A O 1
ATOM 2763 N N . ASN A 1 365 ? -11.481 -0.967 30.097 1.00 84.56 365 ASN A N 1
ATOM 2764 C CA . ASN A 1 365 ? -10.027 -0.844 30.134 1.00 84.56 365 ASN A CA 1
ATOM 2765 C C . ASN A 1 365 ? -9.408 -1.393 28.848 1.00 84.56 365 ASN A C 1
ATOM 2767 O O . ASN A 1 365 ? -10.064 -2.084 28.070 1.00 84.56 365 ASN A O 1
ATOM 2771 N N . GLU A 1 366 ? -8.121 -1.130 28.657 1.00 81.25 366 GLU A N 1
ATOM 2772 C CA . GLU A 1 366 ? -7.320 -1.724 27.592 1.00 81.25 366 GLU A CA 1
ATOM 2773 C C . GLU A 1 366 ? -6.314 -2.710 28.196 1.00 81.25 366 GLU A C 1
ATOM 2775 O O . GLU A 1 366 ? -5.633 -2.397 29.173 1.00 81.25 366 GLU A O 1
ATOM 2780 N N . ILE A 1 367 ? -6.254 -3.923 27.650 1.00 75.88 367 ILE A N 1
ATOM 2781 C CA . ILE A 1 367 ? -5.270 -4.948 28.012 1.00 75.88 367 ILE A CA 1
ATOM 2782 C C . ILE A 1 367 ? -4.638 -5.424 26.707 1.00 75.88 367 ILE A C 1
ATOM 2784 O O . ILE A 1 367 ? -5.347 -5.921 25.836 1.00 75.88 367 ILE A O 1
ATOM 2788 N N . GLU A 1 368 ? -3.320 -5.252 26.566 1.00 78.94 368 GLU A N 1
ATOM 2789 C CA . GLU A 1 368 ? -2.561 -5.680 25.376 1.00 78.94 368 GLU A CA 1
ATOM 2790 C C . GLU A 1 368 ? -3.153 -5.154 24.048 1.00 78.94 368 GLU A C 1
ATOM 2792 O O . GLU A 1 368 ? -3.296 -5.897 23.076 1.00 78.94 368 GLU A O 1
ATOM 2797 N N . GLY A 1 369 ? -3.559 -3.880 24.007 1.00 73.06 369 GLY A N 1
ATOM 2798 C CA . GLY A 1 369 ? -4.142 -3.270 22.804 1.00 73.06 369 GLY A CA 1
ATOM 2799 C C . GLY A 1 369 ? -5.601 -3.649 22.530 1.00 73.06 369 GLY A C 1
ATOM 2800 O O . GLY A 1 369 ? -6.153 -3.266 21.502 1.00 73.06 369 GLY A O 1
ATOM 2801 N N . LYS A 1 370 ? -6.247 -4.426 23.410 1.00 67.56 370 LYS A N 1
ATOM 2802 C CA . LYS A 1 370 ? -7.649 -4.843 23.262 1.00 67.56 370 LYS A CA 1
ATOM 2803 C C . LYS A 1 370 ? -8.518 -4.199 24.327 1.00 67.56 370 LYS A C 1
ATOM 2805 O O . LYS A 1 370 ? -8.208 -4.267 25.517 1.00 67.56 370 LYS A O 1
ATOM 2810 N N . THR A 1 371 ? -9.648 -3.632 23.912 1.00 82.56 371 THR A N 1
ATOM 2811 C CA . THR A 1 371 ? -10.677 -3.167 24.844 1.00 82.56 371 THR A CA 1
ATOM 2812 C C . THR A 1 371 ? -11.293 -4.355 25.575 1.00 82.56 371 THR A C 1
ATOM 2814 O O . THR A 1 371 ? -11.750 -5.322 24.965 1.00 82.56 371 THR A O 1
ATOM 2817 N N . VAL A 1 372 ? -11.312 -4.271 26.899 1.00 83.94 372 VAL A N 1
ATOM 2818 C CA . VAL A 1 372 ? -11.855 -5.275 27.803 1.00 83.94 372 VAL A CA 1
ATOM 2819 C C . VAL A 1 372 ? -12.873 -4.616 28.722 1.00 83.94 372 VAL A C 1
ATOM 2821 O O . VAL A 1 372 ? -12.596 -3.620 29.389 1.00 83.94 372 VAL A O 1
ATOM 2824 N N . TYR A 1 373 ? -14.049 -5.224 28.791 1.00 90.88 373 TYR A N 1
ATOM 2825 C CA . TYR A 1 373 ? -15.156 -4.812 29.637 1.00 90.88 373 TYR A CA 1
ATOM 2826 C C . TYR A 1 373 ? -15.189 -5.702 30.878 1.00 90.88 373 TYR A C 1
ATOM 2828 O O . TYR A 1 373 ? -15.575 -6.870 30.806 1.00 90.88 373 TYR A O 1
ATOM 2836 N N . LYS A 1 374 ? -14.776 -5.183 32.031 1.00 90.31 374 LYS A N 1
ATOM 2837 C CA . LYS A 1 374 ? -14.928 -5.884 33.311 1.00 90.31 374 LYS A CA 1
ATOM 2838 C C . LYS A 1 374 ? -16.298 -5.555 33.879 1.00 90.31 374 LYS A C 1
ATOM 2840 O O . LYS A 1 374 ? -16.587 -4.395 34.168 1.00 90.31 374 LYS A O 1
ATOM 2845 N N . MET A 1 375 ? -17.139 -6.571 34.034 1.00 91.00 375 MET A N 1
ATOM 2846 C CA . MET A 1 375 ? -18.460 -6.394 34.633 1.00 91.00 375 MET A CA 1
ATOM 2847 C C . MET A 1 375 ? -18.419 -6.684 36.124 1.00 91.00 375 MET A C 1
ATOM 2849 O O . MET A 1 375 ? -17.933 -7.738 36.550 1.00 91.00 375 MET A O 1
ATOM 2853 N N . VAL A 1 376 ? -18.978 -5.758 36.895 1.00 93.00 376 VAL A N 1
ATOM 2854 C CA . VAL A 1 376 ? -19.077 -5.829 38.347 1.00 93.00 376 VAL A CA 1
ATOM 2855 C C . VAL A 1 376 ? -20.528 -5.629 38.763 1.00 93.00 376 VAL A C 1
ATOM 2857 O O . VAL A 1 376 ? -21.181 -4.679 38.336 1.00 93.00 376 VAL A O 1
ATOM 2860 N N . VAL A 1 377 ? -21.040 -6.545 39.580 1.00 93.19 377 VAL A N 1
ATOM 2861 C CA . VAL A 1 377 ? -22.415 -6.514 40.087 1.00 93.19 377 VAL A CA 1
ATOM 2862 C C . VAL A 1 377 ? -22.420 -5.909 41.488 1.00 93.19 377 VAL A C 1
ATOM 2864 O O . VAL A 1 377 ? -21.773 -6.430 42.401 1.00 93.19 377 VAL A O 1
ATOM 2867 N N . GLY A 1 378 ? -23.176 -4.826 41.649 1.00 91.19 378 GLY A N 1
ATOM 2868 C CA . GLY A 1 378 ? -23.342 -4.098 42.901 1.00 91.19 378 GLY A CA 1
ATOM 2869 C C . GLY A 1 378 ? -22.232 -3.089 43.207 1.00 91.19 378 GLY A C 1
ATOM 2870 O O . GLY A 1 378 ? -21.123 -3.161 42.682 1.00 91.19 378 GLY A O 1
ATOM 2871 N N . ALA A 1 379 ? -22.572 -2.143 44.081 1.00 92.19 379 ALA A N 1
ATOM 2872 C CA . ALA A 1 379 ? -21.686 -1.113 44.612 1.00 92.19 379 ALA A CA 1
ATOM 2873 C C . ALA A 1 379 ? -21.956 -0.984 46.118 1.00 92.19 379 ALA A C 1
ATOM 2875 O O . ALA A 1 379 ? -22.819 -0.222 46.549 1.00 92.19 379 ALA A O 1
ATOM 2876 N N . PHE A 1 380 ? -21.283 -1.809 46.909 1.00 93.38 380 PHE A N 1
ATOM 2877 C CA . PHE A 1 380 ? -21.516 -1.966 48.340 1.00 93.38 380 PHE A CA 1
ATOM 2878 C C . PHE A 1 380 ? -20.475 -1.216 49.164 1.00 93.38 380 PHE A C 1
ATOM 2880 O O . PHE A 1 380 ? -19.323 -1.079 48.755 1.00 93.38 380 PHE A O 1
ATOM 2887 N N . ALA A 1 381 ? -20.860 -0.761 50.355 1.00 90.75 381 ALA A N 1
ATOM 2888 C CA . ALA A 1 381 ? -19.944 -0.068 51.255 1.00 90.75 381 ALA A CA 1
ATOM 2889 C C . ALA A 1 381 ? -18.883 -1.011 51.857 1.00 90.75 381 ALA A C 1
ATOM 2891 O O . ALA A 1 381 ? -17.749 -0.589 52.078 1.00 90.75 381 ALA A O 1
ATOM 2892 N N . SER A 1 382 ? -19.232 -2.282 52.084 1.00 93.56 382 SER A N 1
ATOM 2893 C CA . SER A 1 382 ? -18.362 -3.287 52.703 1.00 93.56 382 SER A CA 1
ATOM 2894 C C . SER A 1 382 ? -18.112 -4.495 51.792 1.00 93.56 382 SER A C 1
ATOM 2896 O O . SER A 1 382 ? -18.892 -4.794 50.881 1.00 93.56 382 SER A O 1
ATOM 2898 N N . VAL A 1 383 ? -17.010 -5.211 52.039 1.00 94.19 383 VAL A N 1
ATOM 2899 C CA . VAL A 1 383 ? -16.692 -6.453 51.317 1.00 94.19 383 VAL A CA 1
ATOM 2900 C C . VAL A 1 383 ? -17.614 -7.595 51.750 1.00 94.19 383 VAL A C 1
ATOM 2902 O O . VAL A 1 383 ? -17.893 -8.496 50.960 1.00 94.19 383 VAL A O 1
ATOM 2905 N N . GLU A 1 384 ? -18.114 -7.557 52.983 1.00 93.88 384 GLU A N 1
ATOM 2906 C CA . GLU A 1 384 ? -19.066 -8.512 53.543 1.00 93.88 384 GLU A CA 1
ATOM 2907 C C . GLU A 1 384 ? -20.389 -8.485 52.772 1.00 93.88 384 GLU A C 1
ATOM 2909 O O . GLU A 1 384 ? -20.860 -9.540 52.345 1.00 93.88 384 GLU A O 1
ATOM 2914 N N . ASP A 1 385 ? -20.933 -7.296 52.502 1.00 92.00 385 ASP A N 1
ATOM 2915 C CA . ASP A 1 385 ? -22.164 -7.130 51.715 1.00 92.00 385 ASP A CA 1
ATOM 2916 C C . ASP A 1 385 ? -21.982 -7.636 50.277 1.00 92.00 385 ASP A C 1
ATOM 2918 O O . ASP A 1 385 ? -22.828 -8.354 49.735 1.00 92.00 385 ASP A O 1
ATOM 2922 N N . ALA A 1 386 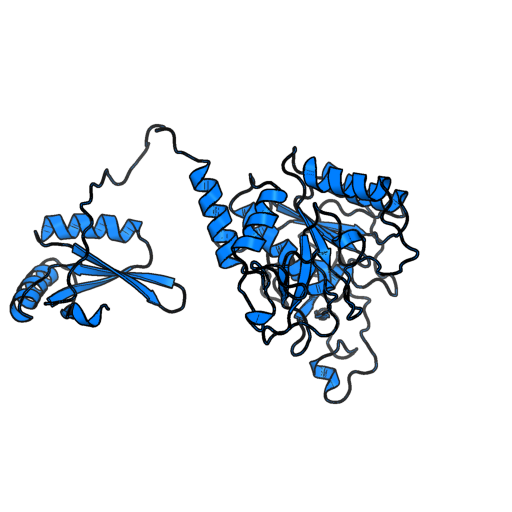? -20.828 -7.335 49.668 1.00 92.50 386 ALA A N 1
ATOM 2923 C CA . ALA A 1 386 ? -20.487 -7.862 48.352 1.00 92.50 386 ALA A CA 1
ATOM 2924 C C . ALA A 1 386 ? -20.399 -9.399 48.372 1.00 92.50 386 ALA A C 1
ATOM 2926 O O . ALA A 1 386 ? -20.940 -10.056 47.484 1.00 92.50 386 ALA A O 1
ATOM 2927 N N . LYS A 1 387 ? -19.779 -9.997 49.398 1.00 92.44 387 LYS A N 1
ATOM 2928 C CA . LYS A 1 387 ? -19.680 -11.459 49.557 1.00 92.44 387 LYS A CA 1
ATOM 2929 C C . LYS A 1 387 ? -21.041 -12.124 49.763 1.00 92.44 387 LYS A C 1
ATOM 2931 O O . LYS A 1 387 ? -21.244 -13.206 49.218 1.00 92.44 387 LYS A O 1
ATOM 2936 N N . GLN A 1 388 ? -21.976 -11.496 50.478 1.00 92.94 388 GLN A N 1
ATOM 2937 C CA . GLN A 1 388 ? -23.349 -12.007 50.600 1.00 92.94 388 GLN A CA 1
ATOM 2938 C C . GLN A 1 388 ? -24.041 -12.078 49.234 1.00 92.94 388 GLN A C 1
ATOM 2940 O O . GLN A 1 388 ? -24.687 -13.079 48.912 1.00 92.94 388 GLN A O 1
ATOM 2945 N N . LEU A 1 389 ? -23.864 -11.053 48.391 1.00 91.69 389 LEU A N 1
ATOM 2946 C CA . LEU A 1 389 ? -24.317 -11.125 47.004 1.00 91.69 389 LEU A CA 1
ATOM 2947 C C . LEU A 1 389 ? -23.587 -12.244 46.243 1.00 91.69 389 LEU A C 1
ATOM 2949 O O . LEU A 1 389 ? -24.237 -13.024 45.551 1.00 91.69 389 LEU A O 1
ATOM 2953 N N . GLY A 1 390 ? -22.268 -12.360 46.404 1.00 90.69 390 GLY A N 1
ATOM 2954 C CA . GLY A 1 390 ? -21.456 -13.409 45.781 1.00 90.69 390 GLY A CA 1
ATOM 2955 C C . GLY A 1 390 ? -21.966 -14.820 46.083 1.00 90.69 390 GLY A C 1
ATOM 2956 O O . GLY A 1 390 ? -22.111 -15.620 45.165 1.00 90.69 390 GLY A O 1
ATOM 2957 N N . GLN A 1 391 ? -22.346 -15.099 47.332 1.00 91.94 391 GLN A N 1
ATOM 2958 C CA . GLN A 1 391 ? -22.943 -16.381 47.731 1.00 91.94 391 GLN A CA 1
ATOM 2959 C C . GLN A 1 391 ? -24.284 -16.640 47.029 1.00 91.94 391 GLN A C 1
ATOM 2961 O O . GLN A 1 391 ? -24.536 -17.744 46.546 1.00 91.94 391 GLN A O 1
ATOM 2966 N N . ARG A 1 392 ? -25.140 -15.614 46.914 1.00 92.69 392 ARG A N 1
ATOM 2967 C CA . ARG A 1 392 ? -26.408 -15.707 46.166 1.00 92.69 392 ARG A CA 1
ATOM 2968 C C . ARG A 1 392 ? -26.176 -15.946 44.672 1.00 92.69 392 ARG A C 1
ATOM 2970 O O . ARG A 1 392 ? -26.949 -16.663 44.044 1.00 92.69 392 ARG A O 1
ATOM 2977 N N . MET A 1 393 ? -25.134 -15.343 44.102 1.00 90.00 393 MET A N 1
ATOM 2978 C CA . MET A 1 393 ? -24.750 -15.530 42.701 1.00 90.00 393 MET A CA 1
ATOM 2979 C C . MET A 1 393 ? -24.208 -16.939 42.452 1.00 90.00 393 MET A C 1
ATOM 2981 O O . MET A 1 393 ? -24.608 -17.581 41.481 1.00 90.00 393 MET A O 1
ATOM 2985 N N . GLU A 1 394 ? -23.379 -17.453 43.358 1.00 88.75 394 GLU A N 1
ATOM 2986 C CA . GLU A 1 394 ? -22.824 -18.803 43.277 1.00 88.75 394 GLU A CA 1
ATOM 2987 C C . GLU A 1 394 ? -23.918 -19.874 43.383 1.00 88.75 394 GLU A C 1
ATOM 2989 O O . GLU A 1 394 ? -23.947 -20.797 42.568 1.00 88.75 394 GLU A O 1
ATOM 2994 N N . ALA A 1 395 ? -24.893 -19.696 44.284 1.00 88.69 395 ALA A N 1
ATOM 2995 C CA . ALA A 1 395 ? -26.077 -20.557 44.375 1.00 88.69 395 ALA A CA 1
ATOM 2996 C C . ALA A 1 395 ? -26.914 -20.574 43.078 1.00 88.69 395 ALA A C 1
ATOM 2998 O O . ALA A 1 395 ? -27.607 -21.548 42.793 1.00 88.69 395 ALA A O 1
ATOM 2999 N N . ALA A 1 396 ? -26.824 -19.516 42.267 1.00 84.44 396 ALA A N 1
ATOM 3000 C CA . ALA A 1 396 ? -27.454 -19.416 40.954 1.00 84.44 396 ALA A CA 1
ATOM 3001 C C . ALA A 1 396 ? -26.536 -19.846 39.788 1.00 84.44 396 ALA A C 1
ATOM 3003 O O . ALA A 1 396 ? -26.869 -19.618 38.621 1.00 84.44 396 ALA A O 1
ATOM 3004 N N . GLY A 1 397 ? -25.381 -20.450 40.086 1.00 82.31 397 GLY A N 1
ATOM 3005 C CA . GLY A 1 397 ? -24.420 -20.951 39.101 1.00 82.31 397 GLY A CA 1
ATOM 3006 C C . GLY A 1 397 ? -23.534 -19.877 38.462 1.00 82.31 397 GLY A C 1
ATOM 3007 O O . GLY A 1 397 ? -22.901 -20.141 37.439 1.00 82.31 397 GLY A O 1
ATOM 3008 N N . ILE A 1 398 ? -23.480 -18.669 39.027 1.00 83.94 398 ILE A N 1
ATOM 3009 C CA . ILE A 1 398 ? -22.697 -17.546 38.501 1.00 83.94 398 ILE A CA 1
ATOM 3010 C C . ILE A 1 398 ? -21.463 -17.357 39.374 1.00 83.94 398 ILE A C 1
ATOM 3012 O O . ILE A 1 398 ? -21.554 -16.963 40.534 1.00 83.94 398 ILE A O 1
ATOM 3016 N N . LYS A 1 399 ? -20.291 -17.629 38.797 1.00 84.25 399 LYS A N 1
ATOM 3017 C CA . LYS A 1 399 ? -19.008 -17.458 39.480 1.00 84.25 399 LYS A CA 1
ATOM 3018 C C . LYS A 1 399 ? -18.551 -16.005 39.399 1.00 84.25 399 LYS A C 1
ATOM 3020 O O . LYS A 1 399 ? -18.617 -15.382 38.342 1.00 84.25 399 LYS A O 1
ATOM 3025 N N . GLY A 1 400 ? -18.044 -15.489 40.508 1.00 88.56 400 GLY A N 1
ATOM 3026 C CA . GLY A 1 400 ? -17.461 -14.158 40.599 1.00 88.56 400 GLY A CA 1
ATOM 3027 C C . GLY A 1 400 ? -16.669 -14.007 41.889 1.00 88.56 400 GLY A C 1
ATOM 3028 O O . GLY A 1 400 ? -16.719 -14.872 42.762 1.00 88.56 400 GLY A O 1
ATOM 3029 N N . PHE A 1 401 ? -15.926 -12.914 42.009 1.00 91.19 401 PHE A N 1
ATOM 3030 C CA . PHE A 1 401 ? -15.138 -12.622 43.203 1.00 91.19 401 PHE A CA 1
ATOM 3031 C C . PHE A 1 401 ? -15.328 -11.174 43.644 1.00 91.19 401 PHE A C 1
ATOM 3033 O O . PHE A 1 401 ? -15.581 -10.287 42.827 1.00 91.19 401 PHE A O 1
ATOM 3040 N N . ALA A 1 402 ? -15.207 -10.938 44.951 1.00 94.06 402 ALA A N 1
ATOM 3041 C CA . ALA A 1 402 ? -15.281 -9.596 45.510 1.00 94.06 402 ALA A CA 1
ATOM 3042 C C . ALA A 1 402 ? -14.104 -8.750 45.011 1.00 94.06 402 ALA A C 1
ATOM 3044 O O . ALA A 1 402 ? -12.944 -9.156 45.104 1.00 94.06 402 ALA A O 1
ATOM 3045 N N . ARG A 1 403 ? -14.413 -7.571 44.480 1.00 93.88 403 ARG A N 1
ATOM 3046 C CA . ARG A 1 403 ? -13.459 -6.631 43.899 1.00 93.88 403 ARG A CA 1
ATOM 3047 C C . ARG A 1 403 ? -13.677 -5.257 44.514 1.00 93.88 403 ARG A C 1
ATOM 3049 O O . ARG A 1 403 ? -14.809 -4.775 44.545 1.00 93.88 403 ARG A O 1
ATOM 3056 N N . ASN A 1 404 ? -12.597 -4.631 44.976 1.00 93.81 404 ASN A N 1
ATOM 3057 C CA . ASN A 1 404 ? -12.629 -3.233 45.377 1.00 93.81 404 ASN A CA 1
ATOM 3058 C C . ASN A 1 404 ? -12.728 -2.370 44.112 1.00 93.81 404 ASN A C 1
ATOM 3060 O O . ASN A 1 404 ? -11.956 -2.549 43.166 1.00 93.81 404 ASN A O 1
ATOM 3064 N N . LEU A 1 405 ? -13.691 -1.451 44.075 1.00 91.75 405 LEU A N 1
ATOM 3065 C CA . LEU A 1 405 ? -13.928 -0.594 42.913 1.00 91.75 405 LEU A CA 1
ATOM 3066 C C . LEU A 1 405 ? -12.780 0.399 42.671 1.00 91.75 405 LEU A C 1
ATOM 3068 O O . LEU A 1 405 ? -12.631 0.895 41.554 1.00 91.75 405 LEU A O 1
ATOM 3072 N N . ALA A 1 406 ? -11.948 0.670 43.679 1.00 90.44 406 ALA A N 1
ATOM 3073 C CA . ALA A 1 406 ? -10.716 1.437 43.515 1.00 90.44 406 ALA A CA 1
ATOM 3074 C C . ALA A 1 406 ? -9.682 0.706 42.638 1.00 90.44 406 ALA A C 1
ATOM 3076 O O . ALA A 1 406 ? -8.967 1.359 41.884 1.00 90.44 406 ALA A O 1
ATOM 3077 N N . ASP A 1 407 ? -9.671 -0.632 42.645 1.00 88.56 407 ASP A N 1
ATOM 3078 C CA . ASP A 1 407 ? -8.724 -1.462 41.880 1.00 88.56 407 ASP A CA 1
ATOM 3079 C C . ASP A 1 407 ? -9.109 -1.610 40.395 1.00 88.56 407 ASP A C 1
ATOM 3081 O O . ASP A 1 407 ? -8.565 -2.457 39.674 1.00 88.56 407 ASP A O 1
ATOM 3085 N N . LEU A 1 408 ? -10.141 -0.888 39.959 1.00 83.88 408 LEU A N 1
ATOM 3086 C CA . LEU A 1 408 ? -10.615 -0.853 38.576 1.00 83.88 408 LEU A CA 1
ATOM 3087 C C . LEU A 1 408 ? -10.169 0.416 37.840 1.00 83.88 408 LEU A C 1
ATOM 3089 O O . LEU A 1 408 ? -10.374 0.497 36.629 1.00 83.88 408 LEU A O 1
ATOM 3093 N N . LYS A 1 409 ? -9.593 1.387 38.559 1.00 67.31 409 LYS A N 1
ATOM 3094 C CA . LYS A 1 409 ? -9.025 2.605 37.975 1.00 67.31 409 LYS A CA 1
ATOM 3095 C C . LYS A 1 409 ? -7.770 2.345 37.159 1.00 67.31 409 LYS A C 1
ATOM 3097 O O . LYS A 1 409 ? -7.009 1.419 37.518 1.00 67.31 409 LYS A O 1
#

pLDDT: mean 90.32, std 10.67, range [44.81, 98.94]

Solvent-accessible surface area (backbone atoms only — not comparable to full-atom values): 21006 Å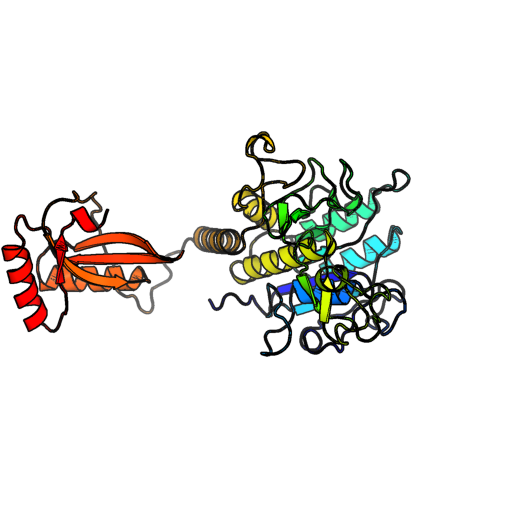² total; per-residue (Å²): 128,91,77,39,41,29,71,88,39,25,41,25,38,40,26,40,28,52,43,63,77,38,88,47,45,40,93,31,68,41,78,43,30,16,56,87,81,70,37,62,72,60,72,67,80,49,84,95,33,50,57,28,23,25,31,45,24,38,14,30,10,27,82,73,94,54,98,60,65,15,55,8,32,36,28,27,32,24,48,30,36,46,80,70,90,47,56,70,51,43,29,52,52,36,49,47,38,28,76,71,61,23,43,29,39,28,28,63,68,81,50,75,57,86,89,63,73,80,44,71,66,41,47,48,26,52,48,44,21,29,45,49,7,60,88,54,34,11,16,36,36,35,19,15,18,38,66,78,52,39,81,51,45,12,54,71,15,58,39,86,76,34,44,7,18,14,18,19,12,77,81,49,38,78,18,76,42,31,15,18,22,88,54,31,39,27,13,24,66,19,26,60,70,54,48,39,79,22,42,35,20,83,70,54,61,57,40,89,82,33,63,80,74,40,46,74,61,47,40,25,53,86,66,56,63,56,42,34,55,41,41,52,12,39,37,8,24,21,36,52,46,9,42,52,38,36,23,37,53,65,21,74,79,58,27,24,68,53,50,52,52,38,45,41,73,38,20,44,82,59,67,61,77,87,58,40,61,97,67,35,15,40,61,32,8,29,10,35,63,35,61,68,52,28,34,52,50,31,40,53,54,43,53,64,74,51,67,75,70,91,66,82,77,90,76,79,98,75,89,86,86,83,87,88,74,89,78,72,60,59,38,14,12,24,36,56,50,75,39,78,49,70,70,60,50,53,56,48,43,55,53,48,30,70,73,66,73,39,58,71,47,74,45,82,46,74,57,96,90,37,66,33,37,35,40,25,46,37,80,26,88,41,65,66,61,18,43,54,51,42,53,59,34,43,79,71,74,42,68,60,45,76,37,55,38,55,79,68,111

Nearest PDB structures (foldseek):
  4zoq-assembly5_M  TM=7.861E-01  e=2.427E-19  Bacillus licheniformis
  1v6c-assembly2_B  TM=7.966E-01  e=1.054E-18  Pseudoalteromonas sp. AS-11
  7w2a-assembly2_B  TM=7.766E-01  e=2.868E-17  Burkholderia gladioli pv. gladioli
  6i05-assembly1_A  TM=8.635E-01  e=1.999E-03  Pseudomonas aeruginosa
  2joq-assembly1_A  TM=4.079E-01  e=8.534E-01  Helicobacter pylori

Sequence (409 aa):
MKGYGSTNIVISIIDNGFDLTHPDLKDKVFRPFDSWSNSANIPGKESGHNHGTPCASVALATQNAKGIIGVAPNAKFMPVHGTSFSTRVTEQMFDYCAKNGADIISCSWGTTDGNFSLNAMKEAAITRAAREGRNGKGCIVLFAVGNDDIDFVNFYAAHPDVIAVAASTSQDLHATYSNRGREVSICAPSNGDWPIIAARASWDEGIENEVGEFKYWRDGRGRGNQYKHFGGTSSACPLVAGICALMLSVNPDLTAKAVKSILEQTADKIGSPSEYVNGHSPKYGYGRVNADRAVAEAMRRRDANTALFDTGTSKGQGLFRFNVERQASQGWGIQIGAFADYANVLIQAERLQRQFNAPIIVNINEIEGKTVYKMVVGAFASVEDAKQLGQRMEAAGIKGFARNLADLK

Secondary structure (DSSP, 8-state):
--SS--TT-EEEEEES---TT-TTTGGGB-S-EETTTTBS-PPPS-TT--SHHHHHHHHH---SSSS---SSTTSEEEEEE---S-HHHHHHHHHHHHHTT-SEEEE------TT----HHHHHHHHHHHHHHHHHT--EEEEE--SS--SS--TTTTSTTEEEEEEE-TTS-B-TT----TT--EEEE-SSSSPEEEEPPTT---BS---GGGGGTS-BGGG-SSEEEE-SHHHHHHHHHHHHHHHHHH-TT--HHHHHHHHHHHPBP-S-GGG-BTTBBTTTBT-B--HHHHHHHHHHHHHHH--------SS-S--------PPPS-SEEEEEEEES-HHHHHHHHHHHHHHH---EEEEEEEETTEEEEEEEEEEESSHHHHHHHHHHHHHTT---EEEEGGGG-

Mean predicted aligned error: 12.3 Å

Foldseek 3Di:
DPQQFAQLAEEEEEFFAAQCVFPQHVVQEDQEAELVVRDNDHDHQDPPGWQRQQLQQQQAGADPVDDDGHSRPNYHYHYYHDDDLDLSSLLSRLVCCQVRQHQEYFYADADPPPVRDCDPSNLVSQVCQQQPGPNRLHRQAEYEQFFQQEAGGGNVLQRQSYAYEAEAEPQLHQQNRTYFYLSHLFYEYAHRPAFDKGFTRQNCQFDCPCDDPNVRRGFHNPPDRTITTDGDSSSGRSSVRNLLSLLCSLAVSHGSVNLSVLQLVQADAGDDPVQDDVCQHRRGGNHYGDSVSSNVVSNVVRVVVCPPDCDDDPDDPDDDDDDDDDDDLAAKFWWQDKDQDVVVVRSVQVVLCVVQVFHWDWQWDDDPNGTITTITTHGHNDLVVNVVSQVVCVVVVGHTHMDRSNVSD